Protein AF-A0A924YNH2-F1 (afdb_monomer)

Nearest PDB structures (foldseek):
  4udg-assembly1_A  TM=7.315E-01  e=2.860E-14  uncultured organism
  4udk-assembly1_C  TM=7.220E-01  e=4.409E-14  uncultured organism
  1vkd-assembly1_A  TM=7.012E-01  e=4.655E-14  Thermotoga maritima MSB8
  3p2n-assembly1_B  TM=5.838E-01  e=6.558E-11  Zobellia galactanivorans
  6ms2-assembly1_A-2  TM=6.904E-01  e=8.752E-08  Bacillus licheniformis DSM 13 = ATCC 14580

Foldseek 3Di:
DKDKDFADPPLPVWWKWKWKDFDPPKPFDTADTDTWDWDDDPRMTITDDDGDFQGFIKMKMFIDDPNDTPDIDIDGGDFHDAEEEEEAAQQLAQLEFAWDFAPPPVLLEWEQQLVVLDIDRCTPRGNEPAPRGHHYLRRLLQNLVCVVLNGRYYYYYHYYHLDALVLLAPPHPSLVVLLSVCQSVQDHAEYEYQYAQSCLVVVPALVRNLVSVVRSQVVSCVSSVHQHAYAHELNRDQPVPDDDVPSSVRNVVSLVVNCLDPRYHHAFHLVVQDDQQADDPVGSSGGYPVVSNVSSVRRNVRCCLVVVQDNDDDDDDDDVPPPPFQDFFQWFFDPPPPLFFAPPDQQQNQFWFQWDWDDDPQKTWTWTWGAHPVRATATWTWIDGPVDSNDIDTPHHQDHAAPAPFQANGYWGAWEWDAFPQKIKIKTWHFHPPQDDAQRSRQAIWIWIGNPSRHTDTPDSYHLDFLADDPVQNPGRGWAYWAHWDWDQDPVRFTKIKTKTKRQRADDDPDLLRNRAIFIWMWIDRGSRHTHSIGTQGGADCQQQQANRYWGLWHWDADPQAIKTKTWGHGNVLNETFIFIWDDRHRRHTDGGDRPRGRHGAQPCDDQQNRYWHNWHWDDDPQKIKIKIAGPDNRSGHITMIIGGDPD

Structure (mmCIF, N/CA/C/O backbone):
data_AF-A0A924YNH2-F1
#
_entry.id   AF-A0A924YNH2-F1
#
loop_
_atom_site.group_PDB
_atom_site.id
_atom_site.type_symbol
_atom_site.label_atom_id
_atom_site.label_alt_id
_atom_site.label_comp_id
_atom_site.label_asym_id
_atom_site.label_entity_id
_atom_site.label_seq_id
_atom_site.pdbx_PDB_ins_code
_atom_site.Cartn_x
_atom_site.Cartn_y
_atom_site.Cartn_z
_atom_site.occupancy
_atom_site.B_iso_or_equiv
_atom_site.auth_seq_id
_atom_site.auth_comp_id
_atom_site.auth_asym_id
_atom_site.auth_atom_id
_atom_site.pdbx_PDB_model_num
ATOM 1 N N . VAL A 1 1 ? -13.780 4.132 18.294 1.00 78.94 1 VAL A N 1
ATOM 2 C CA . VAL A 1 1 ? -14.427 5.377 18.762 1.00 78.94 1 VAL A CA 1
ATOM 3 C C . VAL A 1 1 ? -14.391 5.386 20.280 1.00 78.94 1 VAL A C 1
ATOM 5 O O . VAL A 1 1 ? -14.823 4.407 20.878 1.00 78.94 1 VAL A O 1
ATOM 8 N N . ALA A 1 2 ? -13.820 6.421 20.898 1.00 84.00 2 ALA A N 1
ATOM 9 C CA . ALA A 1 2 ? -13.893 6.592 22.350 1.00 84.00 2 ALA A CA 1
ATOM 10 C C . ALA A 1 2 ? -15.293 7.098 22.727 1.00 84.00 2 ALA A C 1
ATOM 12 O O . ALA A 1 2 ? -15.828 7.977 22.054 1.00 84.00 2 ALA A O 1
ATOM 13 N N . VAL A 1 3 ? -15.890 6.532 23.772 1.00 88.12 3 VAL A N 1
ATOM 14 C CA . VAL A 1 3 ? -17.235 6.873 24.247 1.00 88.12 3 VAL A CA 1
ATOM 15 C C . VAL A 1 3 ? -17.150 7.209 25.727 1.00 88.12 3 VAL A C 1
ATOM 17 O O . VAL A 1 3 ? -16.520 6.484 26.491 1.00 88.12 3 VAL A O 1
ATOM 20 N N . ARG A 1 4 ? -17.791 8.303 26.133 1.00 89.94 4 ARG A N 1
ATOM 21 C CA . ARG A 1 4 ? -17.878 8.732 27.528 1.00 89.94 4 ARG A CA 1
ATOM 22 C C . ARG A 1 4 ? -19.285 9.211 27.846 1.00 89.94 4 ARG A C 1
ATOM 24 O O . ARG A 1 4 ? -19.966 9.734 26.965 1.00 89.94 4 ARG A O 1
ATOM 31 N N . GLY A 1 5 ? -19.705 9.065 29.093 1.00 90.50 5 GLY A N 1
ATOM 32 C CA . GLY A 1 5 ? -21.023 9.513 29.528 1.00 90.50 5 GLY A CA 1
ATOM 33 C C . GLY A 1 5 ? -21.215 9.415 31.034 1.00 90.50 5 GLY A C 1
ATOM 34 O O . GLY A 1 5 ? -20.283 9.097 31.771 1.00 90.50 5 GLY A O 1
ATOM 35 N N . ASN A 1 6 ? -22.439 9.696 31.477 1.00 92.81 6 ASN A N 1
ATOM 36 C CA . ASN A 1 6 ? -22.843 9.553 32.873 1.00 92.81 6 ASN A CA 1
ATOM 37 C C . ASN A 1 6 ? -23.616 8.241 33.062 1.00 92.81 6 ASN A C 1
ATOM 39 O O . ASN A 1 6 ? -24.408 7.860 32.198 1.00 92.81 6 ASN A O 1
ATOM 43 N N . LEU A 1 7 ? -23.395 7.573 34.191 1.00 91.06 7 LEU A N 1
ATOM 44 C CA . LEU A 1 7 ? -24.109 6.365 34.593 1.00 91.06 7 LEU A CA 1
ATOM 45 C C . LEU A 1 7 ? -25.315 6.739 35.470 1.00 91.06 7 LEU A C 1
ATOM 47 O O . LEU A 1 7 ? -25.141 7.471 36.447 1.00 91.06 7 LEU A O 1
ATOM 51 N N . PRO A 1 8 ? -26.530 6.259 35.150 1.00 88.88 8 PRO A N 1
ATOM 52 C CA . PRO A 1 8 ? -27.676 6.369 36.050 1.00 88.88 8 PRO A CA 1
ATOM 53 C C . PRO A 1 8 ? -27.453 5.593 37.358 1.00 88.88 8 PRO A C 1
ATOM 55 O O . PRO A 1 8 ? -26.677 4.642 37.409 1.00 88.88 8 PRO A O 1
ATOM 58 N N . THR A 1 9 ? -28.165 5.962 38.420 1.00 84.81 9 THR A N 1
ATOM 59 C CA . THR A 1 9 ? -28.185 5.180 39.666 1.00 84.81 9 THR A CA 1
ATOM 60 C C . THR A 1 9 ? -28.845 3.813 39.446 1.00 84.81 9 THR A C 1
ATOM 62 O O . THR A 1 9 ? -29.759 3.691 38.630 1.00 84.81 9 THR A O 1
ATOM 65 N N . GLY A 1 10 ? -28.410 2.772 40.167 1.00 81.75 10 GLY A N 1
ATOM 66 C CA . GLY A 1 10 ? -28.999 1.431 40.046 1.00 81.75 10 GLY A CA 1
ATOM 67 C C . GLY A 1 10 ? -28.467 0.601 38.870 1.00 81.75 10 GLY A C 1
ATOM 68 O O . GLY A 1 10 ? -29.009 -0.465 38.575 1.00 81.75 10 GLY A O 1
ATOM 69 N N . THR A 1 11 ? -27.421 1.069 38.178 1.00 86.25 11 THR A N 1
ATOM 70 C CA . THR A 1 11 ? -26.777 0.341 37.071 1.00 86.25 11 THR A CA 1
ATOM 71 C C . THR A 1 11 ? -25.493 -0.382 37.486 1.00 86.25 11 THR A C 1
ATOM 73 O O . THR A 1 11 ? -24.717 -0.792 36.627 1.00 86.25 11 THR A O 1
ATOM 76 N N . GLU A 1 12 ? -25.235 -0.555 38.786 1.00 85.88 12 GLU A N 1
ATOM 77 C CA . GLU A 1 12 ? -23.975 -1.111 39.313 1.00 85.88 12 GLU A CA 1
ATOM 78 C C . GLU A 1 12 ? -23.767 -2.577 38.904 1.00 85.88 12 GLU A C 1
ATOM 80 O O . GLU A 1 12 ? -22.639 -3.058 38.841 1.00 85.88 12 GLU A O 1
ATOM 85 N N . ARG A 1 13 ? -24.862 -3.287 38.604 1.00 87.31 13 ARG A N 1
ATOM 86 C CA . ARG A 1 13 ? -24.860 -4.673 38.107 1.00 87.31 13 ARG A CA 1
ATOM 87 C C . ARG A 1 13 ? -25.166 -4.777 36.611 1.00 87.31 13 ARG A C 1
ATOM 89 O O . ARG A 1 13 ? -25.388 -5.882 36.123 1.00 87.31 13 ARG A O 1
ATOM 96 N N . ALA A 1 14 ? -25.239 -3.652 35.899 1.00 90.69 14 ALA A N 1
ATOM 97 C CA . ALA A 1 14 ? -25.651 -3.652 34.506 1.00 90.69 14 ALA A CA 1
ATOM 98 C C . ALA A 1 14 ? -24.541 -4.171 33.584 1.00 90.69 14 ALA A C 1
ATOM 100 O O . ALA A 1 14 ? -23.385 -3.755 33.676 1.00 90.69 14 ALA A O 1
ATOM 101 N N . THR A 1 15 ? -24.912 -5.029 32.639 1.00 93.19 15 THR A N 1
ATOM 102 C CA . THR A 1 15 ? -24.087 -5.339 31.470 1.00 93.19 15 THR A CA 1
ATOM 103 C C . THR A 1 15 ? -24.359 -4.308 30.387 1.00 93.19 15 THR A C 1
ATOM 105 O O . THR A 1 15 ? -25.520 -4.033 30.072 1.00 93.19 15 THR A O 1
ATOM 108 N N . TRP A 1 16 ? -23.302 -3.742 29.814 1.00 94.38 16 TRP A N 1
ATOM 109 C CA . TRP A 1 16 ? -23.407 -2.679 28.821 1.00 94.38 16 TRP A CA 1
ATOM 110 C C . TRP A 1 16 ? -23.170 -3.215 27.421 1.00 94.38 16 TRP A C 1
ATOM 112 O O . TRP A 1 16 ? -22.295 -4.050 27.196 1.00 94.38 16 TRP A O 1
ATOM 122 N N . GLU A 1 17 ? -23.950 -2.714 26.477 1.00 95.62 17 GLU A N 1
ATOM 123 C CA . GLU A 1 17 ? -23.898 -3.087 25.072 1.00 95.62 17 GLU A CA 1
ATOM 124 C C . GLU A 1 17 ? -24.012 -1.832 24.214 1.00 95.62 17 GLU A C 1
ATOM 126 O O . GLU A 1 17 ? -24.622 -0.840 24.620 1.00 95.62 17 GLU A O 1
ATOM 131 N N . TYR A 1 18 ? -23.454 -1.877 23.012 1.00 96.25 18 TYR A N 1
ATOM 132 C CA . TYR A 1 18 ? -23.576 -0.827 22.017 1.00 96.25 18 TYR A CA 1
ATOM 133 C C . TYR A 1 18 ? -23.883 -1.411 20.646 1.00 96.25 18 TYR A C 1
ATOM 135 O O . TYR A 1 18 ? -23.576 -2.564 20.361 1.00 96.25 18 TYR A O 1
ATOM 143 N N . ARG A 1 19 ? -24.453 -0.591 19.774 1.00 93.50 19 ARG A N 1
ATOM 144 C CA . ARG A 1 19 ? -24.517 -0.865 18.340 1.00 93.50 19 ARG A CA 1
ATOM 145 C C . ARG A 1 19 ? -24.440 0.424 17.555 1.00 93.50 19 ARG A C 1
ATOM 147 O O . ARG A 1 19 ? -24.757 1.494 18.080 1.00 93.50 19 ARG A O 1
ATOM 154 N N . VAL A 1 20 ? -24.100 0.315 16.281 1.00 90.25 20 VAL A N 1
ATOM 155 C CA . VAL A 1 20 ? -24.252 1.422 15.341 1.00 90.25 20 VAL A CA 1
ATOM 156 C C . VAL A 1 20 ? -25.339 1.116 14.329 1.00 90.25 20 VAL A C 1
ATOM 158 O O . VAL A 1 20 ? -25.368 0.054 13.716 1.00 90.25 20 VAL A O 1
ATOM 161 N N . VAL A 1 21 ? -26.248 2.063 14.143 1.00 89.56 21 VAL A N 1
ATOM 162 C CA . VAL A 1 21 ? -27.257 2.005 13.089 1.00 89.56 21 VAL A CA 1
ATOM 163 C C . VAL A 1 21 ? -26.771 2.903 11.963 1.00 89.56 21 VAL A C 1
ATOM 165 O O . VAL A 1 21 ? -26.574 4.097 12.177 1.00 89.56 21 VAL A O 1
ATOM 168 N N . SER A 1 22 ? -26.529 2.323 10.788 1.00 84.06 22 SER A N 1
ATOM 169 C CA . SER A 1 22 ? -26.119 3.098 9.616 1.00 84.06 22 SER A CA 1
ATOM 170 C C . SER A 1 22 ? -27.276 3.950 9.105 1.00 84.06 22 SER A C 1
ATOM 172 O O . SER A 1 22 ? -28.422 3.490 9.052 1.00 84.06 22 SER A O 1
ATOM 174 N N . SER A 1 23 ? -26.974 5.186 8.711 1.00 75.44 23 SER A N 1
ATOM 175 C CA . SER A 1 23 ? -27.887 5.967 7.885 1.00 75.44 23 SER A CA 1
ATOM 176 C C . SER A 1 23 ? -28.054 5.274 6.530 1.00 75.44 23 SER A C 1
ATOM 178 O O . SER A 1 23 ? -27.064 4.916 5.890 1.00 75.44 23 SER A O 1
ATOM 180 N N . LYS A 1 24 ? -29.305 5.114 6.071 1.00 60.47 24 LYS A N 1
ATOM 181 C CA . LYS A 1 24 ? -29.664 4.418 4.814 1.00 60.47 24 LYS A CA 1
ATOM 182 C C . LYS A 1 24 ? -28.996 4.998 3.557 1.00 60.47 24 LYS A C 1
ATOM 184 O O . LYS A 1 24 ? -29.069 4.385 2.500 1.00 60.47 24 LYS A O 1
ATOM 189 N N . GLU A 1 25 ? -28.374 6.163 3.674 1.00 62.88 25 GLU A N 1
ATOM 190 C CA . GLU A 1 25 ? -27.846 6.962 2.572 1.00 62.88 25 GLU A CA 1
ATOM 191 C C . GLU A 1 25 ? -26.306 6.979 2.506 1.00 62.88 25 GLU A C 1
ATOM 193 O O . GLU A 1 25 ? -25.731 7.716 1.711 1.00 62.88 25 GLU A O 1
ATOM 198 N N . THR A 1 26 ? -25.602 6.189 3.330 1.00 63.62 26 THR A N 1
ATOM 199 C CA . THR A 1 26 ? -24.124 6.195 3.379 1.00 63.62 26 THR A CA 1
ATOM 200 C C . THR A 1 26 ? -23.510 4.799 3.231 1.00 63.62 26 THR A C 1
ATOM 202 O O . THR A 1 26 ? -24.183 3.789 3.411 1.00 63.62 26 THR A O 1
ATOM 205 N N . THR A 1 27 ? -22.214 4.727 2.907 1.00 61.75 27 THR A N 1
ATOM 206 C CA . THR A 1 27 ? -21.455 3.483 2.651 1.00 61.75 27 THR A CA 1
ATOM 207 C C . THR A 1 27 ? -21.150 2.658 3.911 1.00 61.75 27 THR A C 1
ATOM 209 O O . THR A 1 27 ? -20.584 1.568 3.812 1.00 61.75 27 THR A O 1
ATOM 212 N N . GLY A 1 28 ? -21.513 3.149 5.101 1.00 63.81 28 GLY A N 1
ATOM 213 C CA . GLY A 1 28 ? -21.280 2.468 6.373 1.00 63.81 28 GLY A CA 1
ATOM 214 C C . GLY A 1 28 ? -22.212 1.283 6.624 1.00 63.81 28 GLY A C 1
ATOM 215 O O . GLY A 1 28 ? -23.383 1.297 6.246 1.00 63.81 28 GLY A O 1
ATOM 216 N N . LEU A 1 29 ? -21.712 0.268 7.331 1.00 74.19 29 LEU A N 1
ATOM 217 C CA . LEU A 1 29 ? -22.493 -0.902 7.744 1.00 74.19 29 LEU A CA 1
ATOM 218 C C . LEU A 1 29 ? -22.885 -0.778 9.218 1.00 74.19 29 LEU A C 1
ATOM 220 O O . LEU A 1 29 ? -22.035 -0.530 10.072 1.00 74.19 29 LEU A O 1
ATOM 224 N N . GLY A 1 30 ? -24.178 -0.945 9.509 1.00 79.31 30 GLY A N 1
ATOM 225 C CA . GLY A 1 30 ? -24.651 -1.060 10.887 1.00 79.31 30 GLY A CA 1
ATOM 226 C C . GLY A 1 30 ? -24.144 -2.346 11.544 1.00 79.31 30 GLY A C 1
ATOM 227 O O . GLY A 1 30 ? -23.722 -3.276 10.857 1.00 79.31 30 GLY A O 1
ATOM 228 N N . THR A 1 31 ? -24.197 -2.402 12.869 1.00 83.56 31 THR A N 1
ATOM 229 C CA . THR A 1 31 ? -23.829 -3.586 13.652 1.00 83.56 31 THR A CA 1
ATOM 230 C C . THR A 1 31 ? -25.000 -4.037 14.513 1.00 83.56 31 THR A C 1
ATOM 232 O O . THR A 1 31 ? -25.854 -3.230 14.892 1.00 83.56 31 THR A O 1
ATOM 235 N N . ASP A 1 32 ? -25.003 -5.315 14.877 1.00 89.62 32 ASP A N 1
ATOM 236 C CA . ASP A 1 32 ? -25.829 -5.805 15.976 1.00 89.62 32 ASP A CA 1
ATOM 237 C C . ASP A 1 32 ? -25.301 -5.305 17.332 1.00 89.62 32 ASP A C 1
ATOM 239 O O . ASP A 1 32 ? -24.273 -4.618 17.413 1.00 89.62 32 ASP A O 1
ATOM 243 N N . TRP A 1 33 ? -26.060 -5.582 18.397 1.00 91.88 33 TRP A N 1
ATOM 244 C CA . TRP A 1 33 ? -25.654 -5.261 19.765 1.00 91.88 33 TRP A CA 1
ATOM 245 C C . TRP A 1 33 ? -24.413 -6.066 20.142 1.00 91.88 33 TRP A C 1
ATOM 247 O O . TRP A 1 33 ? -24.455 -7.288 20.181 1.00 91.88 33 TRP A O 1
ATOM 257 N N . ALA A 1 34 ? -23.331 -5.364 20.454 1.00 89.50 34 ALA A N 1
ATOM 258 C CA . ALA A 1 34 ? -22.082 -5.925 20.935 1.00 89.50 34 ALA A CA 1
ATOM 259 C C . ALA A 1 34 ? -21.814 -5.448 22.363 1.00 89.50 34 ALA A C 1
ATOM 261 O O . ALA A 1 34 ? -22.222 -4.352 22.756 1.00 89.50 34 ALA A O 1
ATOM 262 N N . LYS A 1 35 ? -21.086 -6.244 23.145 1.00 92.69 35 LYS A N 1
ATOM 263 C CA . LYS A 1 35 ? -20.690 -5.868 24.505 1.00 92.69 35 LYS A CA 1
ATOM 264 C C . LYS A 1 35 ? -19.868 -4.570 24.503 1.00 92.69 35 LYS A C 1
ATOM 266 O O . LYS A 1 35 ? -18.949 -4.409 23.702 1.00 92.69 35 LYS A O 1
ATOM 271 N N . LEU A 1 36 ? -20.174 -3.662 25.427 1.00 92.25 36 LEU A N 1
ATOM 272 C CA . LEU A 1 36 ? -19.413 -2.445 25.694 1.00 92.25 36 LEU A CA 1
ATOM 273 C C . LEU A 1 36 ? -18.735 -2.562 27.061 1.00 92.25 36 LEU A C 1
ATOM 275 O O . LEU A 1 36 ? -19.380 -2.419 28.096 1.00 92.25 36 LEU A O 1
ATOM 279 N N . ASP A 1 37 ? -17.425 -2.794 27.077 1.00 91.31 37 ASP A N 1
ATOM 280 C CA . ASP A 1 37 ? -16.666 -2.790 28.327 1.00 91.31 37 ASP A CA 1
ATOM 281 C C . ASP A 1 37 ? -16.469 -1.349 28.812 1.00 91.31 37 ASP A C 1
ATOM 283 O O . ASP A 1 37 ? -15.628 -0.604 28.298 1.00 91.31 37 ASP A O 1
ATOM 287 N N . ILE A 1 38 ? -17.275 -0.954 29.797 1.00 91.81 38 ILE A N 1
ATOM 288 C CA . ILE A 1 38 ? -17.173 0.358 30.427 1.00 91.81 38 ILE A CA 1
ATOM 289 C C . ILE A 1 38 ? -16.185 0.329 31.597 1.00 91.81 38 ILE A C 1
ATOM 291 O O . ILE A 1 38 ? -16.128 -0.622 32.377 1.00 91.81 38 ILE A O 1
ATOM 295 N N . ARG A 1 39 ? -15.425 1.410 31.753 1.00 89.62 39 ARG A N 1
ATOM 296 C CA . ARG A 1 39 ? -14.678 1.734 32.969 1.00 89.62 39 ARG A CA 1
ATOM 297 C C . ARG A 1 39 ? -15.443 2.823 33.695 1.00 89.62 39 ARG A C 1
ATOM 299 O O . ARG A 1 39 ? -15.517 3.947 33.204 1.00 89.62 39 ARG A O 1
ATOM 306 N N . ALA A 1 40 ? -16.051 2.461 34.817 1.00 87.69 40 ALA A N 1
ATOM 307 C CA . ALA A 1 40 ? -16.799 3.391 35.645 1.00 87.69 40 ALA A CA 1
ATOM 308 C C . ALA A 1 40 ? -15.872 4.055 36.671 1.00 87.69 40 ALA A C 1
ATOM 310 O O . ALA A 1 40 ? -15.129 3.365 37.370 1.00 87.69 40 ALA A O 1
ATOM 311 N N . THR A 1 41 ? -15.965 5.376 36.779 1.00 84.88 41 THR A N 1
ATOM 312 C CA . THR A 1 41 ? -15.360 6.166 37.855 1.00 84.88 41 THR A CA 1
ATOM 313 C C . THR A 1 41 ? -16.450 7.090 38.381 1.00 84.88 41 THR A C 1
ATOM 315 O O . THR A 1 41 ? -16.934 7.960 37.652 1.00 84.88 41 THR A O 1
ATOM 318 N N . ASP A 1 42 ? -16.874 6.872 39.624 1.00 84.62 42 ASP A N 1
ATOM 319 C CA . ASP A 1 42 ? -18.051 7.515 40.217 1.00 84.62 42 ASP A CA 1
ATOM 320 C C . ASP A 1 42 ? -19.306 7.350 39.330 1.00 84.62 42 ASP A C 1
ATOM 322 O O . ASP A 1 42 ? -19.642 6.245 38.908 1.00 84.62 42 ASP A O 1
ATOM 326 N N . ALA A 1 43 ? -19.997 8.452 39.018 1.00 88.81 43 ALA A N 1
ATOM 327 C CA . ALA A 1 43 ? -21.172 8.487 38.148 1.00 88.81 43 ALA A CA 1
ATOM 328 C C . ALA A 1 43 ? -20.828 8.667 36.655 1.00 88.81 43 ALA A C 1
ATOM 330 O O . ALA A 1 43 ? -21.692 9.057 35.869 1.00 88.81 43 ALA A O 1
ATOM 331 N N . LYS A 1 44 ? -19.575 8.437 36.243 1.00 91.62 44 LYS A N 1
ATOM 332 C CA . LYS A 1 44 ? -19.119 8.568 34.851 1.00 91.62 44 LYS A CA 1
ATOM 333 C C . LYS A 1 44 ? -18.572 7.254 34.328 1.00 91.62 44 LYS A C 1
ATOM 335 O O . LYS A 1 44 ? -18.084 6.424 35.090 1.00 91.62 44 LYS A O 1
ATOM 340 N N . PHE A 1 45 ? -18.610 7.093 33.011 1.00 92.19 45 PHE A N 1
ATOM 341 C CA . PHE A 1 45 ? -17.947 5.984 32.348 1.00 92.19 45 PHE A CA 1
ATOM 342 C C . PHE A 1 45 ? -17.141 6.426 31.136 1.00 92.19 45 PHE A C 1
ATOM 344 O O . PHE A 1 45 ? -17.475 7.402 30.460 1.00 92.19 45 PHE A O 1
ATOM 351 N N . GLU A 1 46 ? -16.122 5.630 30.839 1.00 91.06 46 GLU A N 1
ATOM 352 C CA . GLU A 1 46 ? -15.367 5.663 29.595 1.00 91.06 46 GLU A CA 1
ATOM 353 C C . GLU A 1 46 ? -15.335 4.265 28.977 1.00 91.06 46 GLU A C 1
ATOM 355 O O . GLU A 1 46 ? -15.240 3.258 29.678 1.00 91.06 46 GLU A O 1
ATOM 360 N N . ALA A 1 47 ? -15.419 4.190 27.655 1.00 90.12 47 ALA A N 1
ATOM 361 C CA . ALA A 1 47 ? -15.379 2.945 26.905 1.00 90.12 47 ALA A CA 1
ATOM 362 C C . ALA A 1 47 ? -14.804 3.172 25.504 1.00 90.12 47 ALA A C 1
ATOM 364 O O . ALA A 1 47 ? -14.684 4.299 25.023 1.00 90.12 47 ALA A O 1
ATOM 365 N N . THR A 1 48 ? -14.464 2.085 24.816 1.00 88.19 48 THR A N 1
ATOM 366 C CA . THR A 1 48 ? -14.080 2.128 23.401 1.00 88.19 48 THR A CA 1
ATOM 367 C C . THR A 1 48 ? -14.994 1.220 22.592 1.00 88.19 48 THR A C 1
ATOM 369 O O . THR A 1 48 ? -15.014 0.012 22.798 1.00 88.19 48 THR A O 1
ATOM 372 N N . ALA A 1 49 ? -15.713 1.809 21.639 1.00 85.50 49 ALA A N 1
ATOM 373 C CA . ALA A 1 49 ? -16.551 1.109 20.672 1.00 85.50 49 ALA A CA 1
ATOM 374 C C . ALA A 1 49 ? -15.776 0.870 19.364 1.00 85.50 49 ALA A C 1
ATOM 376 O O . ALA A 1 49 ? -15.142 1.790 18.827 1.00 85.50 49 ALA A O 1
ATOM 377 N N . ARG A 1 50 ? -15.832 -0.351 18.822 1.00 84.81 50 ARG A N 1
ATOM 378 C CA . ARG A 1 50 ? -15.339 -0.666 17.474 1.00 84.81 50 ARG A CA 1
ATOM 379 C C . ARG A 1 50 ? -16.469 -0.408 16.486 1.00 84.81 50 ARG A C 1
ATOM 381 O O . ARG A 1 50 ? -17.513 -1.036 16.553 1.00 84.81 50 ARG A O 1
ATOM 388 N N . VAL A 1 51 ? -16.257 0.544 15.587 1.00 81.88 51 VAL A N 1
ATOM 389 C CA . VAL A 1 51 ? -17.268 0.986 14.624 1.00 81.88 51 VAL A CA 1
ATOM 390 C C . VAL A 1 51 ? -16.656 0.902 13.227 1.00 81.88 51 VAL A C 1
ATOM 392 O O . VAL A 1 51 ? -15.522 1.367 13.066 1.00 81.88 51 VAL A O 1
ATOM 395 N N . PRO A 1 52 ? -17.348 0.316 12.233 1.00 77.31 52 PRO A N 1
ATOM 396 C CA . PRO A 1 52 ? -16.875 0.307 10.854 1.00 77.31 52 PRO A CA 1
ATOM 397 C C . PRO A 1 52 ? -16.675 1.729 10.320 1.00 77.31 52 PRO A C 1
ATOM 399 O O . PRO A 1 52 ? -17.498 2.615 10.554 1.00 77.31 52 PRO A O 1
ATOM 402 N N . ALA A 1 53 ? -15.604 1.957 9.564 1.00 80.94 53 ALA A N 1
ATOM 403 C CA . ALA A 1 53 ? -15.462 3.201 8.814 1.00 80.94 53 ALA A CA 1
ATOM 404 C C . ALA A 1 53 ? -16.463 3.249 7.644 1.00 80.94 53 ALA A C 1
ATOM 406 O O . ALA A 1 53 ? -16.887 2.200 7.158 1.00 80.94 53 ALA A O 1
ATOM 407 N N . GLY A 1 54 ? -16.840 4.450 7.194 1.00 74.12 54 GLY A N 1
ATOM 408 C CA . GLY A 1 54 ? -17.608 4.636 5.950 1.00 74.12 54 GLY A CA 1
ATOM 409 C C . GLY A 1 54 ? -18.920 5.403 6.068 1.00 74.12 54 GLY A C 1
ATOM 410 O O . GLY A 1 54 ? -19.343 6.024 5.101 1.00 74.12 54 GLY A O 1
ATOM 411 N N . GLY A 1 55 ? -19.566 5.420 7.231 1.00 73.38 55 GLY A N 1
ATOM 412 C CA . GLY A 1 55 ? -20.920 5.968 7.350 1.00 73.38 55 GLY A CA 1
ATOM 413 C C . GLY A 1 55 ? -21.082 7.119 8.325 1.00 73.38 55 GLY A C 1
ATOM 414 O O . GLY A 1 55 ? -20.249 7.341 9.209 1.00 73.38 55 GLY A O 1
ATOM 415 N N . TRP A 1 56 ? -22.229 7.784 8.180 1.00 88.06 56 TRP A N 1
ATOM 416 C CA . TRP A 1 56 ? -22.904 8.417 9.304 1.00 88.06 56 TRP A CA 1
ATOM 417 C C . TRP A 1 56 ? -23.687 7.348 10.056 1.00 88.06 56 TRP A C 1
ATOM 419 O O . TRP A 1 56 ? -24.469 6.604 9.459 1.00 88.06 56 TRP A O 1
ATOM 429 N N . TYR A 1 57 ? -23.498 7.289 11.366 1.00 89.50 57 TYR A N 1
ATOM 430 C CA . TYR A 1 57 ? -24.193 6.345 12.223 1.00 89.50 57 TYR A CA 1
ATOM 431 C C . TYR A 1 57 ? -24.931 7.044 13.353 1.00 89.50 57 TYR A C 1
ATOM 433 O O . TYR A 1 57 ? -24.558 8.126 13.806 1.00 89.50 57 TYR A O 1
ATOM 441 N N . ARG A 1 58 ? -25.922 6.337 13.881 1.00 92.88 58 ARG A N 1
ATOM 442 C CA . ARG A 1 58 ? -26.416 6.520 15.238 1.00 92.88 58 ARG A CA 1
ATOM 443 C C . ARG A 1 58 ? -25.760 5.486 16.142 1.00 92.88 58 ARG A C 1
ATOM 445 O O . ARG A 1 58 ? -25.964 4.289 15.943 1.00 92.88 58 ARG A O 1
ATOM 452 N N . LEU A 1 59 ? -24.992 5.934 17.130 1.00 93.44 59 LEU A N 1
ATOM 453 C CA . LEU A 1 59 ? -24.456 5.071 18.179 1.00 93.44 59 LEU A CA 1
ATOM 454 C C . LEU A 1 59 ? -25.496 4.932 19.283 1.00 93.44 59 LEU A C 1
ATOM 456 O O . LEU A 1 59 ? -25.874 5.916 19.915 1.00 93.44 59 LEU A O 1
ATOM 460 N N . GLU A 1 60 ? -25.938 3.708 19.529 1.00 96.19 60 GLU A N 1
ATOM 461 C CA . GLU A 1 60 ? -26.836 3.378 20.629 1.00 96.19 60 GLU A CA 1
ATOM 462 C C . GLU A 1 60 ? -26.067 2.583 21.681 1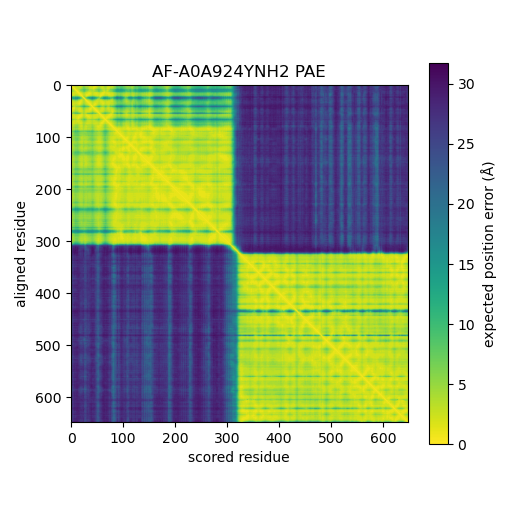.00 96.19 60 GLU A C 1
ATOM 464 O O . GLU A 1 60 ? -25.311 1.679 21.339 1.00 96.19 60 GLU A O 1
ATOM 469 N N . ILE A 1 61 ? -26.278 2.904 22.955 1.00 95.62 61 ILE A N 1
ATOM 470 C CA . ILE A 1 61 ? -25.730 2.189 24.110 1.00 95.62 61 ILE A CA 1
ATOM 471 C C . ILE A 1 61 ? -26.891 1.821 25.027 1.00 95.62 61 ILE A C 1
ATOM 473 O O . ILE A 1 61 ? -27.800 2.629 25.228 1.00 95.62 61 ILE A O 1
ATOM 477 N N . ARG A 1 62 ? -26.870 0.621 25.604 1.00 95.31 62 ARG A N 1
ATOM 478 C CA . ARG A 1 62 ? -27.843 0.191 26.612 1.00 95.31 62 ARG A CA 1
ATOM 479 C C . ARG A 1 62 ? -27.169 -0.549 27.762 1.00 95.31 62 ARG A C 1
ATOM 481 O O . ARG A 1 62 ? -26.169 -1.226 27.553 1.00 95.31 62 ARG A O 1
ATOM 488 N N . GLY A 1 63 ? -27.739 -0.418 28.955 1.00 94.88 63 GLY A N 1
ATOM 489 C CA . GLY A 1 63 ? -27.399 -1.210 30.136 1.00 94.88 63 GLY A CA 1
ATOM 490 C C . GLY A 1 63 ? -28.538 -2.174 30.459 1.00 94.88 63 GLY A C 1
ATOM 491 O O . GLY A 1 63 ? -29.704 -1.772 30.404 1.00 94.88 63 GLY A O 1
ATOM 492 N N . ARG A 1 64 ? -28.222 -3.432 30.781 1.00 93.62 64 ARG A N 1
ATOM 493 C CA . ARG A 1 64 ? -29.199 -4.485 31.111 1.00 93.62 64 ARG A CA 1
ATOM 494 C C . ARG A 1 64 ? -28.907 -5.131 32.465 1.00 93.62 64 ARG A C 1
ATOM 496 O O . ARG A 1 64 ? -27.747 -5.372 32.779 1.00 93.62 64 ARG A O 1
ATOM 503 N N . VAL A 1 65 ? -29.946 -5.449 33.235 1.00 92.31 65 VAL A N 1
ATOM 504 C CA . VAL A 1 65 ? -29.880 -6.268 34.461 1.00 92.31 65 VAL A CA 1
ATOM 505 C C . VAL A 1 65 ? -30.946 -7.354 34.341 1.00 92.31 65 VAL A C 1
ATOM 507 O O . VAL A 1 65 ? -32.108 -7.020 34.162 1.00 92.31 65 VAL A O 1
ATOM 510 N N . ASN A 1 66 ? -30.571 -8.637 34.427 1.00 87.00 66 ASN A N 1
ATOM 511 C CA . AS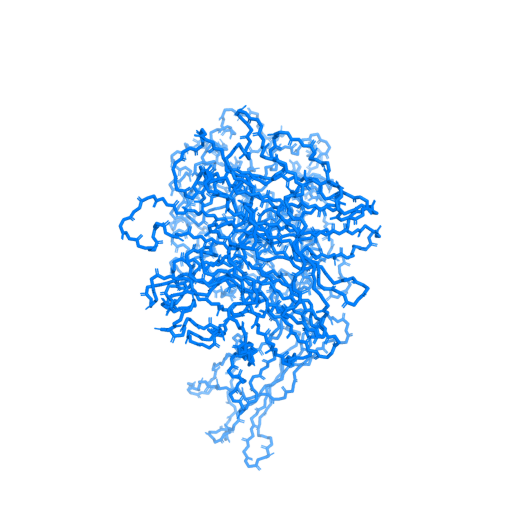N A 1 66 ? -31.493 -9.776 34.248 1.00 87.00 66 ASN A CA 1
ATOM 512 C C . ASN A 1 66 ? -32.371 -9.660 32.983 1.00 87.00 66 ASN A C 1
ATOM 514 O O . ASN A 1 66 ? -33.573 -9.882 33.041 1.00 87.00 66 ASN A O 1
ATOM 518 N N . ASP A 1 67 ? -31.771 -9.260 31.859 1.00 84.12 67 ASP A N 1
ATOM 519 C CA . ASP A 1 67 ? -32.440 -8.991 30.576 1.00 84.12 67 ASP A CA 1
ATOM 520 C C . ASP A 1 67 ? -33.379 -7.775 30.492 1.00 84.12 67 ASP A C 1
ATOM 522 O O . ASP A 1 67 ? -33.771 -7.382 29.385 1.00 84.12 67 ASP A O 1
ATOM 526 N N . ASP A 1 68 ? -33.633 -7.084 31.597 1.00 89.25 68 ASP A N 1
ATOM 527 C CA . ASP A 1 68 ? -34.355 -5.817 31.585 1.00 89.25 68 ASP A CA 1
ATOM 528 C C . ASP A 1 68 ? -33.415 -4.658 31.247 1.00 89.25 68 ASP A C 1
ATOM 530 O O . ASP A 1 68 ? -32.319 -4.525 31.796 1.00 89.25 68 ASP A O 1
ATOM 534 N N . MET A 1 69 ? -33.838 -3.792 30.324 1.00 92.56 69 MET A N 1
ATOM 535 C CA . MET A 1 69 ? -33.084 -2.588 29.975 1.00 92.56 69 MET A CA 1
ATOM 536 C C . MET A 1 69 ? -33.241 -1.542 31.084 1.00 92.56 69 MET A C 1
ATOM 538 O O . MET A 1 69 ? -34.318 -0.978 31.259 1.00 92.56 69 MET A O 1
ATOM 542 N N . VAL A 1 70 ? -32.149 -1.249 31.789 1.00 93.50 70 VAL A N 1
ATOM 543 C CA . VAL A 1 70 ? -32.115 -0.299 32.915 1.00 93.50 70 VAL A CA 1
ATOM 544 C C . VAL A 1 70 ? -31.558 1.073 32.531 1.00 93.50 70 VAL A C 1
ATOM 546 O O . VAL A 1 70 ? -31.759 2.047 33.248 1.00 93.50 70 VAL A O 1
ATOM 549 N N . ALA A 1 71 ? -30.866 1.174 31.392 1.00 93.75 71 ALA A N 1
ATOM 550 C CA . ALA A 1 71 ? -30.318 2.430 30.888 1.00 93.75 71 ALA A CA 1
ATOM 551 C C . ALA A 1 71 ? -30.207 2.421 29.360 1.00 93.75 71 ALA A C 1
ATOM 553 O O . ALA A 1 71 ? -30.001 1.370 28.749 1.00 93.75 71 ALA A O 1
ATOM 554 N N . ARG A 1 72 ? -30.288 3.605 28.743 1.00 94.12 72 ARG A N 1
ATOM 555 C CA . ARG A 1 72 ? -30.056 3.810 27.308 1.00 94.12 72 ARG A CA 1
ATOM 556 C C . ARG A 1 72 ? -29.415 5.174 27.058 1.00 94.12 72 ARG A C 1
ATOM 558 O O . ARG A 1 72 ? -29.831 6.164 27.649 1.00 94.12 72 ARG A O 1
ATOM 565 N N . GLY A 1 73 ? -28.451 5.222 26.147 1.00 93.75 73 GLY A N 1
ATOM 566 C CA . GLY A 1 73 ? -27.840 6.443 25.626 1.00 93.75 73 GLY A CA 1
ATOM 567 C C . GLY A 1 73 ? -27.753 6.393 24.104 1.00 93.75 73 GLY A C 1
ATOM 568 O O . GLY A 1 73 ? -27.642 5.315 23.520 1.00 93.75 73 GLY A O 1
ATOM 569 N N . VAL A 1 74 ? -27.836 7.552 23.454 1.00 94.19 74 VAL A N 1
ATOM 570 C CA . VAL A 1 74 ? -27.757 7.669 21.994 1.00 94.19 74 VAL A CA 1
ATOM 571 C C . VAL A 1 74 ? -26.918 8.888 21.626 1.00 94.19 74 VAL A C 1
ATOM 573 O O . VAL A 1 74 ? -27.084 9.946 22.229 1.00 94.19 74 VAL A O 1
ATOM 576 N N . VAL A 1 75 ? -26.045 8.738 20.629 1.00 91.94 75 VAL A N 1
ATOM 577 C CA . VAL A 1 75 ? -25.330 9.843 19.977 1.00 91.94 75 VAL A CA 1
ATOM 578 C C . VAL A 1 75 ? -25.543 9.736 18.469 1.00 91.94 75 VAL A C 1
ATOM 580 O O . VAL A 1 75 ? -25.279 8.691 17.872 1.00 91.94 75 VAL A O 1
ATOM 583 N N . GLU A 1 76 ? -26.035 10.812 17.859 1.00 91.12 76 GLU A N 1
ATOM 584 C CA . GLU A 1 76 ? -26.308 10.909 16.424 1.00 91.12 76 GLU A CA 1
ATOM 585 C C . GLU A 1 76 ? -26.161 12.368 15.957 1.00 91.12 76 GLU A C 1
ATOM 587 O O . GLU A 1 76 ? -26.647 13.261 16.655 1.00 91.12 76 GLU A O 1
ATOM 592 N N . PRO A 1 77 ? -25.545 12.624 14.789 1.00 89.25 77 PRO A N 1
ATOM 593 C CA . PRO A 1 77 ? -24.785 11.675 13.972 1.00 89.25 77 PRO A CA 1
ATOM 594 C C . PRO A 1 77 ? -23.372 11.425 14.534 1.00 89.25 77 PRO A C 1
ATOM 596 O O . PRO A 1 77 ? -22.782 12.288 15.181 1.00 89.25 77 PRO A O 1
ATOM 599 N N . ILE A 1 78 ? -22.798 10.252 14.251 1.00 89.00 78 ILE A N 1
ATOM 600 C CA . ILE A 1 78 ? -21.362 9.972 14.411 1.00 89.00 78 ILE A CA 1
ATOM 601 C C . ILE A 1 78 ? -20.749 9.576 13.065 1.00 89.00 78 ILE A C 1
ATOM 603 O O . ILE A 1 78 ? -21.345 8.808 12.313 1.00 89.00 78 ILE A O 1
ATOM 607 N N . GLY A 1 79 ? -19.558 10.085 12.756 1.00 88.88 79 GLY A N 1
ATOM 608 C CA . GLY A 1 79 ? -18.809 9.741 11.544 1.00 88.88 79 GLY A CA 1
ATOM 609 C C . GLY A 1 79 ? -17.539 8.976 11.890 1.00 88.88 79 GLY A C 1
ATOM 610 O O . GLY A 1 79 ? -16.865 9.307 12.864 1.00 88.88 79 GLY A O 1
ATOM 611 N N . VAL A 1 80 ? -17.204 7.952 11.102 1.00 87.75 80 VAL A N 1
ATOM 612 C CA . VAL A 1 80 ? -15.938 7.213 11.244 1.00 87.75 80 VAL A CA 1
ATOM 613 C C . VAL A 1 80 ? -15.213 7.192 9.906 1.00 87.75 80 VAL A C 1
ATOM 615 O O . VAL A 1 80 ? -15.633 6.498 8.979 1.00 87.75 80 VAL A O 1
ATOM 618 N N . GLY A 1 81 ? -14.121 7.946 9.823 1.00 89.44 81 GLY A N 1
ATOM 619 C CA . GLY A 1 81 ? -13.315 8.090 8.616 1.00 89.44 81 GLY A CA 1
ATOM 620 C C . GLY A 1 81 ? -11.991 8.800 8.893 1.00 89.44 81 GLY A C 1
ATOM 621 O O . GLY A 1 81 ? -11.398 8.603 9.955 1.00 89.44 81 GLY A O 1
ATOM 622 N N . GLU A 1 82 ? -11.528 9.604 7.942 1.00 92.12 82 GLU A N 1
ATOM 623 C CA . GLU A 1 82 ? -10.223 10.266 8.006 1.00 92.12 82 GLU A CA 1
ATOM 624 C C . GLU A 1 82 ? -10.327 11.641 8.672 1.00 92.12 82 GLU A C 1
ATOM 626 O O . GLU A 1 82 ? -11.237 12.411 8.380 1.00 92.12 82 GLU A O 1
ATOM 631 N N . VAL A 1 83 ? -9.378 11.971 9.550 1.00 96.00 83 VAL A N 1
ATOM 632 C CA . VAL A 1 83 ? -9.325 13.263 10.257 1.00 96.00 83 VAL A CA 1
ATOM 633 C C . VAL A 1 83 ? -7.958 13.900 10.050 1.00 96.00 83 VAL A C 1
ATOM 635 O O . VAL A 1 83 ? -6.943 13.225 10.205 1.00 96.00 83 VAL A O 1
ATOM 638 N N . PHE A 1 84 ? -7.909 15.193 9.749 1.00 98.06 84 PHE A N 1
ATOM 639 C CA . PHE A 1 84 ? -6.679 15.944 9.498 1.00 98.06 84 PHE A CA 1
ATOM 640 C C . PHE A 1 84 ? -6.619 17.210 10.350 1.00 98.06 84 PHE A C 1
ATOM 642 O O . PHE A 1 84 ? -7.627 17.884 10.560 1.00 98.06 84 PHE A O 1
ATOM 649 N N . VAL A 1 85 ? -5.415 17.565 10.794 1.00 98.56 85 VAL A N 1
ATOM 650 C CA . VAL A 1 85 ? -5.143 18.882 11.384 1.00 98.56 85 VAL A CA 1
ATOM 651 C C . VAL A 1 85 ? -4.553 19.772 10.299 1.00 98.56 85 VAL A C 1
ATOM 653 O O . VAL A 1 85 ? -3.572 19.399 9.662 1.00 98.56 85 VAL A O 1
ATOM 656 N N . VAL A 1 86 ? -5.132 20.948 10.094 1.00 98.44 86 VAL A N 1
ATOM 657 C CA . VAL A 1 86 ? -4.619 21.969 9.175 1.00 98.44 86 VAL A CA 1
ATOM 658 C C . VAL A 1 86 ? -3.920 23.049 9.993 1.00 98.44 86 VAL A C 1
ATOM 660 O O . VAL A 1 86 ? -4.512 23.610 10.915 1.00 98.44 86 VAL A O 1
ATOM 663 N N . ALA A 1 87 ? -2.672 23.353 9.648 1.00 98.06 87 ALA A N 1
ATOM 664 C CA . ALA A 1 87 ? -1.876 24.392 10.291 1.00 98.06 87 ALA A CA 1
ATOM 665 C C . ALA A 1 87 ? -1.054 25.180 9.257 1.00 98.06 87 ALA A C 1
ATOM 667 O O . ALA A 1 87 ? -0.820 24.719 8.138 1.00 98.06 87 ALA A O 1
ATOM 668 N N . GLY A 1 88 ? -0.620 26.381 9.636 1.00 96.44 88 GLY A N 1
ATOM 669 C CA . GLY A 1 88 ? 0.086 27.309 8.753 1.00 96.44 88 GLY A CA 1
ATOM 670 C C . GLY A 1 88 ? -0.612 28.664 8.672 1.00 96.44 88 GLY A C 1
ATOM 671 O O . GLY A 1 88 ? -1.151 29.148 9.667 1.00 96.44 88 GLY A O 1
ATOM 672 N N . GLN A 1 89 ? -0.620 29.278 7.494 1.00 95.19 89 GLN A N 1
ATOM 673 C CA . GLN A 1 89 ? -0.998 30.683 7.330 1.00 95.19 89 GLN A CA 1
ATOM 674 C C . GLN A 1 89 ? -1.898 30.924 6.118 1.00 95.19 89 GLN A C 1
ATOM 676 O O . GLN A 1 89 ? -1.923 30.110 5.199 1.00 95.19 89 GLN A O 1
ATOM 681 N N . SER A 1 90 ? -2.596 32.063 6.137 1.00 92.31 90 SER A N 1
ATOM 682 C CA . SER A 1 90 ? -3.423 32.708 5.094 1.00 92.31 90 SER A CA 1
ATOM 683 C C . SER A 1 90 ? -4.032 31.795 4.025 1.00 92.31 90 SER A C 1
ATOM 685 O O . SER A 1 90 ? -5.225 31.533 4.087 1.00 92.31 90 SER A O 1
ATOM 687 N N . TYR A 1 91 ? -3.265 31.242 3.079 1.00 92.44 91 TYR A N 1
ATOM 688 C CA . TYR A 1 91 ? -3.776 30.249 2.114 1.00 92.44 91 TYR A CA 1
ATOM 689 C C . TYR A 1 91 ? -4.465 29.039 2.763 1.00 92.44 91 TYR A C 1
ATOM 691 O O . TYR A 1 91 ? -5.349 28.431 2.161 1.00 92.44 91 TYR A O 1
ATOM 699 N N . ALA A 1 92 ? -4.066 28.713 3.991 1.00 95.75 92 ALA A N 1
ATOM 700 C CA . ALA A 1 92 ? -4.648 27.675 4.823 1.00 95.75 92 ALA A CA 1
ATOM 701 C C . ALA A 1 92 ? -5.928 28.110 5.557 1.00 95.75 92 ALA A C 1
ATOM 703 O O . ALA A 1 92 ? -6.652 27.257 6.059 1.00 95.75 92 ALA A O 1
ATOM 704 N N . THR A 1 93 ? -6.202 29.409 5.665 1.00 95.38 93 THR A N 1
ATOM 705 C CA . THR A 1 93 ? -7.383 29.968 6.339 1.00 95.38 93 THR A CA 1
ATOM 706 C C . THR A 1 93 ? -8.389 30.504 5.312 1.00 95.38 93 THR A C 1
ATOM 708 O O . THR A 1 93 ? -8.280 30.224 4.114 1.00 95.38 93 THR A O 1
ATOM 711 N N . ASN A 1 94 ? -9.376 31.278 5.755 1.00 96.81 94 ASN A N 1
ATOM 712 C CA . ASN A 1 94 ? -10.408 31.859 4.901 1.00 96.81 94 ASN A CA 1
ATOM 713 C C . ASN A 1 94 ? -9.919 33.142 4.199 1.00 96.81 94 ASN A C 1
ATOM 715 O O . ASN A 1 94 ? -10.622 34.148 4.168 1.00 96.81 94 ASN A O 1
ATOM 719 N N . CYS A 1 95 ? -8.695 33.167 3.667 1.00 94.94 95 CYS A N 1
ATOM 720 C CA . CYS A 1 95 ? -8.163 34.348 2.971 1.00 94.94 95 CYS A CA 1
ATOM 721 C C . CYS A 1 95 ? -8.314 34.280 1.445 1.00 94.94 95 CYS A C 1
ATOM 723 O O . CYS A 1 95 ? -7.998 35.256 0.767 1.00 94.94 95 CYS A O 1
ATOM 725 N N . ASN A 1 96 ? -8.794 33.164 0.888 1.00 96.00 96 ASN A N 1
ATOM 726 C CA . ASN A 1 96 ? -8.930 32.992 -0.560 1.00 96.00 96 ASN A CA 1
ATOM 727 C C . ASN A 1 96 ? -10.230 33.610 -1.097 1.00 96.00 96 ASN A C 1
ATOM 729 O O . ASN A 1 96 ? -11.130 33.963 -0.330 1.00 96.00 96 ASN A O 1
ATOM 733 N N . ASP A 1 97 ? -10.321 33.778 -2.415 1.00 94.00 97 ASP A N 1
ATOM 734 C CA . ASP A 1 97 ? -11.352 34.608 -3.041 1.00 94.00 97 ASP A CA 1
ATOM 735 C C . ASP A 1 97 ? -12.774 34.029 -2.933 1.00 94.00 97 ASP A C 1
ATOM 737 O O . ASP A 1 97 ? -13.684 34.728 -2.474 1.00 94.00 97 ASP A O 1
ATOM 741 N N . GLU A 1 98 ? -12.973 32.775 -3.352 1.00 95.94 98 GLU A N 1
ATOM 742 C CA . GLU A 1 98 ? -14.286 32.145 -3.554 1.00 95.94 98 GLU A CA 1
ATOM 743 C C . GLU A 1 98 ? -14.651 31.230 -2.377 1.00 95.94 98 GLU A C 1
ATOM 745 O O . GLU A 1 98 ? -13.905 30.312 -2.046 1.00 95.94 98 GLU A O 1
ATOM 750 N N . ARG A 1 99 ? -15.813 31.450 -1.751 1.00 97.81 99 ARG A N 1
ATOM 751 C CA . ARG A 1 99 ? -16.343 30.530 -0.733 1.00 97.81 99 ARG A CA 1
ATOM 752 C C . ARG A 1 99 ? -16.918 29.287 -1.403 1.00 97.81 99 ARG A C 1
ATOM 754 O O . ARG A 1 99 ? -17.792 29.413 -2.261 1.00 97.81 99 ARG A O 1
ATOM 761 N N . PHE A 1 100 ? -16.492 28.110 -0.959 1.00 97.94 100 PHE A N 1
ATOM 762 C CA . PHE A 1 100 ? -17.051 26.839 -1.407 1.00 97.94 100 PHE A CA 1
ATOM 763 C C . PHE A 1 100 ? -17.960 26.198 -0.366 1.00 97.94 100 PHE A C 1
ATOM 765 O O . PHE A 1 100 ? -17.725 26.284 0.837 1.00 97.94 100 PHE A O 1
ATOM 772 N N . ASN A 1 101 ? -18.977 25.500 -0.863 1.00 98.00 101 ASN A N 1
ATOM 773 C CA . ASN A 1 101 ? -19.758 24.560 -0.075 1.00 98.00 101 ASN A CA 1
ATOM 774 C C . ASN A 1 101 ? -19.310 23.137 -0.411 1.00 98.00 101 ASN A C 1
ATOM 776 O O . ASN A 1 101 ? -18.921 22.865 -1.547 1.00 98.00 101 ASN A O 1
ATOM 780 N N . VAL A 1 102 ? -19.410 22.248 0.571 1.00 97.50 102 VAL A N 1
ATOM 781 C CA . VAL A 1 102 ? -19.252 20.802 0.396 1.00 97.50 102 VAL A CA 1
ATOM 782 C C . VAL A 1 102 ? -20.279 20.312 -0.621 1.00 97.50 102 VAL A C 1
ATOM 784 O O . VAL A 1 102 ? -21.472 20.600 -0.494 1.00 97.50 102 VAL A O 1
ATOM 787 N N . ALA A 1 103 ? -19.813 19.589 -1.638 1.00 94.31 103 ALA A N 1
ATOM 788 C CA . ALA A 1 103 ? -20.655 19.077 -2.712 1.00 94.31 103 ALA A CA 1
ATOM 789 C C . ALA A 1 103 ? -21.417 17.807 -2.312 1.00 94.31 103 ALA A C 1
ATOM 791 O O . ALA A 1 103 ? -22.478 17.533 -2.875 1.00 94.31 103 ALA A O 1
ATOM 792 N N . ASP A 1 104 ? -20.896 17.024 -1.361 1.00 90.62 104 ASP A N 1
ATOM 793 C CA . ASP A 1 104 ? -21.588 15.840 -0.851 1.00 90.62 104 ASP A CA 1
ATOM 794 C C . ASP A 1 104 ? -22.941 16.208 -0.208 1.00 90.62 104 ASP A C 1
ATOM 796 O O . ASP A 1 104 ? -22.964 16.872 0.833 1.00 90.62 104 ASP A O 1
ATOM 800 N N . PRO A 1 105 ? -24.079 15.731 -0.750 1.00 86.88 105 PRO A N 1
ATOM 801 C CA . PRO A 1 105 ? -25.403 16.093 -0.242 1.00 86.88 105 PRO A CA 1
ATOM 802 C C . PRO A 1 105 ? -25.678 15.537 1.162 1.00 86.88 105 PRO A C 1
ATOM 804 O O . PRO A 1 105 ? -26.579 16.016 1.847 1.00 86.88 105 PRO A O 1
ATOM 807 N N . HIS A 1 106 ? -24.891 14.553 1.608 1.00 86.62 106 HIS A N 1
ATOM 808 C CA . HIS A 1 106 ? -24.977 13.971 2.947 1.00 86.62 106 HIS A CA 1
ATOM 809 C C . HIS A 1 106 ? -24.039 14.657 3.955 1.00 86.62 106 HIS A C 1
ATOM 811 O O . HIS A 1 106 ? -23.941 14.211 5.100 1.00 86.62 106 HIS A O 1
ATOM 817 N N . GLY A 1 107 ? -23.333 15.722 3.554 1.00 91.38 107 GLY A N 1
ATOM 818 C CA . GLY A 1 107 ? -22.505 16.540 4.439 1.00 91.38 107 GLY A CA 1
ATOM 819 C C . GLY A 1 107 ? -21.337 15.794 5.088 1.00 91.38 107 GLY A C 1
ATOM 820 O O . GLY A 1 107 ? -20.954 16.147 6.198 1.00 91.38 107 GLY A O 1
ATOM 821 N N . ARG A 1 108 ? -20.779 14.757 4.442 1.00 91.62 108 ARG A N 1
ATOM 822 C CA . ARG A 1 108 ? -19.719 13.883 5.001 1.00 91.62 108 ARG A CA 1
ATOM 823 C C . ARG A 1 108 ? -18.330 14.511 5.080 1.00 91.62 108 ARG A C 1
ATOM 825 O O . ARG A 1 108 ? -17.411 13.869 5.587 1.00 91.62 108 ARG A O 1
ATOM 832 N N . VAL A 1 109 ? -18.173 15.743 4.613 1.00 96.88 109 VAL A N 1
ATOM 833 C CA . VAL A 1 109 ? -16.965 16.547 4.808 1.00 96.88 109 VAL A CA 1
ATOM 834 C C . VAL A 1 109 ? -17.254 17.572 5.901 1.00 96.88 109 VAL A C 1
ATOM 836 O O . VAL A 1 109 ? -18.125 18.429 5.743 1.00 96.88 109 VAL A O 1
ATOM 839 N N . VAL A 1 110 ? -16.547 17.474 7.026 1.00 97.31 110 VAL A N 1
ATOM 840 C CA . VAL A 1 110 ? -16.825 18.245 8.243 1.00 97.31 110 VAL A CA 1
ATOM 841 C C . VAL A 1 110 ? -15.597 18.980 8.769 1.00 97.31 110 VAL A C 1
ATOM 843 O O . VAL A 1 110 ? -14.463 18.532 8.620 1.00 97.31 110 VAL A O 1
ATOM 846 N N . ALA A 1 111 ? -15.834 20.119 9.407 1.00 97.94 111 ALA A N 1
ATOM 847 C CA . ALA A 1 111 ? -14.830 20.931 10.067 1.00 97.94 111 ALA A CA 1
ATOM 848 C C . ALA A 1 111 ? -15.101 20.986 11.575 1.00 97.94 111 ALA A C 1
ATOM 850 O O . ALA A 1 111 ? -16.245 21.135 12.014 1.00 97.94 111 ALA A O 1
ATOM 851 N N . PHE A 1 112 ? -14.040 20.855 12.365 1.00 97.56 112 PHE A N 1
ATOM 852 C CA . PHE A 1 112 ? -14.075 20.956 13.815 1.00 97.56 112 PHE A CA 1
ATOM 853 C C . PHE A 1 112 ? -13.863 22.405 14.247 1.00 97.56 112 PHE A C 1
ATOM 855 O O . PHE A 1 112 ? -12.813 22.996 13.988 1.00 97.56 112 PHE A O 1
ATOM 862 N N . ASP A 1 113 ? -14.853 22.962 14.936 1.00 95.75 113 ASP A N 1
ATOM 863 C CA . ASP A 1 113 ? -14.771 24.256 15.600 1.00 95.75 113 ASP A CA 1
ATOM 864 C C . ASP A 1 113 ? -14.201 24.052 17.007 1.00 95.75 113 ASP A C 1
ATOM 866 O O . ASP A 1 113 ? -14.904 23.629 17.930 1.00 95.75 113 ASP A O 1
ATOM 870 N N . LEU A 1 114 ? -12.910 24.356 17.162 1.00 93.19 114 LEU A N 1
ATOM 871 C CA . LEU A 1 114 ? -12.188 24.194 18.425 1.00 93.19 114 LEU A CA 1
ATOM 872 C C . LEU A 1 114 ? -12.763 25.065 19.553 1.00 93.19 114 LEU A C 1
ATOM 874 O O . LEU A 1 114 ? -12.669 24.687 20.718 1.00 93.19 114 LEU A O 1
ATOM 878 N N . ALA A 1 115 ? -13.343 26.226 19.231 1.00 90.75 115 ALA A N 1
ATOM 879 C CA . ALA A 1 115 ? -13.899 27.135 20.230 1.00 90.75 115 ALA A CA 1
ATOM 880 C C . 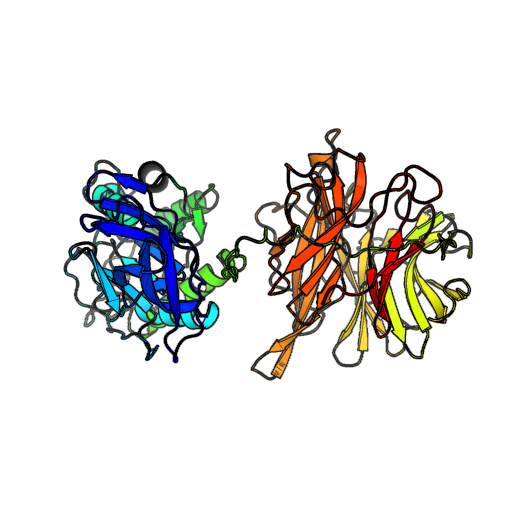ALA A 1 115 ? -15.252 26.640 20.756 1.00 90.75 115 ALA A C 1
ATOM 882 O O . ALA A 1 115 ? -15.560 26.826 21.933 1.00 90.75 115 ALA A O 1
ATOM 883 N N . LYS A 1 116 ? -16.049 26.007 19.889 1.00 92.81 116 LYS A N 1
ATOM 884 C CA . LYS A 1 116 ? -17.356 25.438 20.248 1.00 92.81 116 LYS A CA 1
ATOM 885 C C . LYS A 1 116 ? -17.303 23.968 20.669 1.00 92.81 116 LYS A C 1
ATOM 887 O O . LYS A 1 116 ? -18.319 23.459 21.128 1.00 92.81 116 LYS A O 1
ATOM 892 N N . ASP A 1 117 ? -16.160 23.303 20.497 1.00 89.56 117 ASP A N 1
ATOM 893 C CA . ASP A 1 117 ? -15.989 21.856 20.701 1.00 89.56 117 ASP A CA 1
ATOM 894 C C . ASP A 1 117 ? -17.028 21.043 19.901 1.00 89.56 117 ASP A C 1
ATOM 896 O O . ASP A 1 117 ? -17.703 20.153 20.416 1.00 89.56 117 ASP A O 1
ATOM 900 N N . SER A 1 118 ? -17.217 21.403 18.625 1.00 92.75 118 SER A N 1
ATOM 901 C CA . SER A 1 118 ? -18.291 20.850 17.787 1.00 92.75 118 SER A CA 1
ATOM 902 C C . SER A 1 118 ? -17.875 20.659 16.331 1.00 92.75 118 SER A C 1
ATOM 904 O O . SER A 1 118 ? -16.985 21.345 15.834 1.00 92.75 118 SER A O 1
ATOM 906 N N . TRP A 1 119 ? -18.542 19.734 15.641 1.00 94.50 119 TRP A N 1
ATOM 907 C CA . TRP A 1 119 ? -18.363 19.489 14.210 1.00 94.50 119 TRP A CA 1
ATOM 908 C C . TRP A 1 119 ? -19.509 20.107 13.410 1.00 94.50 119 TRP A C 1
ATOM 910 O O . TRP A 1 119 ? -20.669 20.007 13.808 1.00 94.50 119 TRP A O 1
ATOM 920 N N . ALA A 1 120 ? -19.190 20.692 12.260 1.00 95.31 120 ALA A N 1
ATOM 921 C CA . ALA A 1 120 ? -20.162 21.184 11.287 1.00 95.31 120 ALA A CA 1
ATOM 922 C C . ALA A 1 120 ? -19.736 20.787 9.870 1.00 95.31 120 ALA A C 1
ATOM 924 O O . ALA A 1 120 ? -18.571 20.469 9.647 1.00 95.31 120 ALA A O 1
ATOM 925 N N . VAL A 1 121 ? -20.658 20.812 8.902 1.00 96.81 121 VAL A N 1
ATOM 926 C CA . VAL A 1 121 ? -20.302 20.640 7.482 1.00 96.81 121 VAL A CA 1
ATOM 927 C C . VAL A 1 121 ? -19.248 21.683 7.113 1.00 96.81 121 VAL A C 1
ATOM 929 O O . VAL A 1 121 ? -19.396 22.854 7.461 1.00 96.81 121 VAL A O 1
ATOM 932 N N . ALA A 1 122 ? -18.188 21.256 6.429 1.00 97.56 122 ALA A N 1
ATOM 933 C CA . ALA A 1 122 ? -17.018 22.073 6.115 1.00 97.56 122 ALA A CA 1
ATOM 934 C C . ALA A 1 122 ? -17.280 23.087 4.989 1.00 97.56 122 ALA A C 1
ATOM 936 O O . ALA A 1 122 ? -16.473 23.204 4.074 1.00 97.56 122 ALA A O 1
ATOM 937 N N . ASN A 1 123 ? -18.400 23.806 5.022 1.00 98.12 123 ASN A N 1
ATOM 938 C CA . ASN A 1 123 ? -18.642 24.938 4.131 1.00 98.12 123 ASN A CA 1
ATOM 939 C C . ASN A 1 123 ? -17.769 26.124 4.544 1.00 98.12 123 ASN A C 1
ATOM 941 O O . ASN A 1 123 ? -17.491 26.316 5.728 1.00 98.12 123 ASN A O 1
ATOM 945 N N . ASP A 1 124 ? -17.381 26.949 3.578 1.00 98.00 124 ASP A N 1
ATOM 946 C CA . ASP A 1 124 ? -16.691 28.196 3.869 1.00 98.00 124 ASP A CA 1
ATOM 947 C C . ASP A 1 124 ? -17.656 29.270 4.418 1.00 98.00 124 ASP A C 1
ATOM 949 O O . ASP A 1 124 ? -18.787 29.410 3.935 1.00 98.00 124 ASP A O 1
ATOM 953 N N . PRO A 1 125 ? -17.206 30.106 5.369 1.00 97.56 125 PRO A N 1
ATOM 954 C CA . PRO A 1 125 ? -15.870 30.101 5.966 1.00 97.56 125 PRO A CA 1
ATOM 955 C C . PRO A 1 125 ? -15.673 28.939 6.952 1.00 97.56 125 PRO A C 1
ATOM 957 O O . PRO A 1 125 ? -16.549 28.629 7.758 1.00 97.56 125 PRO A O 1
ATOM 960 N N . GLN A 1 126 ? -14.484 28.337 6.923 1.00 96.75 126 GLN A N 1
ATOM 961 C CA . GLN A 1 126 ? -14.067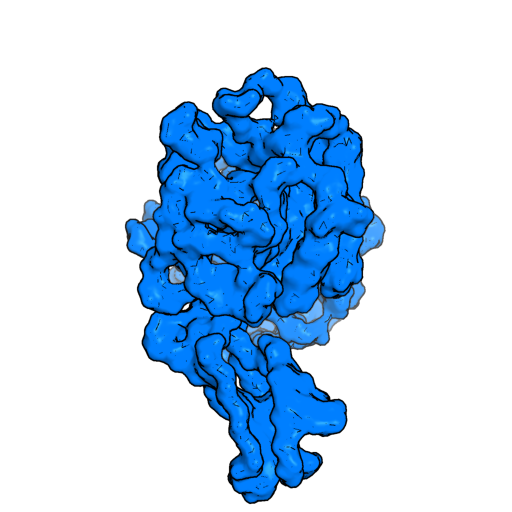 27.343 7.909 1.00 96.75 126 GLN A CA 1
ATOM 962 C C . GLN A 1 126 ? -13.975 27.977 9.306 1.00 96.75 126 GLN A C 1
ATOM 964 O O . GLN A 1 126 ? -13.686 29.173 9.409 1.00 96.75 126 GLN A O 1
ATOM 969 N N . PRO A 1 127 ? -14.126 27.203 10.396 1.00 95.94 127 PRO A N 1
ATOM 970 C CA . PRO A 1 127 ? -14.012 27.699 11.769 1.00 95.94 127 PRO A CA 1
ATOM 971 C C . PRO A 1 127 ? -12.547 27.954 12.185 1.00 95.94 127 PRO A C 1
ATOM 973 O O . PRO A 1 127 ? -12.060 27.422 13.181 1.00 95.94 127 PRO A O 1
ATOM 976 N N . ALA A 1 128 ? -11.825 28.757 11.402 1.00 93.69 128 ALA A N 1
ATOM 977 C CA . ALA A 1 128 ? -10.458 29.166 11.679 1.00 93.69 128 ALA A CA 1
ATOM 978 C C . ALA A 1 128 ? -10.411 30.243 12.789 1.00 93.69 128 ALA A C 1
ATOM 980 O O . ALA A 1 128 ? -11.319 31.072 12.901 1.00 93.69 128 ALA A O 1
ATOM 981 N N . PRO A 1 129 ? -9.356 30.269 13.622 1.00 91.56 129 PRO A N 1
ATOM 982 C CA . PRO A 1 129 ? -9.309 31.090 14.836 1.00 91.56 129 PRO A CA 1
ATOM 983 C C . PRO A 1 129 ? -8.988 32.578 14.615 1.00 91.56 129 PRO A C 1
ATOM 985 O O . PRO A 1 129 ? -8.941 33.334 15.585 1.00 91.56 129 PRO A O 1
ATOM 988 N N . ASP A 1 130 ? -8.714 33.008 13.384 1.00 92.69 130 ASP A N 1
ATOM 989 C CA . ASP A 1 130 ? -8.237 34.360 13.064 1.00 92.69 130 ASP A CA 1
ATOM 990 C C . ASP A 1 130 ? -9.337 35.332 12.610 1.00 92.69 130 ASP A C 1
ATOM 992 O O . ASP A 1 130 ? -9.053 36.494 12.326 1.00 92.69 130 ASP A O 1
ATOM 996 N N . GLY A 1 131 ? -10.593 34.874 12.564 1.00 91.06 131 GLY A N 1
ATOM 997 C CA . GLY A 1 131 ? -11.741 35.690 12.163 1.00 91.06 131 GLY A CA 1
ATOM 998 C C . GLY A 1 131 ? -11.799 36.004 10.666 1.00 91.06 131 GLY A C 1
ATOM 999 O O . GLY A 1 131 ? -12.624 36.820 10.256 1.00 91.06 131 GLY A O 1
ATOM 1000 N N . SER A 1 132 ? -10.948 35.375 9.850 1.00 94.50 132 SER A N 1
ATOM 1001 C CA . SER A 1 132 ? -11.028 35.474 8.393 1.00 94.50 132 SER A CA 1
ATOM 1002 C C . SER A 1 132 ? -12.350 34.899 7.871 1.00 94.50 132 SER A C 1
ATOM 1004 O O . SER A 1 132 ? -12.889 33.931 8.413 1.00 94.50 132 SER A O 1
ATOM 1006 N N . ASP A 1 133 ? -12.876 35.491 6.796 1.00 95.62 133 ASP A N 1
ATOM 1007 C CA . ASP A 1 133 ? -14.241 35.237 6.328 1.00 95.62 133 ASP A CA 1
ATOM 1008 C C . ASP A 1 133 ? -14.348 34.873 4.838 1.00 95.62 133 ASP A C 1
ATOM 1010 O O . ASP A 1 133 ? -15.446 34.750 4.314 1.00 95.62 133 ASP A O 1
ATOM 1014 N N . GLY A 1 134 ? -13.251 34.752 4.106 1.00 95.75 134 GLY A N 1
ATOM 1015 C CA . GLY A 1 134 ? -13.243 34.378 2.693 1.00 95.75 134 GLY A CA 1
ATOM 1016 C C . GLY A 1 134 ? -13.406 32.881 2.445 1.00 95.75 134 GLY A C 1
ATOM 1017 O O . GLY A 1 134 ? -14.062 32.165 3.199 1.00 95.75 134 GLY A O 1
ATOM 1018 N N . GLY A 1 135 ? -12.841 32.432 1.331 1.00 96.62 135 GLY A N 1
ATOM 1019 C CA . GLY A 1 135 ? -12.819 31.037 0.919 1.00 96.62 135 GLY A CA 1
ATOM 1020 C C . GLY A 1 135 ? -11.590 30.276 1.397 1.00 96.62 135 GLY A C 1
ATOM 1021 O O . GLY A 1 135 ? -10.554 30.862 1.733 1.00 96.62 135 GLY A O 1
ATOM 1022 N N . SER A 1 136 ? -11.678 28.953 1.348 1.00 97.81 136 SER A N 1
ATOM 1023 C CA . SER A 1 136 ? -10.574 28.041 1.629 1.00 97.81 136 SER A CA 1
ATOM 1024 C C . SER A 1 136 ? -10.434 26.976 0.536 1.00 97.81 136 SER A C 1
ATOM 1026 O O . SER A 1 136 ? -11.189 26.941 -0.437 1.00 97.81 136 SER A O 1
ATOM 1028 N N . ILE A 1 137 ? -9.419 26.122 0.655 1.00 97.88 137 ILE A N 1
ATOM 1029 C CA . ILE A 1 137 ? -9.225 24.979 -0.253 1.00 97.88 137 ILE A CA 1
ATOM 1030 C C . ILE A 1 137 ? -9.849 23.687 0.294 1.00 97.88 137 ILE A C 1
ATOM 1032 O O . ILE A 1 137 ? -9.898 22.677 -0.404 1.00 97.88 137 ILE A O 1
ATOM 1036 N N . TRP A 1 138 ? -10.302 23.698 1.548 1.00 98.00 138 TRP A N 1
ATOM 1037 C CA . TRP A 1 138 ? -10.644 22.493 2.301 1.00 98.00 138 TRP A CA 1
ATOM 1038 C C . TRP A 1 138 ? -11.967 21.832 1.886 1.00 98.00 138 TRP A C 1
ATOM 1040 O O . TRP A 1 138 ? -11.965 20.603 1.818 1.00 98.00 138 TRP A O 1
ATOM 1050 N N . PRO A 1 139 ? -13.048 22.563 1.531 1.00 98.19 139 PRO A N 1
ATOM 1051 C CA . PRO A 1 139 ? -14.259 21.936 1.000 1.00 98.19 139 PRO A CA 1
ATOM 1052 C C . PRO A 1 139 ? -14.001 21.099 -0.272 1.00 98.19 139 PRO A C 1
ATOM 1054 O O . PRO A 1 139 ? -14.202 19.884 -0.217 1.00 98.19 139 PRO A O 1
ATOM 1057 N N . PRO A 1 140 ? -13.464 21.657 -1.385 1.00 97.12 140 PRO A N 1
ATOM 1058 C CA . PRO A 1 140 ? -13.232 20.867 -2.599 1.00 97.12 140 PRO A CA 1
ATOM 1059 C C . PRO A 1 140 ? -12.170 19.773 -2.412 1.00 97.12 140 PRO A C 1
ATOM 1061 O O . PRO A 1 140 ? -12.232 18.725 -3.055 1.00 97.12 140 PRO A O 1
ATOM 1064 N N . PHE A 1 141 ? -11.203 19.977 -1.514 1.00 98.00 141 PHE A N 1
ATOM 1065 C CA . PHE A 1 141 ? -10.227 18.948 -1.161 1.00 98.00 141 PHE A CA 1
ATOM 1066 C C . PHE A 1 141 ? -10.867 17.780 -0.404 1.00 98.00 141 PHE A C 1
ATOM 1068 O O . PHE A 1 141 ? -10.610 16.619 -0.721 1.00 98.00 141 PHE A O 1
ATOM 1075 N N . GLY A 1 142 ? -11.722 18.075 0.574 1.00 97.31 142 GLY A N 1
ATOM 1076 C CA . GLY A 1 142 ? -12.474 17.073 1.314 1.00 97.31 142 GLY A CA 1
ATOM 1077 C C . GLY A 1 142 ? -13.410 16.270 0.421 1.00 97.31 142 GLY A C 1
ATOM 1078 O O . GLY A 1 142 ? -13.449 15.050 0.550 1.00 97.31 142 GLY A O 1
ATOM 1079 N N . ASP A 1 143 ? -14.082 16.916 -0.536 1.00 96.69 143 ASP A N 1
ATOM 1080 C CA . ASP A 1 143 ? -14.915 16.227 -1.531 1.00 96.69 143 ASP A CA 1
ATOM 1081 C C . ASP A 1 143 ? -14.088 15.260 -2.397 1.00 96.69 143 ASP A C 1
ATOM 1083 O O . ASP A 1 143 ? -14.510 14.128 -2.653 1.00 96.69 143 ASP A O 1
ATOM 1087 N N . ALA A 1 144 ? -12.880 15.662 -2.808 1.00 93.88 144 ALA A N 1
ATOM 1088 C CA . ALA A 1 144 ? -11.975 14.793 -3.557 1.00 93.88 144 ALA A CA 1
ATOM 1089 C C . ALA A 1 144 ? -11.534 13.567 -2.733 1.00 93.88 144 ALA A C 1
ATOM 1091 O O . ALA A 1 144 ? -11.559 12.442 -3.237 1.00 93.88 144 ALA A O 1
ATOM 1092 N N . LEU A 1 145 ? -11.192 13.757 -1.453 1.00 93.12 145 LEU A N 1
ATOM 1093 C CA . LEU A 1 145 ? -10.834 12.659 -0.545 1.00 93.12 145 LEU A CA 1
ATOM 1094 C C . LEU A 1 145 ? -12.017 11.737 -0.253 1.00 93.12 145 LEU A C 1
ATOM 1096 O O . LEU A 1 145 ? -11.852 10.520 -0.259 1.00 93.12 145 LEU A O 1
ATOM 1100 N N . LEU A 1 146 ? -13.206 12.295 -0.030 1.00 90.12 146 LEU A N 1
ATOM 1101 C CA . LEU A 1 146 ? -14.429 11.530 0.194 1.00 90.12 146 LEU A CA 1
ATOM 1102 C C . LEU A 1 146 ? -14.730 10.632 -1.010 1.00 90.12 146 LEU A C 1
ATOM 1104 O O . LEU A 1 146 ? -15.064 9.460 -0.837 1.00 90.12 146 LEU A O 1
ATOM 1108 N N . LYS A 1 147 ? -14.566 11.157 -2.230 1.00 85.62 147 LYS A N 1
ATOM 1109 C CA . LYS A 1 147 ? -14.744 10.387 -3.466 1.00 85.62 147 LYS A CA 1
ATOM 1110 C C . LYS A 1 147 ? -13.757 9.223 -3.575 1.00 85.62 147 LYS A C 1
ATOM 1112 O O . LYS A 1 147 ? -14.145 8.159 -4.050 1.00 85.62 147 LYS A O 1
ATOM 1117 N N . GLU A 1 148 ? -12.516 9.403 -3.139 1.00 84.44 148 GLU A N 1
ATOM 1118 C CA . GLU A 1 148 ? -11.488 8.358 -3.190 1.00 84.44 148 GLU A CA 1
ATOM 1119 C C . GLU A 1 148 ? -11.657 7.316 -2.078 1.00 84.44 148 GLU A C 1
ATOM 1121 O O . GLU A 1 148 ? -11.686 6.119 -2.345 1.00 84.44 148 GLU A O 1
ATOM 1126 N N . PHE A 1 149 ? -11.768 7.761 -0.827 1.00 80.62 149 PHE A N 1
ATOM 1127 C CA . PHE A 1 149 ? -11.725 6.876 0.335 1.00 80.62 149 PHE A CA 1
ATOM 1128 C C . PHE A 1 149 ? -13.092 6.336 0.745 1.00 80.62 149 PHE A C 1
ATOM 1130 O O . PHE A 1 149 ? -13.149 5.357 1.484 1.00 80.62 149 PHE A O 1
ATOM 1137 N N . GLN A 1 150 ? -14.187 6.939 0.270 1.00 83.25 150 GLN A N 1
ATOM 1138 C CA . GLN A 1 150 ? -15.562 6.519 0.568 1.00 83.25 150 GLN A CA 1
ATOM 1139 C C . GLN A 1 150 ? -15.873 6.465 2.079 1.00 83.25 150 GLN A C 1
ATOM 1141 O O . GLN A 1 150 ? -16.695 5.662 2.529 1.00 83.25 150 GLN A O 1
ATOM 1146 N N . VAL A 1 151 ? -15.234 7.345 2.862 1.00 88.62 151 VAL A N 1
ATOM 1147 C CA . VAL A 1 151 ? -15.444 7.539 4.307 1.00 88.62 151 VAL A CA 1
ATOM 1148 C C . VAL A 1 151 ? -15.602 9.031 4.641 1.00 88.62 151 VAL A C 1
ATOM 1150 O O . VAL A 1 151 ? -15.071 9.855 3.897 1.00 88.62 151 VAL A O 1
ATOM 1153 N N . PRO A 1 152 ? -16.284 9.406 5.746 1.00 92.94 152 PRO A N 1
ATOM 1154 C CA . PRO A 1 152 ? -16.336 10.794 6.210 1.00 92.94 152 PRO A CA 1
ATOM 1155 C C . PRO A 1 152 ? -14.945 11.418 6.376 1.00 92.94 152 PRO A C 1
ATOM 1157 O O . PRO A 1 152 ? -14.015 10.746 6.826 1.00 92.94 152 PRO A O 1
ATOM 1160 N N . ILE A 1 153 ? -14.817 12.701 6.041 1.00 96.12 153 ILE A N 1
ATOM 1161 C CA . ILE A 1 153 ? -13.556 13.451 6.085 1.00 96.12 153 ILE A CA 1
ATOM 1162 C C . ILE A 1 153 ? -13.698 14.611 7.069 1.00 96.12 153 ILE A C 1
ATOM 1164 O O . ILE A 1 153 ? -14.596 15.436 6.928 1.00 96.12 153 ILE A O 1
ATOM 1168 N N . GLY A 1 154 ? -12.813 14.681 8.060 1.00 97.00 154 GLY A N 1
ATOM 1169 C CA . GLY A 1 154 ? -12.790 15.721 9.083 1.00 97.00 154 GLY A CA 1
ATOM 1170 C C . GLY A 1 154 ? -11.549 16.608 9.003 1.00 97.00 154 GLY A C 1
ATOM 1171 O O . GLY A 1 154 ? -10.432 16.102 8.899 1.00 97.00 154 GLY A O 1
ATOM 1172 N N . PHE A 1 155 ? -11.722 17.921 9.139 1.00 98.25 155 PHE A N 1
ATOM 1173 C CA . PHE A 1 155 ? -10.629 18.891 9.251 1.00 98.25 155 PHE A CA 1
ATOM 1174 C C . PHE A 1 155 ? -10.709 19.672 10.561 1.00 98.25 155 PHE A C 1
ATOM 1176 O O . PHE A 1 155 ? -11.771 20.158 10.930 1.00 98.25 155 PHE A O 1
ATOM 1183 N N . ALA A 1 156 ? -9.582 19.872 11.236 1.00 97.94 156 ALA A N 1
ATOM 1184 C CA . ALA A 1 156 ? -9.454 20.858 12.305 1.00 97.94 156 ALA A CA 1
ATOM 1185 C C . ALA A 1 156 ? -8.472 21.941 11.870 1.00 97.94 156 ALA A C 1
ATOM 1187 O O . ALA A 1 156 ? -7.260 21.710 11.840 1.00 97.94 156 ALA A O 1
ATOM 1188 N N . ASN A 1 157 ? -8.998 23.107 11.501 1.00 97.62 157 ASN A N 1
ATOM 1189 C CA . ASN A 1 157 ? -8.189 24.205 10.997 1.00 97.62 157 ASN A CA 1
ATOM 1190 C C . ASN A 1 157 ? -7.759 25.142 12.125 1.00 97.62 157 ASN A C 1
ATOM 1192 O O . ASN A 1 157 ? -8.567 25.881 12.679 1.00 97.62 157 ASN A O 1
ATOM 1196 N N . VAL A 1 158 ? -6.469 25.104 12.452 1.00 97.31 158 VAL A N 1
ATOM 1197 C CA . VAL A 1 158 ? -5.851 25.976 13.457 1.00 97.31 158 VAL A CA 1
ATOM 1198 C C . VAL A 1 158 ? -4.953 27.047 12.836 1.00 97.31 158 VAL A C 1
ATOM 1200 O O . VAL A 1 158 ? -4.276 27.760 13.575 1.00 97.31 158 VAL A O 1
ATOM 1203 N N . ALA A 1 159 ? -4.921 27.158 11.504 1.00 97.44 159 ALA A N 1
ATOM 1204 C CA . ALA A 1 159 ? -4.102 28.131 10.793 1.00 97.44 159 ALA A CA 1
ATOM 1205 C C . ALA A 1 159 ? -4.486 29.580 11.129 1.00 97.44 159 ALA A C 1
ATOM 1207 O O . ALA A 1 159 ? -5.632 29.876 11.466 1.00 97.44 159 ALA A O 1
ATOM 1208 N N . VAL A 1 160 ? -3.514 30.488 11.025 1.00 97.44 160 VAL A N 1
ATOM 1209 C CA . VAL A 1 160 ? -3.701 31.918 11.316 1.00 97.44 160 VAL A CA 1
ATOM 1210 C C . VAL A 1 160 ? -2.982 32.753 10.262 1.00 97.44 160 VAL A C 1
ATOM 1212 O O . VAL A 1 160 ? -1.781 32.581 10.031 1.00 97.44 160 VAL A O 1
ATOM 1215 N N . GLY A 1 161 ? -3.711 33.676 9.635 1.00 94.56 161 GLY A N 1
ATOM 1216 C CA . GLY A 1 161 ? -3.185 34.631 8.661 1.00 94.56 161 GLY A CA 1
ATOM 1217 C C . GLY A 1 161 ? -2.005 35.461 9.179 1.00 94.56 161 GLY A C 1
ATOM 1218 O O . GLY A 1 161 ? -1.979 35.876 10.337 1.00 94.56 161 GLY A O 1
ATOM 1219 N N . GLY A 1 162 ? -1.019 35.709 8.312 1.00 92.69 162 GLY A N 1
ATOM 1220 C CA . GLY A 1 162 ? 0.134 36.569 8.617 1.00 92.69 162 GLY A CA 1
ATOM 1221 C C . GLY A 1 162 ? 1.095 36.035 9.688 1.00 92.69 162 GLY A C 1
ATOM 1222 O O . GLY A 1 162 ? 1.775 36.823 10.345 1.00 92.69 162 GLY A O 1
ATOM 1223 N N . THR A 1 163 ? 1.144 34.719 9.905 1.00 96.06 163 THR A N 1
ATOM 1224 C CA . THR A 1 163 ? 1.999 34.110 10.933 1.00 96.06 163 THR A CA 1
ATOM 1225 C C . THR A 1 163 ? 3.202 33.409 10.323 1.00 96.06 163 THR A C 1
ATOM 1227 O O . THR A 1 163 ? 3.079 32.714 9.322 1.00 96.06 163 THR A O 1
ATOM 1230 N N . SER A 1 164 ? 4.373 33.586 10.933 1.00 97.06 164 SER A N 1
ATOM 1231 C CA . SER A 1 164 ? 5.624 32.881 10.621 1.00 97.06 164 SER A CA 1
ATOM 1232 C C . SER A 1 164 ? 5.829 31.684 11.553 1.00 97.06 164 SER A C 1
ATOM 1234 O O . SER A 1 164 ? 5.192 31.601 12.607 1.00 97.06 164 SER A O 1
ATOM 1236 N N . SER A 1 165 ? 6.768 30.792 11.224 1.00 97.69 165 SER A N 1
ATOM 1237 C CA . SER A 1 165 ? 7.128 29.635 12.059 1.00 97.69 165 SER A CA 1
ATOM 1238 C C . SER A 1 165 ? 7.460 30.000 13.515 1.00 97.69 165 SER A C 1
ATOM 1240 O O . SER A 1 165 ? 7.156 29.224 14.416 1.00 97.69 165 SER A O 1
ATOM 1242 N N . MET A 1 166 ? 7.983 31.203 13.779 1.00 97.31 166 MET A N 1
ATOM 1243 C CA . MET A 1 166 ? 8.285 31.678 15.137 1.00 97.31 166 MET A CA 1
ATOM 1244 C C . MET A 1 166 ? 7.058 31.703 16.060 1.00 97.31 166 MET A C 1
ATOM 1246 O O . MET A 1 166 ? 7.162 31.378 17.237 1.00 97.31 166 MET A O 1
ATOM 1250 N N . GLN A 1 167 ? 5.877 32.058 15.546 1.00 98.00 167 GLN A N 1
ATOM 1251 C CA . GLN A 1 167 ? 4.656 32.143 16.364 1.00 98.00 167 GLN A CA 1
ATOM 1252 C C . GLN A 1 167 ? 4.088 30.762 16.731 1.00 98.00 167 GLN A C 1
ATOM 1254 O O . GLN A 1 167 ? 3.271 30.653 17.648 1.00 98.00 167 GLN A O 1
ATOM 1259 N N . TRP A 1 168 ? 4.532 29.718 16.029 1.00 98.12 168 TRP A N 1
ATOM 1260 C CA . TRP A 1 168 ? 4.135 28.326 16.234 1.00 98.12 168 TRP A CA 1
ATOM 1261 C C . TRP A 1 168 ? 5.032 27.568 17.212 1.00 98.12 168 TRP A C 1
ATOM 1263 O O . TRP A 1 168 ? 4.676 26.452 17.600 1.00 98.12 168 TRP A O 1
ATOM 1273 N N . MET A 1 169 ? 6.168 28.155 17.605 1.00 98.44 169 MET A N 1
ATOM 1274 C CA . MET A 1 169 ? 7.102 27.589 18.580 1.00 98.44 169 MET A CA 1
ATOM 1275 C C . MET A 1 169 ? 6.419 27.289 19.920 1.00 98.44 169 MET A C 1
ATOM 1277 O O . MET A 1 169 ? 5.427 27.944 20.229 1.00 98.44 169 MET A O 1
ATOM 1281 N N . PRO A 1 170 ? 6.916 26.340 20.737 1.00 97.75 170 PRO A N 1
ATOM 1282 C CA . PRO A 1 170 ? 6.298 25.979 22.019 1.00 97.75 170 PRO A CA 1
ATOM 1283 C C . PRO A 1 170 ? 6.015 27.157 22.963 1.00 97.75 170 PRO A C 1
ATOM 1285 O O . PRO A 1 170 ? 5.003 27.160 23.661 1.00 97.75 170 PRO A O 1
ATOM 1288 N N . GLU A 1 171 ? 6.887 28.163 22.959 1.00 94.69 171 GLU A N 1
ATOM 1289 C CA . GLU A 1 171 ? 6.761 29.435 23.679 1.00 94.69 171 GLU A CA 1
ATOM 1290 C C . GLU A 1 171 ? 5.880 30.479 22.965 1.00 94.69 171 GLU A C 1
ATOM 1292 O O . GLU A 1 171 ? 5.517 31.503 23.544 1.00 94.69 171 GLU A O 1
ATOM 1297 N N . GLY A 1 172 ? 5.547 30.230 21.702 1.00 94.44 172 GLY A N 1
ATOM 1298 C CA . GLY A 1 172 ? 4.710 31.059 20.850 1.00 94.44 172 GLY A CA 1
ATOM 1299 C C . GLY A 1 172 ? 3.216 30.903 21.132 1.00 94.44 172 GLY A C 1
ATOM 1300 O O . GLY A 1 172 ? 2.737 29.938 21.727 1.00 94.44 172 GLY A O 1
ATOM 1301 N N . THR A 1 173 ? 2.436 31.877 20.666 1.00 92.50 173 THR A N 1
ATOM 1302 C CA . THR A 1 173 ? 1.003 31.982 20.979 1.00 92.50 173 THR A CA 1
ATOM 1303 C C . THR A 1 173 ? 0.126 30.957 20.256 1.00 92.50 173 THR A C 1
ATOM 1305 O O . THR A 1 173 ? -1.012 30.732 20.673 1.00 92.50 173 THR A O 1
ATOM 1308 N N . LEU A 1 174 ? 0.618 30.322 19.187 1.00 97.12 174 LEU A N 1
ATOM 1309 C CA . LEU A 1 174 ? -0.171 29.398 18.361 1.00 97.12 174 LEU A CA 1
ATOM 1310 C C . LEU A 1 174 ? 0.022 27.931 18.752 1.00 97.12 174 LEU A C 1
ATOM 1312 O O . LEU A 1 174 ? -0.878 27.114 18.544 1.00 97.12 174 LEU A O 1
ATOM 1316 N N . HIS A 1 175 ? 1.148 27.589 19.379 1.00 98.06 175 HIS A N 1
ATOM 1317 C CA . HIS A 1 175 ? 1.444 26.215 19.779 1.00 98.06 175 HIS A CA 1
ATOM 1318 C C . HIS A 1 175 ? 0.422 25.607 20.746 1.00 98.06 175 HIS A C 1
ATOM 1320 O O . HIS A 1 175 ? 0.006 24.467 20.517 1.00 98.06 175 HIS A O 1
ATOM 1326 N N . PRO A 1 176 ? -0.065 26.331 21.778 1.00 96.56 176 PRO A N 1
ATOM 1327 C CA . PRO A 1 176 ? -1.084 25.787 22.669 1.00 96.56 176 PRO A CA 1
ATOM 1328 C C . PRO A 1 176 ? -2.350 25.356 21.923 1.00 96.56 176 PRO A C 1
ATOM 1330 O O . PRO A 1 176 ? -2.938 24.332 22.264 1.00 96.56 176 PRO A O 1
ATOM 1333 N N . ARG A 1 177 ? -2.738 26.085 20.867 1.00 94.06 177 ARG A N 1
ATOM 1334 C CA . ARG A 1 177 ? -3.917 25.764 20.048 1.00 94.06 177 ARG A CA 1
ATOM 1335 C C . ARG A 1 177 ? -3.698 24.530 19.188 1.00 94.06 177 ARG A C 1
ATOM 1337 O O . ARG A 1 177 ? -4.576 23.675 19.138 1.00 94.06 177 ARG A O 1
ATOM 1344 N N . LEU A 1 178 ? -2.525 24.412 18.562 1.00 97.81 178 LEU A N 1
ATOM 1345 C CA . LEU A 1 178 ? -2.135 23.206 17.830 1.00 97.81 178 LEU A CA 1
ATOM 1346 C C . LEU A 1 178 ? -2.226 21.977 18.744 1.00 97.81 178 LEU A C 1
ATOM 1348 O O . LEU A 1 178 ? -2.896 20.996 18.417 1.00 97.81 178 LEU A O 1
ATOM 1352 N N . VAL A 1 179 ? -1.617 22.063 19.929 1.00 98.00 179 VAL A N 1
ATOM 1353 C CA . VAL A 1 179 ? -1.645 20.988 20.925 1.00 98.00 179 VAL A CA 1
ATOM 1354 C C . VAL A 1 179 ? -3.077 20.673 21.359 1.00 98.00 179 VAL A C 1
ATOM 1356 O O . VAL A 1 179 ? -3.456 19.501 21.379 1.00 98.00 179 VAL A O 1
ATOM 1359 N N . GLN A 1 180 ? -3.877 21.693 21.674 1.00 96.12 180 GLN A N 1
ATOM 1360 C CA . GLN A 1 180 ? -5.267 21.526 22.097 1.00 96.12 180 GLN A CA 1
ATOM 1361 C C . GLN A 1 180 ? -6.106 20.830 21.023 1.00 96.12 180 GLN A C 1
ATOM 1363 O O . GLN A 1 180 ? -6.806 19.878 21.351 1.00 96.12 180 GLN A O 1
ATOM 1368 N N . ALA A 1 181 ? -5.991 21.237 19.756 1.00 96.00 181 ALA A N 1
ATOM 1369 C CA . ALA A 1 181 ? -6.722 20.609 18.661 1.00 96.00 181 ALA A CA 1
ATOM 1370 C C . ALA A 1 181 ? -6.410 19.113 18.561 1.00 96.00 181 ALA A C 1
ATOM 1372 O O . ALA A 1 181 ? -7.327 18.298 18.593 1.00 96.00 181 ALA A O 1
ATOM 1373 N N . GLY A 1 182 ? -5.131 18.724 18.536 1.00 95.50 182 GLY A N 1
ATOM 1374 C CA . GLY A 1 182 ? -4.795 17.300 18.477 1.00 95.50 182 GLY A CA 1
ATOM 1375 C C . GLY A 1 182 ? -5.244 16.511 19.715 1.00 95.50 182 GLY A C 1
ATOM 1376 O O . GLY A 1 182 ? -5.690 15.376 19.575 1.00 95.50 182 GLY A O 1
ATOM 1377 N N . LYS A 1 183 ? -5.241 17.116 20.914 1.00 94.00 183 LYS A N 1
ATOM 1378 C CA . LYS A 1 183 ? -5.806 16.485 22.123 1.00 94.00 183 LYS A CA 1
ATOM 1379 C C . LYS A 1 183 ? -7.321 16.291 22.032 1.00 94.00 183 LYS A C 1
ATOM 1381 O O . LYS A 1 183 ? -7.803 15.229 22.415 1.00 94.00 183 LYS A O 1
ATOM 1386 N N . SER A 1 184 ? -8.058 17.282 21.528 1.00 91.50 184 SER A N 1
ATOM 1387 C CA . SER A 1 184 ? -9.516 17.196 21.355 1.00 91.50 184 SER A CA 1
ATOM 1388 C C . SER A 1 184 ? -9.916 16.138 20.326 1.00 91.50 184 SER A C 1
ATOM 1390 O O . SER A 1 184 ? -10.893 15.423 20.528 1.00 91.50 184 SER A O 1
ATOM 1392 N N . LEU A 1 185 ? -9.147 16.005 19.242 1.00 91.19 185 LEU A N 1
ATOM 1393 C CA . LEU A 1 185 ? -9.414 15.028 18.181 1.00 91.19 185 LEU A CA 1
ATOM 1394 C C . LEU A 1 185 ? -8.998 13.600 18.564 1.00 91.19 185 LEU A C 1
ATOM 1396 O O . LEU A 1 185 ? -9.559 12.630 18.054 1.00 91.19 185 LEU A O 1
ATOM 1400 N N . GLY A 1 186 ? -7.990 13.452 19.428 1.00 88.31 186 GLY A N 1
ATOM 1401 C CA . GLY A 1 186 ? -7.336 12.172 19.670 1.00 88.31 186 GLY A CA 1
ATOM 1402 C C . GLY A 1 186 ? -6.458 11.772 18.481 1.00 88.31 186 GLY A C 1
ATOM 1403 O O . GLY A 1 186 ? -5.549 12.503 18.096 1.00 88.31 186 GLY A O 1
ATOM 1404 N N . ARG A 1 187 ? -6.696 10.593 17.890 1.00 87.81 187 ARG A N 1
ATOM 1405 C CA . ARG A 1 187 ? -5.909 10.126 16.736 1.00 87.81 187 ARG A CA 1
ATOM 1406 C C . ARG A 1 187 ? -6.396 10.775 15.442 1.00 87.81 187 ARG A C 1
ATOM 1408 O O . ARG A 1 187 ? -7.581 10.713 15.133 1.00 87.81 187 ARG A O 1
ATOM 1415 N N . PHE A 1 188 ? -5.462 11.286 14.646 1.00 94.81 188 PHE A N 1
ATOM 1416 C CA . PHE A 1 188 ? -5.719 11.841 13.316 1.00 94.81 188 PHE A CA 1
ATOM 1417 C C . PHE A 1 188 ? -4.630 11.412 12.323 1.00 94.81 188 PHE A C 1
ATOM 1419 O O . PHE A 1 188 ? -3.573 10.905 12.710 1.00 94.81 188 PHE A O 1
ATOM 1426 N N . ARG A 1 189 ? -4.918 11.569 11.030 1.00 93.31 189 ARG A N 1
ATOM 1427 C CA . ARG A 1 189 ? -4.148 11.013 9.918 1.00 93.31 189 ARG A CA 1
ATOM 1428 C C . ARG A 1 189 ? -2.825 11.728 9.691 1.00 93.31 189 ARG A C 1
ATOM 1430 O O . ARG A 1 189 ? -1.797 11.073 9.550 1.00 93.31 189 ARG A O 1
ATOM 1437 N N . ALA A 1 190 ? -2.862 13.054 9.617 1.00 97.25 190 ALA A N 1
ATOM 1438 C CA . ALA A 1 190 ? -1.697 13.881 9.333 1.00 97.25 190 ALA A CA 1
ATOM 1439 C C . ALA A 1 190 ? -1.920 15.338 9.751 1.00 97.25 190 ALA A C 1
ATOM 1441 O O . ALA A 1 190 ? -3.062 15.778 9.921 1.00 97.25 190 ALA A O 1
ATOM 1442 N N . VAL A 1 191 ? -0.815 16.081 9.851 1.00 98.69 191 VAL A N 1
ATOM 1443 C CA . VAL A 1 191 ? -0.824 17.549 9.857 1.00 98.69 191 VAL A CA 1
ATOM 1444 C C . VAL A 1 191 ? -0.558 18.046 8.436 1.00 98.69 191 VAL A C 1
ATOM 1446 O O . VAL A 1 191 ? 0.441 17.666 7.822 1.00 98.69 191 VAL A O 1
AT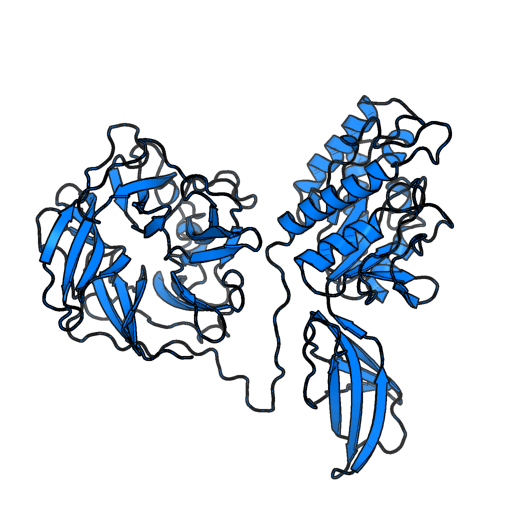OM 1449 N N . LEU A 1 192 ? -1.444 18.893 7.917 1.00 98.56 192 LEU A N 1
ATOM 1450 C CA . LEU A 1 192 ? -1.306 19.572 6.630 1.00 98.56 192 LEU A CA 1
ATOM 1451 C C . LEU A 1 192 ? -0.744 20.971 6.895 1.00 98.56 192 LEU A C 1
ATOM 1453 O O . LEU A 1 192 ? -1.447 21.835 7.419 1.00 98.56 192 LEU A O 1
ATOM 1457 N N . TRP A 1 193 ? 0.540 21.163 6.593 1.00 98.38 193 TRP A N 1
ATOM 1458 C CA . TRP A 1 193 ? 1.293 22.379 6.898 1.00 98.38 193 TRP A CA 1
ATOM 1459 C C . TRP A 1 193 ? 1.411 23.265 5.654 1.00 98.38 193 TRP A C 1
ATOM 1461 O O . TRP A 1 193 ? 2.263 23.044 4.789 1.00 98.38 193 TRP A O 1
ATOM 1471 N N . GLN A 1 194 ? 0.541 24.269 5.560 1.00 97.69 194 GLN A N 1
ATOM 1472 C CA . GLN A 1 194 ? 0.481 25.230 4.454 1.00 97.69 194 GLN A CA 1
ATOM 1473 C C . GLN A 1 194 ? 1.079 26.570 4.917 1.00 97.69 194 GLN A C 1
ATOM 1475 O O . GLN A 1 194 ? 0.375 27.475 5.363 1.00 97.69 194 GLN A O 1
ATOM 1480 N N . GLN A 1 195 ? 2.408 26.670 4.853 1.00 96.69 195 GLN A N 1
ATOM 1481 C CA . GLN A 1 195 ? 3.201 27.740 5.468 1.00 96.69 195 GLN A CA 1
ATOM 1482 C C . GLN A 1 195 ? 4.396 28.123 4.587 1.00 96.69 195 GLN A C 1
ATOM 1484 O O . GLN A 1 195 ? 4.922 27.287 3.858 1.00 96.69 195 GLN A O 1
ATOM 1489 N N . GLY A 1 196 ? 4.883 29.359 4.715 1.00 95.19 196 GLY A N 1
ATOM 1490 C CA . GLY A 1 196 ? 6.199 29.743 4.193 1.00 95.19 196 GLY A CA 1
ATOM 1491 C C . GLY A 1 196 ? 6.324 31.222 3.853 1.00 95.19 196 GLY A C 1
ATOM 1492 O O . GLY A 1 196 ? 7.350 31.831 4.124 1.00 95.19 196 GLY A O 1
ATOM 1493 N N . GLU A 1 197 ? 5.266 31.826 3.326 1.00 94.88 197 GLU A N 1
ATOM 1494 C CA . GLU A 1 197 ? 5.251 33.231 2.906 1.00 94.88 197 GLU A CA 1
ATOM 1495 C C . GLU A 1 197 ? 5.644 34.216 4.022 1.00 94.88 197 GLU A C 1
ATOM 1497 O O . GLU A 1 197 ? 6.543 35.038 3.853 1.00 94.88 197 GLU A O 1
ATOM 1502 N N . SER A 1 198 ? 5.021 34.128 5.199 1.00 95.62 198 SER A N 1
ATOM 1503 C CA . SER A 1 198 ? 5.351 35.043 6.297 1.00 95.62 198 SER A CA 1
ATOM 1504 C C . SER A 1 198 ? 6.779 34.845 6.813 1.00 95.62 198 SER A C 1
ATOM 1506 O O . SER A 1 198 ? 7.376 35.792 7.315 1.00 95.62 198 SER A O 1
ATOM 1508 N N . ASP A 1 199 ? 7.358 33.651 6.651 1.00 98.00 199 ASP A N 1
ATOM 1509 C CA . ASP A 1 199 ? 8.772 33.392 6.941 1.00 98.00 199 ASP A CA 1
ATOM 1510 C C . ASP A 1 199 ? 9.701 34.049 5.901 1.00 98.00 199 ASP A C 1
ATOM 1512 O O . ASP A 1 199 ? 10.773 34.544 6.258 1.00 98.00 199 ASP A O 1
ATOM 1516 N N . VAL A 1 200 ? 9.272 34.148 4.634 1.00 97.62 200 VAL A N 1
ATOM 1517 C CA . VAL A 1 200 ? 9.966 34.941 3.602 1.00 97.62 200 VAL A CA 1
ATOM 1518 C C . VAL A 1 200 ? 9.960 36.426 3.972 1.00 97.62 200 VAL A C 1
ATOM 1520 O O . VAL A 1 200 ? 11.016 37.065 3.953 1.00 97.62 200 VAL A O 1
ATOM 1523 N N . ILE A 1 201 ? 8.798 36.968 4.357 1.00 95.94 201 ILE A N 1
ATOM 1524 C CA . ILE A 1 201 ? 8.640 38.376 4.769 1.00 95.94 201 ILE A CA 1
ATOM 1525 C C . ILE A 1 201 ? 9.468 38.674 6.026 1.00 95.94 201 ILE A C 1
ATOM 1527 O O . ILE A 1 201 ? 10.162 39.691 6.082 1.00 95.94 201 ILE A O 1
ATOM 1531 N N . ALA A 1 202 ? 9.451 37.767 7.007 1.00 96.19 202 ALA A N 1
ATOM 1532 C CA . ALA A 1 202 ? 10.223 37.876 8.244 1.00 96.19 202 ALA A CA 1
ATOM 1533 C C . ALA A 1 202 ? 11.739 37.706 8.041 1.00 96.19 202 ALA A C 1
ATOM 1535 O O . ALA A 1 202 ? 12.507 37.907 8.981 1.00 96.19 202 ALA A O 1
ATOM 1536 N N . LYS A 1 203 ? 12.183 37.356 6.824 1.00 97.12 203 LYS A N 1
ATOM 1537 C CA . LYS A 1 203 ? 13.581 37.045 6.494 1.00 97.12 203 LYS A CA 1
ATOM 1538 C C . LYS A 1 203 ? 14.153 35.923 7.368 1.00 97.12 203 LYS A C 1
ATOM 1540 O O . LYS A 1 203 ? 15.345 35.931 7.677 1.00 97.12 203 LYS A O 1
ATOM 1545 N N . THR A 1 204 ? 13.323 34.948 7.738 1.00 98.00 204 THR A N 1
ATOM 1546 C CA . THR A 1 204 ? 13.750 33.764 8.490 1.00 98.00 204 THR A CA 1
ATOM 1547 C C . THR A 1 204 ? 14.859 33.044 7.715 1.00 98.00 204 THR A C 1
ATOM 1549 O O . THR A 1 204 ? 14.768 32.868 6.494 1.00 98.00 204 THR A O 1
ATOM 1552 N N . THR A 1 205 ? 15.934 32.651 8.403 1.00 98.38 205 THR A N 1
ATOM 1553 C CA . THR A 1 205 ? 17.007 31.861 7.780 1.00 98.38 205 THR A CA 1
ATOM 1554 C C . THR A 1 205 ? 16.548 30.423 7.546 1.00 98.38 205 THR A C 1
ATOM 1556 O O . THR A 1 205 ? 15.626 29.948 8.214 1.00 98.38 205 THR A O 1
ATOM 1559 N N . ALA A 1 206 ? 17.185 29.706 6.616 1.00 97.94 206 ALA A N 1
ATOM 1560 C CA . ALA A 1 206 ? 16.832 28.310 6.358 1.00 97.94 206 ALA A CA 1
ATOM 1561 C C . ALA A 1 206 ? 17.022 27.451 7.618 1.00 97.94 206 ALA A C 1
ATOM 1563 O O . ALA A 1 206 ? 16.140 26.680 7.986 1.00 97.94 206 ALA A O 1
ATOM 1564 N N . GLU A 1 207 ? 18.128 27.654 8.332 1.00 97.94 207 GLU A N 1
ATOM 1565 C CA . GLU A 1 207 ? 18.473 26.935 9.559 1.00 97.94 207 GLU A CA 1
ATOM 1566 C C . GLU A 1 207 ? 17.435 27.179 10.655 1.00 97.94 207 GLU A C 1
ATOM 1568 O O . GLU A 1 207 ? 16.990 26.234 11.305 1.00 97.94 207 GLU A O 1
ATOM 1573 N N . THR A 1 208 ? 17.007 28.436 10.820 1.00 98.56 208 THR A N 1
ATOM 1574 C CA . THR A 1 208 ? 15.976 28.806 11.797 1.00 98.56 208 THR A CA 1
ATOM 1575 C C . THR A 1 208 ? 14.636 28.182 11.427 1.00 98.56 208 THR A C 1
ATOM 1577 O O . THR A 1 208 ? 13.978 27.608 12.286 1.00 98.56 208 THR A O 1
ATOM 1580 N N . TYR A 1 209 ? 14.239 28.218 10.151 1.00 98.69 209 TYR A N 1
ATOM 1581 C CA . TYR A 1 209 ? 12.984 27.604 9.714 1.00 98.69 209 TYR A CA 1
ATOM 1582 C C . TYR A 1 209 ? 12.977 26.086 9.960 1.00 98.69 209 TYR A C 1
ATOM 1584 O O . TYR A 1 209 ? 12.021 25.559 10.531 1.00 98.69 209 TYR A O 1
ATOM 1592 N N . VAL A 1 210 ? 14.063 25.387 9.599 1.00 98.62 210 VAL A N 1
ATOM 1593 C CA . VAL A 1 210 ? 14.226 23.947 9.870 1.00 98.62 210 VAL A CA 1
ATOM 1594 C C . VAL A 1 210 ? 14.148 23.668 11.373 1.00 98.62 210 VAL A C 1
ATOM 1596 O O . VAL A 1 210 ? 13.408 22.779 11.796 1.00 98.62 210 VAL A O 1
ATOM 1599 N N . ALA A 1 211 ? 14.887 24.424 12.189 1.00 98.44 211 ALA A N 1
ATOM 1600 C CA . ALA A 1 211 ? 14.897 24.255 13.640 1.00 98.44 211 ALA A CA 1
ATOM 1601 C C . ALA A 1 211 ? 13.508 24.484 14.253 1.00 98.44 211 ALA A C 1
ATOM 1603 O O . ALA A 1 211 ? 13.066 23.685 15.085 1.00 98.44 211 ALA A O 1
ATOM 1604 N N . ASN A 1 212 ? 12.801 25.518 13.795 1.00 98.62 212 ASN A N 1
ATOM 1605 C CA . ASN A 1 212 ? 11.465 25.841 14.266 1.00 98.62 212 ASN A CA 1
ATOM 1606 C C . ASN A 1 212 ? 10.496 24.699 13.963 1.00 98.62 212 ASN A C 1
ATOM 1608 O O . ASN A 1 212 ? 9.932 24.114 14.883 1.00 98.62 212 ASN A O 1
ATOM 1612 N N . VAL A 1 213 ? 10.343 24.310 12.693 1.00 98.62 213 VAL A N 1
ATOM 1613 C CA . VAL A 1 213 ? 9.361 23.284 12.293 1.00 98.62 213 VAL A CA 1
ATOM 1614 C C . VAL A 1 213 ? 9.629 21.938 12.979 1.00 98.62 213 VAL A C 1
ATOM 1616 O O . VAL A 1 213 ? 8.682 21.272 13.404 1.00 98.62 213 VAL A O 1
ATOM 1619 N N . LYS A 1 214 ? 10.901 21.562 13.179 1.00 98.44 214 LYS A N 1
ATOM 1620 C CA . LYS A 1 214 ? 11.265 20.383 13.986 1.00 98.44 214 LYS A CA 1
ATOM 1621 C C . LYS A 1 214 ? 10.782 20.500 15.428 1.00 98.44 214 LYS A C 1
ATOM 1623 O O . LYS A 1 214 ? 10.070 19.617 15.899 1.00 98.44 214 LYS A O 1
ATOM 1628 N N . THR A 1 215 ? 11.119 21.600 16.096 1.00 98.56 215 THR A N 1
ATOM 1629 C CA . THR A 1 215 ? 10.767 21.838 17.505 1.00 98.56 215 THR A CA 1
ATOM 1630 C C . THR A 1 215 ? 9.252 21.846 17.704 1.00 98.56 215 THR A C 1
ATOM 1632 O O . THR A 1 215 ? 8.734 21.241 18.644 1.00 98.56 215 THR A O 1
ATOM 1635 N N . ILE A 1 216 ? 8.523 22.479 16.783 1.00 98.69 216 ILE A N 1
ATOM 1636 C CA . ILE A 1 216 ? 7.060 22.531 16.792 1.00 98.69 216 ILE A CA 1
ATOM 1637 C C . ILE A 1 216 ? 6.488 21.114 16.691 1.00 98.69 216 ILE A C 1
ATOM 1639 O O . ILE A 1 216 ? 5.667 20.733 17.526 1.00 98.69 216 ILE A O 1
ATOM 1643 N N . ARG A 1 217 ? 6.933 20.318 15.707 1.00 98.44 217 ARG A N 1
ATOM 1644 C CA . ARG A 1 217 ? 6.465 18.935 15.530 1.00 98.44 217 ARG A CA 1
ATOM 1645 C C . ARG A 1 217 ? 6.771 18.080 16.755 1.00 98.44 217 ARG A C 1
ATOM 1647 O O . ARG A 1 217 ? 5.877 17.394 17.238 1.00 98.44 217 ARG A O 1
ATOM 1654 N N . GLU A 1 218 ? 8.011 18.100 17.237 1.00 97.44 218 GLU A N 1
ATOM 1655 C CA . GLU A 1 218 ? 8.463 17.279 18.367 1.00 97.44 218 GLU A CA 1
ATOM 1656 C C . GLU A 1 218 ? 7.674 17.601 19.644 1.00 97.44 218 GLU A C 1
ATOM 1658 O O . GLU A 1 218 ? 7.173 16.695 20.313 1.00 97.44 218 GLU A O 1
ATOM 1663 N N . SER A 1 219 ? 7.490 18.890 19.946 1.00 98.44 219 SER A N 1
ATOM 1664 C CA . SER A 1 219 ? 6.698 19.336 21.096 1.00 98.44 219 SER A CA 1
ATOM 1665 C C . SER A 1 219 ? 5.224 18.942 20.967 1.00 98.44 219 SER A C 1
ATOM 1667 O O . SER A 1 219 ? 4.645 18.399 21.911 1.00 98.44 219 SER A O 1
ATOM 1669 N N . ALA A 1 220 ? 4.623 19.146 19.790 1.00 98.31 220 ALA A N 1
ATOM 1670 C CA . ALA A 1 220 ? 3.225 18.801 19.559 1.00 98.31 220 ALA A CA 1
ATOM 1671 C C . ALA A 1 220 ? 2.988 17.285 19.649 1.00 98.31 220 ALA A C 1
ATOM 1673 O O . ALA A 1 220 ? 2.097 16.843 20.371 1.00 98.31 220 ALA A O 1
ATOM 1674 N N . ALA A 1 221 ? 3.833 16.484 18.997 1.00 95.75 221 ALA A N 1
ATOM 1675 C CA . ALA A 1 221 ? 3.740 15.029 19.014 1.00 95.75 221 ALA A CA 1
ATOM 1676 C C . ALA A 1 221 ? 3.922 14.448 20.425 1.00 95.75 221 ALA A C 1
ATOM 1678 O O . ALA A 1 221 ? 3.155 13.578 20.841 1.00 95.75 221 ALA A O 1
ATOM 1679 N N . LYS A 1 222 ? 4.862 14.996 21.207 1.00 94.81 222 LYS A N 1
ATOM 1680 C CA . LYS A 1 222 ? 5.019 14.655 22.628 1.00 94.81 222 LYS A CA 1
ATOM 1681 C C . LYS A 1 222 ? 3.761 14.982 23.432 1.00 94.81 222 LYS A C 1
ATOM 1683 O O . LYS A 1 222 ? 3.365 14.202 24.291 1.00 94.81 222 LYS A O 1
ATOM 1688 N N . ALA A 1 223 ? 3.133 16.128 23.175 1.00 96.56 223 ALA A N 1
ATOM 1689 C CA . ALA A 1 223 ? 1.923 16.531 23.883 1.00 96.56 223 ALA A CA 1
ATOM 1690 C C . ALA A 1 223 ? 0.681 15.709 23.492 1.00 96.56 223 ALA A C 1
ATOM 1692 O O . ALA A 1 223 ? -0.254 15.625 24.291 1.00 96.56 223 ALA A O 1
ATOM 1693 N N . TRP A 1 224 ? 0.661 15.134 22.287 1.00 96.06 224 TRP A N 1
ATOM 1694 C CA . TRP A 1 224 ? -0.406 14.256 21.796 1.00 96.06 224 TRP A CA 1
ATOM 1695 C C . TRP A 1 224 ? -0.211 12.781 22.143 1.00 96.06 224 TRP A C 1
ATOM 1697 O O . TRP A 1 224 ? -1.166 12.020 22.023 1.00 96.06 224 TRP A O 1
ATOM 1707 N N . ASP A 1 225 ? 0.992 12.383 22.561 1.00 92.12 225 ASP A N 1
ATOM 1708 C CA . ASP A 1 225 ? 1.366 10.983 22.809 1.00 92.12 225 ASP A CA 1
ATOM 1709 C C . ASP A 1 225 ? 1.244 10.084 21.557 1.00 92.12 225 ASP A C 1
ATOM 1711 O O . ASP A 1 225 ? 0.973 8.886 21.625 1.00 92.12 225 ASP A O 1
ATOM 1715 N N . PHE A 1 226 ? 1.430 10.669 20.366 1.00 90.81 226 PHE A N 1
ATOM 1716 C CA . PHE A 1 226 ? 1.642 9.944 19.111 1.00 90.81 226 PHE A CA 1
ATOM 1717 C C . PHE A 1 226 ? 2.256 10.853 18.037 1.00 90.81 226 PHE A C 1
ATOM 1719 O O . PHE A 1 226 ? 2.171 12.079 18.103 1.00 90.81 226 PHE A O 1
ATOM 1726 N N . GLU A 1 227 ? 2.848 10.242 17.009 1.00 92.25 227 GLU A N 1
ATOM 1727 C CA . GLU A 1 227 ? 3.589 10.951 15.963 1.00 92.25 227 GLU A CA 1
ATOM 1728 C C . GLU A 1 227 ? 2.911 10.864 14.582 1.00 92.25 227 GLU A C 1
ATOM 1730 O O . GLU A 1 227 ? 3.246 9.980 13.787 1.00 92.25 227 GLU A O 1
ATOM 1735 N N . PRO A 1 228 ? 1.973 11.767 14.242 1.00 93.75 228 PRO A N 1
ATOM 1736 C CA . PRO A 1 228 ? 1.442 11.842 12.885 1.00 93.75 228 PRO A CA 1
ATOM 1737 C C . PRO A 1 228 ? 2.506 12.378 11.907 1.00 93.75 228 PRO A C 1
ATOM 1739 O O . PRO A 1 228 ? 3.371 13.176 12.297 1.00 93.75 228 PRO A O 1
ATOM 1742 N N . PRO A 1 229 ? 2.457 11.985 10.622 1.00 95.50 229 PRO A N 1
ATOM 1743 C CA . PRO A 1 229 ? 3.263 12.619 9.587 1.00 95.50 229 PRO A CA 1
ATOM 1744 C C . PRO A 1 229 ? 2.822 14.073 9.356 1.00 95.50 229 PRO A C 1
ATOM 1746 O O . PRO A 1 229 ? 1.635 14.401 9.430 1.00 95.50 229 PRO A O 1
ATOM 1749 N N . TRP A 1 230 ? 3.790 14.939 9.059 1.00 98.31 230 TRP A N 1
ATOM 1750 C CA . TRP A 1 230 ? 3.577 16.340 8.687 1.00 98.31 230 TRP A CA 1
ATOM 1751 C C . TRP A 1 230 ? 3.859 16.521 7.199 1.00 98.31 230 TRP A C 1
ATOM 1753 O O . TRP A 1 230 ? 4.984 16.289 6.754 1.00 98.31 230 TRP A O 1
ATOM 1763 N N . LEU A 1 231 ? 2.850 16.930 6.432 1.00 98.19 231 LEU A N 1
ATOM 1764 C CA . LEU A 1 231 ? 2.987 17.210 5.006 1.00 98.19 231 LEU A CA 1
ATOM 1765 C C . LEU A 1 231 ? 3.244 18.700 4.812 1.00 98.19 231 LEU A C 1
ATOM 1767 O O . LEU A 1 231 ? 2.391 19.519 5.150 1.00 98.19 231 LEU A O 1
ATOM 1771 N N . LEU A 1 232 ? 4.413 19.040 4.275 1.00 98.44 232 LEU A N 1
ATOM 1772 C CA . LEU A 1 232 ? 4.883 20.420 4.163 1.00 98.44 232 LEU A CA 1
ATOM 1773 C C . LEU A 1 232 ? 4.677 20.947 2.740 1.00 98.44 232 LEU A C 1
ATOM 1775 O O . LEU A 1 232 ? 5.382 20.526 1.822 1.00 98.44 232 LEU A O 1
ATOM 1779 N N . ALA A 1 233 ? 3.721 21.853 2.540 1.00 98.00 233 ALA A N 1
ATOM 1780 C CA . ALA A 1 233 ? 3.540 22.505 1.246 1.00 98.00 233 ALA A CA 1
ATOM 1781 C C . ALA A 1 233 ? 4.617 23.566 1.005 1.00 98.00 233 ALA A C 1
ATOM 1783 O O . ALA A 1 233 ? 4.992 24.301 1.920 1.00 98.00 233 ALA A O 1
ATOM 1784 N N . LYS A 1 234 ? 5.048 23.718 -0.251 1.00 97.25 234 LYS A N 1
ATOM 1785 C CA . LYS A 1 234 ? 5.770 24.925 -0.667 1.00 97.25 234 LYS A CA 1
ATOM 1786 C C . LYS A 1 234 ? 4.730 26.005 -0.959 1.00 97.25 234 LYS A C 1
ATOM 1788 O O . LYS A 1 234 ? 4.051 25.982 -1.988 1.00 97.25 234 LYS A O 1
ATOM 1793 N N . SER A 1 235 ? 4.546 26.877 0.027 1.00 95.19 235 SER A N 1
ATOM 1794 C CA . SER A 1 235 ? 3.588 27.986 0.024 1.00 95.19 235 SER A CA 1
ATOM 1795 C C . SER A 1 235 ? 4.317 29.279 0.388 1.00 95.19 235 SER A C 1
ATOM 1797 O O . SER A 1 235 ? 4.049 29.893 1.425 1.00 95.19 235 SER A O 1
ATOM 1799 N N . THR A 1 236 ? 5.294 29.640 -0.439 1.00 95.19 236 THR A N 1
ATOM 1800 C CA . THR A 1 236 ? 6.217 30.760 -0.230 1.00 95.19 236 THR A CA 1
ATOM 1801 C C . THR A 1 236 ? 5.946 31.952 -1.137 1.00 95.19 236 THR A C 1
ATOM 1803 O O . THR A 1 236 ? 6.646 32.942 -1.007 1.00 95.19 236 THR A O 1
ATOM 1806 N N . LEU A 1 237 ? 4.962 31.899 -2.036 1.00 89.81 237 LEU A N 1
ATOM 1807 C CA . LEU A 1 237 ? 4.695 32.965 -3.004 1.00 89.81 237 LEU A CA 1
ATOM 1808 C C . LEU A 1 237 ? 3.487 33.844 -2.615 1.00 89.81 237 LEU A C 1
ATOM 1810 O O . LEU A 1 237 ? 2.379 33.336 -2.428 1.00 89.81 237 LEU A O 1
ATOM 1814 N N . HIS A 1 238 ? 3.666 35.173 -2.612 1.00 86.00 238 HIS A N 1
ATOM 1815 C CA . HIS A 1 238 ? 2.565 36.152 -2.562 1.00 86.00 238 HIS A CA 1
ATOM 1816 C C . HIS A 1 238 ? 2.802 37.312 -3.546 1.00 86.00 238 HIS A C 1
ATOM 1818 O O . HIS A 1 238 ? 3.296 38.382 -3.172 1.00 86.00 238 HIS A O 1
ATOM 1824 N N . PRO A 1 239 ? 2.396 37.147 -4.818 1.00 82.12 239 PRO A N 1
ATOM 1825 C CA . PRO A 1 239 ? 2.889 37.958 -5.935 1.00 82.12 239 PRO A CA 1
ATOM 1826 C C . PRO A 1 239 ? 2.451 39.430 -5.892 1.00 82.12 239 PRO A C 1
ATOM 1828 O O . PRO A 1 239 ? 3.028 40.270 -6.575 1.00 82.12 239 PRO A O 1
ATOM 1831 N N . THR A 1 240 ? 1.430 39.764 -5.102 1.00 82.94 240 THR A N 1
ATOM 1832 C CA . THR A 1 240 ? 0.942 41.142 -4.938 1.00 82.94 240 THR A CA 1
ATOM 1833 C C . THR A 1 240 ? 1.451 41.840 -3.669 1.00 82.94 240 THR A C 1
ATOM 1835 O O . THR A 1 240 ? 1.059 42.980 -3.426 1.00 82.94 240 THR A O 1
ATOM 1838 N N . VAL A 1 241 ? 2.207 41.154 -2.804 1.00 84.94 241 VAL A N 1
ATOM 1839 C CA . VAL A 1 241 ? 2.703 41.704 -1.523 1.00 84.94 241 VAL A CA 1
ATOM 1840 C C . VAL A 1 241 ? 4.211 41.901 -1.576 1.00 84.94 241 VAL A C 1
ATOM 1842 O O . VAL A 1 241 ? 4.703 42.933 -1.124 1.00 84.94 241 VAL A O 1
ATOM 1845 N N . TYR A 1 242 ? 4.947 40.968 -2.178 1.00 88.75 242 TYR A N 1
ATOM 1846 C CA . TYR A 1 242 ? 6.377 41.119 -2.425 1.00 88.75 242 TYR A CA 1
ATOM 1847 C C . TYR A 1 242 ? 6.812 40.386 -3.696 1.00 88.75 242 TYR A C 1
ATOM 1849 O O . TYR A 1 242 ? 6.077 39.588 -4.270 1.00 88.75 242 TYR A O 1
ATOM 1857 N N . ASN A 1 243 ? 8.048 40.659 -4.105 1.00 92.44 243 ASN A N 1
ATOM 1858 C CA . ASN A 1 243 ? 8.786 39.885 -5.094 1.00 92.44 243 ASN A CA 1
ATOM 1859 C C . ASN A 1 243 ? 10.170 39.593 -4.497 1.00 92.44 243 ASN A C 1
ATOM 1861 O O . ASN A 1 243 ? 10.998 40.502 -4.406 1.00 92.44 243 ASN A O 1
ATOM 1865 N N . ASN A 1 244 ? 10.384 38.373 -3.996 1.00 94.62 244 ASN A N 1
ATOM 1866 C CA . ASN A 1 244 ? 11.611 38.000 -3.289 1.00 94.62 244 ASN A CA 1
ATOM 1867 C C . ASN A 1 244 ? 12.013 36.546 -3.600 1.00 94.62 244 ASN A C 1
ATOM 1869 O O . ASN A 1 244 ? 11.988 35.699 -2.701 1.00 94.62 244 ASN A O 1
ATOM 1873 N N . PRO A 1 245 ? 12.448 36.253 -4.842 1.00 94.38 245 PRO A N 1
ATOM 1874 C CA . PRO A 1 245 ? 12.780 34.892 -5.261 1.00 94.38 245 PRO A CA 1
ATOM 1875 C C . PRO A 1 245 ? 13.899 34.257 -4.427 1.00 94.38 245 PRO A C 1
ATOM 1877 O O . PRO A 1 245 ? 13.933 33.043 -4.244 1.00 94.38 245 PRO A O 1
ATOM 1880 N N . GLU A 1 246 ? 14.816 35.070 -3.890 1.00 95.62 246 GLU A N 1
ATOM 1881 C CA . GLU A 1 246 ? 15.883 34.592 -3.008 1.00 95.62 246 GLU A CA 1
ATOM 1882 C C . GLU A 1 246 ? 15.324 34.112 -1.661 1.00 95.62 246 GLU A C 1
ATOM 1884 O O . GLU A 1 246 ? 15.655 33.022 -1.194 1.00 95.62 246 GLU A O 1
ATOM 1889 N N . GLY A 1 247 ? 14.445 34.902 -1.037 1.00 96.56 247 GLY A N 1
ATOM 1890 C CA . GLY A 1 247 ? 13.777 34.515 0.203 1.00 96.56 247 GLY A CA 1
ATOM 1891 C C . GLY A 1 247 ? 12.841 33.321 0.021 1.00 96.56 247 GLY A C 1
ATOM 1892 O O . GLY A 1 247 ? 12.859 32.408 0.845 1.00 96.56 247 GLY A O 1
ATOM 1893 N N . GLU A 1 248 ? 12.093 33.289 -1.081 1.00 97.38 248 GLU A N 1
ATOM 1894 C CA . GLU A 1 248 ? 11.278 32.143 -1.502 1.00 97.38 248 GLU A CA 1
ATOM 1895 C C . GLU A 1 248 ? 12.149 30.887 -1.631 1.00 97.38 248 GLU A C 1
ATOM 1897 O O . GLU A 1 248 ? 11.897 29.879 -0.970 1.00 97.38 248 GLU A O 1
ATOM 1902 N N . GLY A 1 249 ? 13.240 30.963 -2.401 1.00 95.94 249 GLY A N 1
ATOM 1903 C CA . GLY A 1 249 ? 14.198 29.872 -2.579 1.00 95.94 249 GLY A CA 1
ATOM 1904 C C . GLY A 1 249 ? 14.798 29.375 -1.262 1.00 95.94 249 GLY A C 1
ATOM 1905 O O . GLY A 1 249 ? 14.924 28.167 -1.064 1.00 95.94 249 GLY A O 1
ATOM 1906 N N . ARG A 1 250 ? 15.093 30.285 -0.326 1.00 98.25 250 ARG A N 1
ATOM 1907 C CA . ARG A 1 250 ? 15.616 29.954 1.008 1.00 98.25 250 ARG A CA 1
ATOM 1908 C C . ARG A 1 250 ? 14.647 29.089 1.813 1.00 98.25 250 ARG A C 1
ATOM 1910 O O . ARG A 1 250 ? 15.049 28.051 2.334 1.00 98.25 250 ARG A O 1
ATOM 1917 N N . ILE A 1 251 ? 13.378 29.491 1.907 1.00 98.38 251 ILE A N 1
ATOM 1918 C CA . ILE A 1 251 ? 12.366 28.733 2.663 1.00 98.38 251 ILE A CA 1
ATOM 1919 C C . ILE A 1 251 ? 11.997 27.435 1.936 1.00 98.38 251 ILE A C 1
ATOM 1921 O O . ILE A 1 251 ? 11.841 26.395 2.573 1.00 98.38 251 ILE A O 1
ATOM 1925 N N . ARG A 1 252 ? 11.944 27.447 0.600 1.00 98.25 252 ARG A N 1
ATOM 1926 C CA . ARG A 1 252 ? 11.734 26.234 -0.208 1.00 98.25 252 ARG A CA 1
ATOM 1927 C C . ARG A 1 252 ? 12.841 25.202 0.019 1.00 98.25 252 ARG A C 1
ATOM 1929 O O . ARG A 1 252 ? 12.527 24.037 0.238 1.00 98.25 252 ARG A O 1
ATOM 1936 N N . GLY A 1 253 ? 14.104 25.632 0.042 1.00 93.94 253 GLY A N 1
ATOM 1937 C CA . GLY A 1 253 ? 15.243 24.770 0.366 1.00 93.94 253 GLY A CA 1
ATOM 1938 C C . GLY A 1 253 ? 15.182 24.221 1.795 1.00 93.94 253 GLY A C 1
ATOM 1939 O O . GLY A 1 253 ? 15.451 23.045 2.014 1.00 93.94 253 GLY A O 1
ATOM 1940 N N . ALA A 1 254 ? 14.739 25.028 2.763 1.00 98.19 254 ALA A N 1
ATOM 1941 C CA . ALA A 1 254 ? 14.515 24.569 4.135 1.00 98.19 254 ALA A CA 1
ATOM 1942 C C . ALA A 1 254 ? 13.432 23.474 4.221 1.00 98.19 254 ALA A C 1
ATOM 1944 O O . ALA A 1 254 ? 13.600 22.490 4.942 1.00 98.19 254 ALA A O 1
ATOM 1945 N N . ILE A 1 255 ? 12.344 23.606 3.452 1.00 97.75 255 ILE A N 1
ATOM 1946 C CA . ILE A 1 255 ? 11.321 22.558 3.316 1.00 97.75 255 ILE A CA 1
ATOM 1947 C C . ILE A 1 255 ? 11.932 21.294 2.693 1.00 97.75 255 ILE A C 1
ATOM 1949 O O . ILE A 1 255 ? 11.699 20.201 3.205 1.00 97.75 255 ILE A O 1
ATOM 1953 N N . ASP A 1 256 ? 12.755 21.431 1.649 1.00 94.44 256 ASP A N 1
ATOM 1954 C CA . ASP A 1 256 ? 13.441 20.299 1.010 1.00 94.44 256 ASP A CA 1
ATOM 1955 C C . ASP A 1 256 ? 14.395 19.560 1.970 1.00 94.44 256 ASP A C 1
ATOM 1957 O O . ASP A 1 256 ? 14.540 18.342 1.870 1.00 94.44 256 ASP A O 1
ATOM 1961 N N . GLU A 1 257 ? 15.011 20.246 2.937 1.00 93.38 257 GLU A N 1
ATOM 1962 C CA . GLU A 1 257 ? 15.779 19.590 4.004 1.00 93.38 257 GLU A CA 1
ATOM 1963 C C . GLU A 1 257 ? 14.882 18.888 5.031 1.00 93.38 257 GLU A C 1
ATOM 1965 O O . GLU A 1 257 ? 15.171 17.759 5.432 1.00 93.38 257 GLU A O 1
ATOM 1970 N N . LEU A 1 258 ? 13.768 19.509 5.432 1.00 95.88 258 LEU A N 1
ATOM 1971 C CA . LEU A 1 258 ? 12.829 18.922 6.393 1.00 95.88 258 LEU A CA 1
ATOM 1972 C C . LEU A 1 258 ? 12.217 17.616 5.882 1.00 95.88 258 LEU A C 1
ATOM 1974 O O . LEU A 1 258 ? 12.140 16.653 6.640 1.00 95.88 258 LEU A O 1
ATOM 1978 N N . VAL A 1 259 ? 11.818 17.542 4.608 1.00 91.81 259 VAL A N 1
ATOM 1979 C CA . VAL A 1 259 ? 11.167 16.340 4.043 1.00 91.81 259 VAL A CA 1
ATOM 1980 C C . VAL A 1 259 ? 12.089 15.118 3.966 1.00 91.81 259 VAL A C 1
ATOM 1982 O O . VAL A 1 259 ? 11.601 14.002 3.809 1.00 91.81 259 VAL A O 1
ATOM 1985 N N . LYS A 1 260 ? 13.410 15.300 4.108 1.00 84.94 260 LYS A N 1
ATOM 1986 C CA . LYS A 1 260 ? 14.384 14.198 4.216 1.00 84.94 260 LYS A CA 1
ATOM 1987 C C . LYS A 1 260 ? 14.406 13.574 5.614 1.00 84.94 260 LYS A C 1
ATOM 1989 O O . LYS A 1 260 ? 15.003 12.514 5.799 1.00 84.94 260 LYS A O 1
ATOM 1994 N N . LEU A 1 261 ? 13.804 14.230 6.607 1.00 84.88 261 LEU A N 1
ATOM 1995 C CA . LEU A 1 261 ? 13.814 13.793 7.998 1.00 84.88 261 LEU A CA 1
ATOM 1996 C C . LEU A 1 261 ? 12.596 12.905 8.322 1.00 84.88 261 LEU A C 1
ATOM 1998 O O . LEU A 1 261 ? 11.511 13.093 7.761 1.00 84.88 261 LEU A O 1
ATOM 2002 N N . PRO A 1 262 ? 12.730 11.951 9.266 1.00 83.38 262 PRO A N 1
ATOM 2003 C CA . PRO A 1 262 ? 11.610 11.136 9.723 1.00 83.38 262 PRO A CA 1
ATOM 2004 C C . PRO A 1 262 ? 10.432 11.984 10.213 1.00 83.38 262 PRO A C 1
ATOM 2006 O O . PRO A 1 262 ? 10.609 13.013 10.860 1.00 83.38 262 PRO A O 1
ATOM 2009 N N . GLY A 1 263 ? 9.215 11.527 9.919 1.00 85.50 263 GLY A N 1
ATOM 2010 C CA . GLY A 1 263 ? 7.990 12.202 10.349 1.00 85.50 263 GLY A CA 1
ATOM 2011 C C . GLY A 1 263 ? 7.547 13.386 9.485 1.00 85.50 263 GLY A C 1
ATOM 2012 O O . GLY A 1 263 ? 6.426 13.861 9.669 1.00 85.50 263 GLY A O 1
ATOM 2013 N N . PHE A 1 264 ? 8.360 13.813 8.517 1.00 96.06 264 PHE A N 1
ATOM 2014 C CA . PHE A 1 264 ? 7.993 14.812 7.514 1.00 96.06 264 PHE A CA 1
ATOM 2015 C C . PHE A 1 264 ? 7.768 14.166 6.145 1.00 96.06 264 PHE A C 1
ATOM 2017 O O . PHE A 1 264 ? 8.338 13.120 5.825 1.00 96.06 264 PHE A O 1
ATOM 2024 N N . ARG A 1 265 ? 6.889 14.773 5.349 1.00 93.88 265 ARG A N 1
ATOM 2025 C CA . ARG A 1 265 ? 6.540 14.367 3.985 1.00 93.88 265 ARG A CA 1
ATOM 2026 C C . ARG A 1 265 ? 6.379 15.597 3.103 1.00 93.88 265 ARG A C 1
ATOM 2028 O O . ARG A 1 265 ? 6.030 16.676 3.582 1.00 93.88 265 ARG A O 1
ATOM 2035 N N . ALA A 1 266 ? 6.619 15.424 1.808 1.00 92.88 266 ALA A N 1
ATOM 2036 C CA . ALA A 1 266 ? 6.423 16.492 0.841 1.00 92.88 266 ALA A CA 1
ATOM 2037 C C . ALA A 1 266 ? 4.926 16.770 0.647 1.00 92.88 266 ALA A C 1
ATOM 2039 O O . ALA A 1 266 ? 4.173 15.893 0.225 1.00 92.88 266 ALA A O 1
ATOM 2040 N N . GLY A 1 267 ? 4.512 18.000 0.950 1.00 95.38 267 GLY A N 1
ATOM 2041 C CA . GLY A 1 267 ? 3.235 18.569 0.532 1.00 95.38 267 GLY A CA 1
ATOM 2042 C C . GLY A 1 267 ? 3.289 19.079 -0.915 1.00 95.38 267 GLY A C 1
ATOM 2043 O O . GLY A 1 267 ? 4.308 18.931 -1.598 1.00 95.38 267 GLY A O 1
ATOM 2044 N N . PRO A 1 268 ? 2.199 19.678 -1.416 1.00 95.75 268 PRO A N 1
ATOM 2045 C CA . PRO A 1 268 ? 2.167 20.222 -2.768 1.00 95.75 268 PRO A CA 1
ATOM 2046 C C . PRO A 1 268 ? 3.046 21.468 -2.915 1.00 95.75 268 PRO A C 1
ATOM 2048 O O . PRO A 1 268 ? 3.205 22.260 -1.985 1.00 95.75 268 PRO A O 1
ATOM 2051 N N . ASP A 1 269 ? 3.573 21.678 -4.122 1.00 96.62 269 ASP A N 1
ATOM 2052 C CA . ASP A 1 269 ? 4.254 22.921 -4.484 1.00 96.62 269 ASP A CA 1
ATOM 2053 C C . ASP A 1 269 ? 3.258 23.944 -5.030 1.00 96.62 269 ASP A C 1
ATOM 2055 O O . ASP A 1 269 ? 3.099 24.121 -6.240 1.00 96.62 269 ASP A O 1
ATOM 2059 N N . THR A 1 270 ? 2.543 24.596 -4.121 1.00 94.94 270 THR A N 1
ATOM 2060 C CA . THR A 1 270 ? 1.480 25.527 -4.498 1.00 94.94 270 THR A CA 1
ATOM 2061 C C . THR A 1 270 ? 1.997 26.817 -5.131 1.00 94.94 270 THR A C 1
ATOM 2063 O O . THR A 1 270 ? 1.224 27.502 -5.792 1.00 94.94 270 THR A O 1
ATOM 2066 N N . ASP A 1 271 ? 3.287 27.140 -5.008 1.00 93.81 271 ASP A N 1
ATOM 2067 C CA . ASP A 1 271 ? 3.889 28.320 -5.647 1.00 93.81 271 ASP A CA 1
ATOM 2068 C C . ASP A 1 271 ? 3.835 28.237 -7.182 1.00 93.81 271 ASP A C 1
ATOM 2070 O O . ASP A 1 271 ? 3.798 29.263 -7.857 1.00 93.81 271 ASP A O 1
ATOM 2074 N N . THR A 1 272 ? 3.737 27.024 -7.739 1.00 93.25 272 THR A N 1
ATOM 2075 C CA . THR A 1 272 ? 3.560 26.791 -9.186 1.00 93.25 272 THR A CA 1
ATOM 2076 C C . THR A 1 272 ? 2.239 27.342 -9.733 1.00 93.25 272 THR A C 1
ATOM 2078 O O . THR A 1 272 ? 2.125 27.628 -10.928 1.00 93.25 272 THR A O 1
ATOM 2081 N N . LEU A 1 273 ? 1.243 27.547 -8.867 1.00 91.00 273 LEU A N 1
ATOM 2082 C CA . LEU A 1 273 ? -0.024 28.168 -9.225 1.00 91.00 273 LEU A CA 1
ATOM 2083 C C . LEU A 1 273 ? 0.190 29.674 -9.410 1.00 91.00 273 LEU A C 1
ATOM 2085 O O . LEU A 1 273 ? 0.206 30.441 -8.450 1.00 91.00 273 LEU A O 1
ATOM 2089 N N . THR A 1 274 ? 0.354 30.102 -10.658 1.00 88.38 274 THR A N 1
ATOM 2090 C CA . THR A 1 274 ? 0.572 31.504 -11.058 1.00 88.38 274 THR A CA 1
ATOM 2091 C C . THR A 1 274 ? -0.544 31.990 -11.992 1.00 88.38 274 THR A C 1
ATOM 2093 O O . THR A 1 274 ? -1.464 31.232 -12.313 1.00 88.38 274 THR A O 1
ATOM 2096 N N . GLY A 1 275 ? -0.506 33.259 -12.413 1.00 89.62 275 GLY A N 1
ATOM 2097 C CA . GLY A 1 275 ? -1.477 33.818 -13.362 1.00 89.62 275 GLY A CA 1
ATOM 2098 C C . GLY A 1 275 ? -2.909 33.787 -12.825 1.00 89.62 275 GLY A C 1
ATOM 2099 O O . GLY A 1 275 ? -3.151 34.229 -11.707 1.00 89.62 275 GLY A O 1
ATOM 2100 N N . GLU A 1 276 ? -3.841 33.213 -13.595 1.00 91.50 276 GLU A N 1
ATOM 2101 C CA . GLU A 1 276 ? -5.273 33.115 -13.248 1.00 91.50 276 GLU A CA 1
ATOM 2102 C C . GLU A 1 276 ? -5.559 32.399 -11.919 1.00 91.50 276 GLU A C 1
ATOM 2104 O O . GLU A 1 276 ? -6.659 32.505 -11.387 1.00 91.50 276 GLU A O 1
ATOM 2109 N N . ASN A 1 277 ? -4.586 31.661 -11.377 1.00 92.81 277 ASN A N 1
ATOM 2110 C CA . ASN A 1 277 ? -4.708 30.972 -10.095 1.00 92.81 277 ASN A CA 1
ATOM 2111 C C . ASN A 1 277 ? -4.553 31.906 -8.889 1.00 92.81 277 ASN A C 1
ATOM 2113 O O . ASN A 1 277 ? -4.832 31.504 -7.760 1.00 92.81 277 ASN A O 1
ATOM 2117 N N . ARG A 1 278 ? -4.069 33.130 -9.101 1.00 92.56 278 ARG A N 1
ATOM 2118 C CA . ARG A 1 278 ? -3.839 34.120 -8.051 1.00 92.56 278 ARG A CA 1
ATOM 2119 C C . ARG A 1 278 ? -4.829 35.261 -8.207 1.00 92.56 278 ARG A C 1
ATOM 2121 O O . ARG A 1 278 ? -5.075 35.728 -9.317 1.00 92.56 278 ARG A O 1
ATOM 2128 N N . GLY A 1 279 ? -5.384 35.693 -7.087 1.00 87.00 279 GLY A N 1
ATOM 2129 C CA . GLY A 1 279 ? -6.234 36.864 -7.019 1.00 87.00 279 GLY A CA 1
ATOM 2130 C C . GLY A 1 279 ? -5.450 38.133 -7.366 1.00 87.00 279 GLY A C 1
ATOM 2131 O O . GLY A 1 279 ? -4.283 38.288 -6.998 1.00 87.00 279 GLY A O 1
ATOM 2132 N N . ASP A 1 280 ? -6.089 39.054 -8.084 1.00 83.62 280 ASP A N 1
ATOM 2133 C CA . ASP A 1 280 ? -5.506 40.344 -8.454 1.00 83.62 280 ASP A CA 1
ATOM 2134 C C . ASP A 1 280 ? -5.625 41.391 -7.325 1.00 83.62 280 ASP A C 1
ATOM 2136 O O . ASP A 1 280 ? -6.149 41.126 -6.242 1.00 83.62 280 ASP A O 1
ATOM 2140 N N . ALA A 1 281 ? -5.173 42.624 -7.576 1.00 80.75 281 ALA A N 1
ATOM 2141 C CA . ALA A 1 281 ? -5.222 43.712 -6.594 1.00 80.75 281 ALA A CA 1
ATOM 2142 C C . ALA A 1 281 ? -6.643 44.116 -6.140 1.00 80.75 281 ALA A C 1
ATOM 2144 O O . ALA A 1 281 ? -6.759 44.800 -5.117 1.00 80.75 281 ALA A O 1
ATOM 2145 N N . LYS A 1 282 ? -7.687 43.722 -6.888 1.00 80.50 282 LYS A N 1
ATOM 2146 C CA . LYS A 1 282 ? -9.111 43.976 -6.609 1.00 80.50 282 LYS A CA 1
ATOM 2147 C C . LYS A 1 282 ? -9.788 42.810 -5.875 1.00 80.50 282 LYS A C 1
ATOM 2149 O O . LYS A 1 282 ? -10.948 42.936 -5.494 1.00 80.50 282 LYS A O 1
ATOM 2154 N N . SER A 1 283 ? -9.075 41.704 -5.681 1.00 86.00 283 SER A N 1
ATOM 2155 C CA . SER A 1 283 ? -9.513 40.509 -4.956 1.00 86.00 283 SER A CA 1
ATOM 2156 C C . SER A 1 283 ? -8.931 40.458 -3.531 1.00 86.00 283 SER A C 1
ATOM 2158 O O . SER A 1 283 ? -8.332 41.431 -3.060 1.00 86.00 283 SER A O 1
ATOM 2160 N N . ARG A 1 284 ? -9.039 39.309 -2.846 1.00 85.12 284 ARG A N 1
ATOM 2161 C CA . ARG A 1 284 ? -8.348 39.067 -1.568 1.00 85.12 284 ARG A CA 1
ATOM 2162 C C . ARG A 1 284 ? -6.849 38.808 -1.740 1.00 85.12 284 ARG A C 1
ATOM 2164 O O . ARG A 1 284 ? -6.151 38.666 -0.740 1.00 85.12 284 ARG A O 1
ATOM 2171 N N . ARG A 1 285 ? -6.340 38.794 -2.981 1.00 86.94 285 ARG A N 1
ATOM 2172 C CA . ARG A 1 285 ? -4.916 38.692 -3.357 1.00 86.94 285 ARG A CA 1
ATOM 2173 C C . ARG A 1 285 ? -4.237 37.349 -3.046 1.00 86.94 285 ARG A C 1
ATOM 2175 O O . ARG A 1 285 ? -3.019 37.242 -3.158 1.00 86.94 285 ARG A O 1
ATOM 2182 N N . HIS A 1 286 ? -5.028 36.336 -2.691 1.00 92.44 286 HIS A N 1
ATOM 2183 C CA . HIS A 1 286 ? -4.582 34.970 -2.398 1.00 92.44 286 HIS A CA 1
ATOM 2184 C C . HIS A 1 286 ? -4.860 34.047 -3.598 1.00 92.44 286 HIS A C 1
ATOM 2186 O O . HIS A 1 286 ? -4.570 34.426 -4.732 1.00 92.44 286 HIS A O 1
ATOM 2192 N N . PHE A 1 287 ? -5.368 32.823 -3.401 1.00 95.50 287 PHE A N 1
ATOM 2193 C CA . PHE A 1 287 ? -5.839 32.015 -4.524 1.00 95.50 287 PHE A CA 1
ATOM 2194 C C . PHE A 1 287 ? -7.154 32.578 -5.062 1.00 95.50 287 PHE A C 1
ATOM 2196 O O . PHE A 1 287 ? -8.072 32.870 -4.290 1.00 95.50 287 PHE A O 1
ATOM 2203 N N . SER A 1 288 ? -7.251 32.650 -6.389 1.00 95.00 288 SER A N 1
ATOM 2204 C CA . SER A 1 288 ? -8.539 32.798 -7.064 1.00 95.00 288 SER A CA 1
ATOM 2205 C C . SER A 1 288 ? -9.370 31.526 -6.886 1.00 95.00 288 SER A C 1
ATOM 2207 O O . SER A 1 288 ? -8.834 30.472 -6.538 1.00 95.00 288 SER A O 1
ATOM 2209 N N . GLY A 1 289 ? -10.657 31.562 -7.230 1.00 94.06 289 GLY A N 1
ATOM 2210 C CA . GLY A 1 289 ? -11.494 30.357 -7.214 1.00 94.06 289 GLY A CA 1
ATOM 2211 C C . GLY A 1 289 ? -10.940 29.194 -8.056 1.00 94.06 289 GLY A C 1
ATOM 2212 O O . GLY A 1 289 ? -11.050 28.027 -7.678 1.00 94.06 289 GLY A O 1
ATOM 2213 N N . ILE A 1 290 ? -10.290 29.488 -9.191 1.00 92.75 290 ILE A N 1
ATOM 2214 C CA . ILE A 1 290 ? -9.595 28.477 -10.013 1.00 92.75 290 ILE A CA 1
ATOM 2215 C C . ILE A 1 290 ? -8.363 27.941 -9.272 1.00 92.75 290 ILE A C 1
ATOM 2217 O O . ILE A 1 290 ? -8.161 26.727 -9.208 1.00 92.75 290 ILE A O 1
ATOM 2221 N N . GLY A 1 291 ? -7.570 28.835 -8.676 1.00 95.38 291 GLY A N 1
ATOM 2222 C CA . GLY A 1 291 ? -6.394 28.465 -7.893 1.00 95.38 291 GLY A CA 1
ATOM 2223 C C . GLY A 1 291 ? -6.733 27.612 -6.676 1.00 95.38 291 GLY A C 1
ATOM 2224 O O . GLY A 1 291 ? -6.024 26.650 -6.406 1.00 95.38 291 GLY A O 1
ATOM 2225 N N . GLN A 1 292 ? -7.843 27.896 -5.989 1.00 97.06 292 GLN A N 1
ATOM 2226 C CA . GLN A 1 292 ? -8.309 27.120 -4.839 1.00 97.06 292 GLN A CA 1
ATOM 2227 C C . GLN A 1 292 ? -8.631 25.673 -5.224 1.00 97.06 292 GLN A C 1
ATOM 2229 O O . GLN A 1 292 ? -8.169 24.748 -4.559 1.00 97.06 292 GLN A O 1
ATOM 2234 N N . ARG A 1 293 ? -9.374 25.465 -6.323 1.00 95.62 293 ARG A N 1
ATOM 2235 C CA . ARG A 1 293 ? -9.698 24.122 -6.837 1.00 95.62 293 ARG A CA 1
ATOM 2236 C C . ARG A 1 293 ? -8.440 23.351 -7.242 1.00 95.62 293 ARG A C 1
ATOM 2238 O O . ARG A 1 293 ? -8.269 22.211 -6.827 1.00 95.62 293 ARG A O 1
ATOM 2245 N N . ARG A 1 294 ? -7.514 23.988 -7.965 1.00 94.88 294 ARG A N 1
ATOM 2246 C CA . ARG A 1 294 ? -6.240 23.354 -8.350 1.00 94.88 294 ARG A CA 1
ATOM 2247 C C . ARG A 1 294 ? -5.346 23.066 -7.140 1.00 94.88 294 ARG A C 1
ATOM 2249 O O . ARG A 1 294 ? -4.751 21.999 -7.068 1.00 94.88 294 ARG A O 1
ATOM 2256 N N . ALA A 1 295 ? -5.282 23.957 -6.151 1.00 95.31 295 ALA A N 1
ATOM 2257 C CA . ALA A 1 295 ? -4.549 23.707 -4.909 1.00 95.31 295 ALA A CA 1
ATOM 2258 C C . ALA A 1 295 ? -5.142 22.521 -4.130 1.00 95.31 295 ALA A C 1
ATOM 2260 O O . ALA A 1 295 ? -4.390 21.681 -3.631 1.00 95.31 295 ALA A O 1
ATOM 2261 N N . ALA A 1 296 ? -6.473 22.414 -4.072 1.00 97.00 296 ALA A N 1
ATOM 2262 C CA . ALA A 1 296 ? -7.168 21.265 -3.500 1.00 97.00 296 ALA A CA 1
ATOM 2263 C C . ALA A 1 296 ? -6.828 19.957 -4.239 1.00 97.00 296 ALA A C 1
ATOM 2265 O O . ALA A 1 296 ? -6.512 18.957 -3.598 1.00 97.00 296 ALA A O 1
ATOM 2266 N N . GLU A 1 297 ? -6.807 19.968 -5.575 1.00 89.56 297 GLU A N 1
ATOM 2267 C CA . GLU A 1 297 ? -6.378 18.825 -6.396 1.00 89.56 297 GLU A CA 1
ATOM 2268 C C . GLU A 1 297 ? -4.913 18.442 -6.145 1.00 89.56 297 GLU A C 1
ATOM 2270 O O . GLU A 1 297 ? -4.587 17.258 -6.057 1.00 89.56 297 GLU A O 1
ATOM 2275 N N . MET A 1 298 ? -4.020 19.423 -5.980 1.00 96.19 298 MET A N 1
ATOM 2276 C CA . MET A 1 298 ? -2.612 19.172 -5.664 1.00 96.19 298 MET A CA 1
ATOM 2277 C C . MET A 1 298 ? -2.449 18.525 -4.285 1.00 96.19 298 MET A C 1
ATOM 2279 O O . MET A 1 298 ? -1.698 17.559 -4.144 1.00 96.19 298 MET A O 1
ATOM 2283 N N . TRP A 1 299 ? -3.171 19.014 -3.274 1.00 97.12 299 TRP A N 1
ATOM 2284 C CA . TRP A 1 299 ? -3.216 18.383 -1.954 1.00 97.12 299 TRP A CA 1
ATOM 2285 C C . TRP A 1 299 ? -3.794 16.966 -2.019 1.00 97.12 299 TRP A C 1
ATOM 2287 O O . TRP A 1 299 ? -3.239 16.054 -1.402 1.00 97.12 299 TRP A O 1
ATOM 2297 N N . PHE A 1 300 ? -4.859 16.755 -2.798 1.00 94.44 300 PHE A N 1
ATOM 2298 C CA . PHE A 1 300 ? -5.454 15.437 -3.028 1.00 94.44 300 PHE A CA 1
ATOM 2299 C C . PHE A 1 300 ? -4.458 14.472 -3.668 1.00 94.44 300 PHE A C 1
ATOM 2301 O O . PHE A 1 300 ? -4.266 13.370 -3.160 1.00 94.44 300 PHE A O 1
ATOM 2308 N N . ALA A 1 301 ? -3.768 14.891 -4.730 1.00 82.62 301 ALA A N 1
ATOM 2309 C CA . ALA A 1 301 ? -2.770 14.072 -5.409 1.00 82.62 301 ALA A CA 1
ATOM 2310 C C . ALA A 1 301 ? -1.625 13.667 -4.469 1.00 82.62 301 ALA A C 1
ATOM 2312 O O . ALA A 1 301 ? -1.171 12.521 -4.502 1.00 82.62 301 ALA A O 1
ATOM 2313 N N . VAL A 1 302 ? -1.186 14.583 -3.599 1.00 88.44 302 VAL A N 1
ATOM 2314 C CA . VAL A 1 302 ? -0.191 14.280 -2.567 1.00 88.44 302 VAL A CA 1
ATOM 2315 C C . VAL A 1 302 ? -0.742 13.274 -1.563 1.00 88.44 302 VAL A C 1
ATOM 2317 O O . VAL A 1 302 ? -0.121 12.234 -1.380 1.00 88.44 302 VAL A O 1
ATOM 2320 N N . LEU A 1 303 ? -1.900 13.515 -0.939 1.00 88.56 303 LEU A N 1
ATOM 2321 C CA . LEU A 1 303 ? -2.444 12.572 0.046 1.00 88.56 303 LEU A CA 1
ATOM 2322 C C . LEU A 1 303 ? -2.721 11.197 -0.556 1.00 88.56 303 LEU A C 1
ATOM 2324 O O . LEU A 1 303 ? -2.408 10.192 0.074 1.00 88.56 303 LEU A O 1
ATOM 2328 N N . LYS A 1 304 ? -3.264 11.141 -1.773 1.00 80.81 304 LYS A N 1
ATOM 2329 C CA . LYS A 1 304 ? -3.506 9.884 -2.481 1.00 80.81 304 LYS A CA 1
ATOM 2330 C C . LYS A 1 304 ? -2.208 9.111 -2.694 1.00 80.81 304 LYS A C 1
ATOM 2332 O O . LYS A 1 304 ? -2.203 7.904 -2.504 1.00 80.81 304 LYS A O 1
ATOM 2337 N N . ARG A 1 305 ? -1.109 9.793 -3.031 1.00 76.81 305 ARG A N 1
ATOM 2338 C CA . ARG A 1 305 ? 0.219 9.176 -3.155 1.00 76.81 305 ARG A CA 1
ATOM 2339 C C . ARG A 1 305 ? 0.784 8.730 -1.804 1.00 76.81 305 ARG A C 1
ATOM 2341 O O . ARG A 1 305 ? 1.283 7.620 -1.699 1.00 76.81 305 ARG A O 1
ATOM 2348 N N . GLU A 1 306 ? 0.721 9.581 -0.781 1.00 73.00 306 GLU A N 1
ATOM 2349 C CA . GLU A 1 306 ? 1.338 9.317 0.529 1.00 73.00 306 GLU A CA 1
ATOM 2350 C C . GLU A 1 306 ? 0.565 8.283 1.363 1.00 73.00 306 GLU A C 1
ATOM 2352 O O . GLU A 1 306 ? 1.141 7.602 2.209 1.00 73.00 306 GLU A O 1
ATOM 2357 N N . PHE A 1 307 ? -0.751 8.184 1.168 1.00 66.50 307 PHE A N 1
ATOM 2358 C CA . PHE A 1 307 ? -1.658 7.401 2.014 1.00 66.50 307 PHE A CA 1
ATOM 2359 C C . PHE A 1 307 ? -2.476 6.360 1.263 1.00 66.50 307 PHE A C 1
ATOM 2361 O O . PHE A 1 307 ? -3.404 5.775 1.819 1.00 66.50 307 PHE A O 1
ATOM 2368 N N . ALA A 1 308 ? -2.039 6.066 0.051 1.00 53.34 308 ALA A N 1
ATOM 2369 C CA . ALA A 1 308 ? -2.450 4.955 -0.783 1.00 53.34 308 ALA A CA 1
ATOM 2370 C C . ALA A 1 308 ? -2.416 3.571 -0.082 1.00 53.34 308 ALA A C 1
ATOM 2372 O O . ALA A 1 308 ? -3.026 2.627 -0.575 1.00 53.34 308 ALA A O 1
ATOM 2373 N N . ASP A 1 309 ? -1.745 3.479 1.074 1.00 39.16 309 ASP A N 1
ATOM 2374 C CA . ASP A 1 309 ? -1.576 2.281 1.906 1.00 39.16 309 ASP A CA 1
ATOM 2375 C C . ASP A 1 309 ? -2.559 2.187 3.104 1.00 39.16 309 ASP A C 1
ATOM 2377 O O . ASP A 1 309 ? -2.350 1.371 4.005 1.00 39.16 309 ASP A O 1
ATOM 2381 N N . ALA A 1 310 ? -3.598 3.036 3.210 1.00 37.69 310 ALA A N 1
ATOM 2382 C CA . ALA A 1 310 ? -4.425 3.078 4.428 1.00 37.69 310 ALA A CA 1
ATOM 2383 C C . ALA A 1 310 ? -5.932 3.317 4.278 1.00 37.69 310 ALA A C 1
ATOM 2385 O O . ALA A 1 310 ? -6.536 3.992 5.114 1.00 37.69 310 ALA A O 1
ATOM 2386 N N . THR A 1 311 ? -6.570 2.704 3.291 1.00 33.59 311 THR A N 1
ATOM 2387 C CA . THR A 1 311 ? -8.033 2.601 3.293 1.00 33.59 311 THR A CA 1
ATOM 2388 C C . THR A 1 311 ? -8.495 1.710 4.473 1.00 33.59 311 THR A C 1
ATOM 2390 O O . THR A 1 311 ? -7.889 0.666 4.737 1.00 33.59 311 THR A O 1
ATOM 2393 N N . PRO A 1 312 ? -9.512 2.111 5.258 1.00 32.88 312 PRO A N 1
ATOM 2394 C CA . PRO A 1 312 ? -9.821 1.481 6.541 1.00 32.88 312 PRO A CA 1
ATOM 2395 C C . PRO A 1 312 ? -10.426 0.070 6.459 1.00 32.88 312 PRO A C 1
ATOM 2397 O O . PRO A 1 312 ? -11.340 -0.229 5.693 1.00 32.88 312 PRO A O 1
ATOM 2400 N N . ARG A 1 313 ? -9.929 -0.775 7.371 1.00 33.12 313 ARG A N 1
ATOM 2401 C CA . ARG A 1 313 ? -10.354 -2.150 7.669 1.00 33.12 313 ARG A CA 1
ATOM 2402 C C . ARG A 1 313 ? -11.854 -2.229 8.002 1.00 33.12 313 ARG A C 1
ATOM 2404 O O . ARG A 1 313 ? -12.303 -1.616 8.973 1.00 33.12 313 ARG A O 1
ATOM 2411 N N . LYS A 1 314 ? -12.604 -3.077 7.288 1.00 26.69 314 LYS A N 1
ATOM 2412 C CA . LYS A 1 314 ? -13.873 -3.646 7.778 1.00 26.69 314 LYS A CA 1
ATOM 2413 C C . LYS A 1 314 ? -13.574 -4.495 9.021 1.00 26.69 314 LYS A C 1
ATOM 2415 O O . LYS A 1 314 ? -12.993 -5.564 8.895 1.00 26.69 314 LYS A O 1
ATOM 2420 N N . ASN A 1 315 ? -13.972 -4.035 10.206 1.00 30.72 315 ASN A N 1
ATOM 2421 C CA . ASN A 1 315 ? -14.044 -4.876 11.402 1.00 30.72 315 ASN A CA 1
ATOM 2422 C C . ASN A 1 315 ? -15.518 -5.164 11.695 1.00 30.72 315 ASN A C 1
ATOM 2424 O O . ASN A 1 315 ? -16.225 -4.309 12.227 1.00 30.72 315 ASN A O 1
ATOM 2428 N N . LEU A 1 316 ? -15.954 -6.371 11.339 1.00 30.16 316 LEU A N 1
ATOM 2429 C CA . LEU A 1 316 ? -17.038 -7.061 12.033 1.00 30.16 316 LEU A CA 1
ATOM 2430 C C . LEU A 1 316 ? -16.550 -7.328 13.468 1.00 30.16 316 LEU A C 1
ATOM 2432 O O . LEU A 1 316 ? -15.380 -7.660 13.669 1.00 30.16 316 LEU A O 1
ATOM 2436 N N . ALA A 1 317 ? -17.397 -7.058 14.459 1.00 29.97 317 ALA A N 1
ATOM 2437 C CA . ALA A 1 317 ? -17.068 -7.250 15.863 1.00 29.97 317 ALA A CA 1
ATOM 2438 C C . ALA A 1 317 ? -17.129 -8.736 16.244 1.00 29.97 317 ALA A C 1
ATOM 2440 O O . ALA A 1 317 ? -17.960 -9.476 15.730 1.00 29.97 317 ALA A O 1
ATOM 2441 N N . ASP A 1 318 ? -16.240 -9.102 17.167 1.00 29.77 318 ASP A N 1
ATOM 2442 C CA . ASP A 1 318 ? -16.251 -10.317 17.982 1.00 29.77 318 ASP A CA 1
ATOM 2443 C C . ASP A 1 318 ? -17.621 -10.426 18.686 1.00 29.77 318 ASP A C 1
ATOM 2445 O O . ASP A 1 318 ? -17.922 -9.660 19.609 1.00 29.77 318 ASP A O 1
ATOM 2449 N N . ASP A 1 319 ? -18.442 -11.381 18.247 1.00 30.69 319 ASP A N 1
ATOM 2450 C CA . ASP A 1 319 ? -19.231 -12.193 19.170 1.00 30.69 319 ASP A CA 1
ATOM 2451 C C . ASP A 1 319 ? -18.261 -12.856 20.159 1.00 30.69 319 ASP A C 1
ATOM 2453 O O . ASP A 1 319 ? -17.068 -12.994 19.895 1.00 30.69 319 ASP A O 1
ATOM 2457 N N . SER A 1 320 ? -18.739 -13.331 21.304 1.00 29.88 320 SER A N 1
ATOM 2458 C CA . SER A 1 320 ? -17.943 -14.192 22.189 1.00 29.88 320 SER A CA 1
ATOM 2459 C C . SER A 1 320 ? -17.679 -15.591 21.601 1.00 29.88 320 SER A C 1
ATOM 2461 O O . SER A 1 320 ? -17.635 -16.579 22.331 1.00 29.88 320 SER A O 1
ATOM 2463 N N . GLU A 1 321 ? -17.468 -15.684 20.297 1.00 31.45 321 GLU A N 1
ATOM 2464 C CA . GLU A 1 321 ? -16.628 -16.686 19.673 1.00 31.45 321 GLU A CA 1
ATOM 2465 C C . GLU A 1 321 ? -15.336 -15.963 19.339 1.00 31.45 321 GLU A C 1
ATOM 2467 O O . GLU A 1 321 ? -15.368 -15.042 18.533 1.00 31.45 321 GLU A O 1
ATOM 2472 N N . LYS A 1 322 ? -14.209 -16.353 19.956 1.00 31.38 322 LYS A N 1
ATOM 2473 C CA . LYS A 1 322 ? -12.876 -15.928 19.501 1.00 31.38 322 LYS A CA 1
ATOM 2474 C C . LYS A 1 322 ? -12.918 -15.865 17.977 1.00 31.38 322 LYS A C 1
ATOM 2476 O O . LYS A 1 322 ? -13.092 -16.935 17.386 1.00 31.38 322 LYS A O 1
ATOM 2481 N N . SER A 1 323 ? -12.801 -14.671 17.378 1.00 38.38 323 SER A N 1
ATOM 2482 C CA . SER A 1 323 ? -12.672 -14.539 15.925 1.00 38.38 323 SER A CA 1
ATOM 2483 C C . SER A 1 323 ? -11.767 -15.673 15.463 1.00 38.38 323 SER A C 1
ATOM 2485 O O . SER A 1 323 ? -10.665 -15.799 16.020 1.00 38.38 323 SER A O 1
ATOM 2487 N N . PRO A 1 324 ? -12.261 -16.583 14.602 1.00 52.97 324 PRO A N 1
ATOM 2488 C CA . PRO A 1 324 ? -11.589 -17.848 14.391 1.00 52.97 324 PRO A CA 1
ATOM 2489 C C . PRO A 1 324 ? -10.139 -17.548 14.011 1.00 52.97 324 PRO A C 1
ATOM 2491 O O . PRO A 1 324 ? -9.910 -16.627 13.216 1.00 52.97 324 PRO A O 1
ATOM 2494 N N . PRO A 1 325 ? -9.167 -18.258 14.616 1.00 70.06 325 PRO A N 1
ATOM 2495 C CA . PRO A 1 325 ? -7.753 -18.009 14.368 1.00 70.06 325 PRO A CA 1
ATOM 2496 C C . PRO A 1 325 ? -7.518 -17.979 12.865 1.00 70.06 325 PRO A C 1
ATOM 2498 O O . PRO A 1 325 ? -8.199 -18.702 12.127 1.00 70.06 325 PRO A O 1
ATOM 2501 N N . PHE A 1 326 ? -6.594 -17.133 12.403 1.00 88.19 326 PHE A N 1
ATOM 2502 C CA . PHE A 1 326 ? -6.354 -16.989 10.972 1.00 88.19 326 PHE A CA 1
ATOM 2503 C C . PHE A 1 326 ? -6.176 -18.371 10.334 1.00 88.19 326 PHE A C 1
ATOM 2505 O O . PHE A 1 326 ? -5.303 -19.148 10.717 1.00 88.19 326 PHE A O 1
ATOM 2512 N N . ARG A 1 327 ? -7.057 -18.702 9.387 1.00 91.62 327 ARG A N 1
ATOM 2513 C CA . ARG A 1 327 ? -7.100 -20.034 8.787 1.00 91.62 327 ARG A CA 1
ATOM 2514 C C . ARG A 1 327 ? -6.230 -20.058 7.546 1.00 91.62 327 ARG A C 1
ATOM 2516 O O . ARG A 1 327 ? -6.575 -19.430 6.545 1.00 91.62 327 ARG A O 1
ATOM 2523 N N . VAL A 1 328 ? -5.153 -20.828 7.590 1.00 96.06 328 VAL A N 1
ATOM 2524 C CA . VAL A 1 328 ? -4.428 -21.270 6.391 1.00 96.06 328 VAL A CA 1
ATOM 2525 C C . VAL A 1 328 ? -5.183 -22.404 5.705 1.00 96.06 328 VAL A C 1
ATOM 2527 O O . VAL A 1 328 ? -6.001 -23.088 6.331 1.00 96.06 328 VAL A O 1
ATOM 2530 N N . HIS A 1 329 ? -4.923 -22.614 4.418 1.00 97.12 329 HIS A N 1
ATOM 2531 C CA . HIS A 1 329 ? -5.445 -23.787 3.731 1.00 97.12 329 HIS A CA 1
ATOM 2532 C C . HIS A 1 329 ? -4.761 -25.052 4.267 1.00 97.12 329 HIS A C 1
ATOM 2534 O O . HIS A 1 329 ? -3.565 -25.066 4.564 1.00 97.12 329 HIS A O 1
ATOM 2540 N N . ALA A 1 330 ? -5.525 -26.137 4.389 1.00 96.06 330 ALA A N 1
ATOM 2541 C CA . ALA A 1 330 ? -5.007 -27.433 4.817 1.00 96.06 330 ALA A CA 1
ATOM 2542 C C . ALA A 1 330 ? -4.320 -28.145 3.640 1.00 96.06 330 ALA A C 1
ATOM 2544 O O . ALA A 1 330 ? -4.851 -29.106 3.085 1.00 96.06 330 ALA A O 1
ATOM 2545 N N . TRP A 1 331 ? -3.154 -27.638 3.234 1.00 97.88 331 TRP A N 1
ATOM 2546 C CA . TRP A 1 331 ? -2.400 -28.149 2.091 1.00 97.88 331 TRP A CA 1
ATOM 2547 C C . TRP A 1 331 ? -1.947 -29.599 2.295 1.00 97.88 331 TRP A C 1
ATOM 2549 O O . TRP A 1 331 ? -1.135 -29.915 3.167 1.00 97.88 331 TRP A O 1
ATOM 2559 N N . GLN A 1 332 ? -2.430 -30.478 1.426 1.00 97.69 332 GLN A N 1
ATOM 2560 C CA . GLN A 1 332 ? -2.057 -31.883 1.355 1.00 97.69 332 GLN A CA 1
ATOM 2561 C C . GLN A 1 332 ? -1.023 -32.067 0.250 1.00 97.69 332 GLN A C 1
ATOM 2563 O O . GLN A 1 332 ? -1.323 -31.918 -0.934 1.00 97.69 332 GLN A O 1
ATOM 2568 N N . ARG A 1 333 ? 0.215 -32.370 0.642 1.00 97.81 333 ARG A N 1
ATOM 2569 C CA . ARG A 1 333 ? 1.308 -32.661 -0.293 1.00 97.81 333 ARG A CA 1
ATOM 2570 C C . ARG A 1 333 ? 0.999 -33.910 -1.106 1.00 97.81 333 ARG A C 1
ATOM 2572 O O . ARG A 1 333 ? 0.561 -34.913 -0.546 1.00 97.81 333 ARG A O 1
ATOM 2579 N N . ASP A 1 334 ? 1.308 -33.874 -2.395 1.00 96.44 334 ASP A N 1
ATOM 2580 C CA . ASP A 1 334 ? 1.257 -35.076 -3.220 1.00 96.44 334 ASP A CA 1
ATOM 2581 C C . ASP A 1 334 ? 2.384 -36.042 -2.817 1.00 96.44 334 ASP A C 1
ATOM 2583 O O . ASP A 1 334 ? 3.550 -35.656 -2.693 1.00 96.44 334 ASP A O 1
ATOM 2587 N N . ALA A 1 335 ? 2.042 -37.315 -2.613 1.00 95.25 335 ALA A N 1
ATOM 2588 C CA . ALA A 1 335 ? 2.998 -38.350 -2.221 1.00 95.25 335 ALA A CA 1
ATOM 2589 C C . ALA A 1 335 ? 4.076 -38.614 -3.290 1.00 95.25 335 ALA A C 1
ATOM 2591 O O . ALA A 1 335 ? 5.123 -39.177 -2.977 1.00 95.25 335 ALA A O 1
ATOM 2592 N N . ARG A 1 336 ? 3.832 -38.203 -4.540 1.00 95.06 336 ARG A N 1
ATOM 2593 C CA . ARG A 1 336 ? 4.762 -38.332 -5.671 1.00 95.06 336 ARG A CA 1
ATOM 2594 C C . ARG A 1 336 ? 5.752 -37.171 -5.769 1.00 95.06 336 ARG A C 1
ATOM 2596 O O . ARG A 1 336 ? 6.548 -37.144 -6.701 1.00 95.06 336 ARG A O 1
ATOM 2603 N N . ASN A 1 337 ? 5.707 -36.205 -4.850 1.00 97.12 337 ASN A N 1
ATOM 2604 C CA . ASN A 1 337 ? 6.631 -35.077 -4.867 1.00 97.12 337 ASN A CA 1
ATOM 2605 C C . ASN A 1 337 ? 8.109 -35.516 -4.755 1.00 97.12 337 ASN A C 1
ATOM 2607 O O . ASN A 1 337 ? 8.420 -36.400 -3.951 1.00 97.12 337 ASN A O 1
ATOM 2611 N N . PRO A 1 338 ? 9.038 -34.843 -5.466 1.00 97.25 338 PRO A N 1
ATOM 2612 C CA . PRO A 1 338 ? 8.796 -33.762 -6.428 1.00 97.25 338 PRO A CA 1
ATOM 2613 C C . PRO A 1 338 ? 8.195 -34.290 -7.742 1.00 97.25 338 PRO A C 1
ATOM 2615 O O . PRO A 1 338 ? 8.690 -35.259 -8.309 1.00 97.25 338 PRO A O 1
ATOM 2618 N N . VAL A 1 339 ? 7.160 -33.617 -8.257 1.00 97.81 339 VAL A N 1
ATOM 2619 C CA . VAL A 1 339 ? 6.501 -33.990 -9.524 1.00 97.81 339 VAL A CA 1
ATOM 2620 C C . VAL A 1 339 ? 7.328 -33.613 -10.755 1.00 97.81 339 VAL A C 1
ATOM 2622 O O . VAL A 1 339 ? 7.195 -34.235 -11.805 1.00 97.81 339 VAL A O 1
ATOM 2625 N N . LEU A 1 340 ? 8.229 -32.634 -10.623 1.00 98.00 340 LEU A N 1
ATOM 2626 C CA . LEU A 1 340 ? 9.179 -32.256 -11.666 1.00 98.00 340 LEU A CA 1
ATOM 2627 C C . LEU A 1 340 ? 10.604 -32.147 -11.084 1.00 98.00 340 LEU A C 1
ATOM 2629 O O . LEU A 1 340 ? 11.050 -31.044 -10.748 1.00 98.00 340 LEU A O 1
ATOM 2633 N N . PRO A 1 341 ? 11.336 -33.270 -10.936 1.00 97.56 341 PRO A N 1
ATOM 2634 C CA . PRO A 1 341 ? 12.741 -33.241 -10.540 1.00 97.56 341 PRO A CA 1
ATOM 2635 C C . PRO A 1 341 ? 13.638 -32.692 -11.670 1.00 97.56 341 PRO A C 1
ATOM 2637 O O . PRO A 1 341 ? 13.267 -32.785 -12.852 1.00 97.56 341 PRO A O 1
ATOM 2640 N N . PRO A 1 342 ? 14.819 -32.137 -11.331 1.00 97.62 342 PRO A N 1
ATOM 2641 C CA . PRO A 1 342 ? 15.825 -31.748 -12.316 1.00 97.62 342 PRO A CA 1
ATOM 2642 C C . PRO A 1 342 ? 16.437 -32.971 -13.007 1.00 97.62 342 PRO A C 1
ATOM 2644 O O . PRO A 1 342 ? 16.363 -34.091 -12.500 1.00 97.62 342 PRO A O 1
ATOM 2647 N N . GLY A 1 343 ? 17.069 -32.755 -14.162 1.00 94.56 343 GLY A N 1
ATOM 2648 C CA . GLY A 1 343 ? 17.734 -33.826 -14.918 1.00 94.56 343 GLY A CA 1
ATOM 2649 C C . GLY A 1 343 ? 16.852 -34.545 -15.937 1.00 94.56 343 GLY A C 1
ATOM 2650 O O . GLY A 1 343 ? 17.315 -35.503 -16.550 1.00 94.56 343 GLY A O 1
ATOM 2651 N N . GLY A 1 344 ? 15.612 -34.088 -16.145 1.00 90.31 344 GLY A N 1
ATOM 2652 C CA . GLY A 1 344 ? 14.738 -34.607 -17.203 1.00 90.31 344 GLY A CA 1
ATOM 2653 C C . GLY A 1 344 ? 15.148 -34.159 -18.612 1.00 90.31 344 GLY A C 1
ATOM 2654 O O . GLY A 1 344 ? 14.797 -34.819 -19.586 1.00 90.31 344 GLY A O 1
ATOM 2655 N N . GLY A 1 345 ? 15.910 -33.070 -18.729 1.00 93.88 345 GLY A N 1
ATOM 2656 C CA . GLY A 1 345 ? 16.569 -32.626 -19.951 1.00 93.88 345 GLY A CA 1
ATOM 2657 C C . GLY A 1 345 ? 17.925 -31.969 -19.669 1.00 93.88 345 GLY A C 1
ATOM 2658 O O . GLY A 1 345 ? 18.277 -31.635 -18.539 1.00 93.88 345 GLY A O 1
ATOM 2659 N N . GLU A 1 346 ? 18.713 -31.737 -20.721 1.00 96.69 346 GLU A N 1
ATOM 2660 C CA . GLU A 1 346 ? 20.020 -31.073 -20.572 1.00 96.69 346 GLU A CA 1
ATOM 2661 C C . GLU A 1 346 ? 19.897 -29.586 -20.181 1.00 96.69 346 GLU A C 1
ATOM 2663 O O . GLU A 1 346 ? 20.841 -29.000 -19.650 1.00 96.69 346 GLU A O 1
ATOM 2668 N N . PHE A 1 347 ? 18.732 -28.972 -20.412 1.00 97.25 347 PHE A N 1
ATOM 2669 C CA . PHE A 1 347 ? 18.448 -27.568 -20.099 1.00 97.25 347 PHE A CA 1
ATOM 2670 C C . PHE A 1 347 ? 17.978 -27.323 -18.657 1.00 97.25 347 PHE A C 1
ATOM 2672 O O . PHE A 1 347 ? 18.058 -26.187 -18.202 1.00 97.25 347 PHE A O 1
ATOM 2679 N N . ASP A 1 348 ? 17.516 -28.352 -17.943 1.00 97.62 348 ASP A N 1
ATOM 2680 C CA . ASP A 1 348 ? 17.045 -28.293 -16.550 1.00 97.62 348 ASP A CA 1
ATOM 2681 C C . ASP A 1 348 ? 17.772 -29.312 -15.651 1.00 97.62 348 ASP A C 1
ATOM 2683 O O . ASP A 1 348 ? 17.265 -29.789 -14.634 1.00 97.62 348 ASP A O 1
ATOM 2687 N N . LYS A 1 349 ? 19.011 -29.636 -16.030 1.00 97.44 349 LYS A N 1
ATOM 2688 C CA . LYS A 1 349 ? 19.863 -30.640 -15.389 1.00 97.44 349 LYS A CA 1
ATOM 2689 C C . LYS A 1 349 ? 20.153 -30.376 -13.912 1.00 97.44 349 LYS A C 1
ATOM 2691 O O . LYS A 1 349 ? 20.327 -31.316 -13.146 1.00 97.44 349 LYS A O 1
ATOM 2696 N N . THR A 1 350 ? 20.261 -29.108 -13.523 1.00 97.62 350 THR A N 1
ATOM 2697 C CA . THR A 1 350 ? 20.720 -28.695 -12.184 1.00 97.62 350 THR A CA 1
ATOM 2698 C C . THR A 1 350 ? 19.602 -28.177 -11.287 1.00 97.62 350 THR A C 1
ATOM 2700 O O . THR A 1 350 ? 19.706 -28.293 -10.068 1.00 97.62 350 THR A O 1
ATOM 2703 N N . CYS A 1 351 ? 18.539 -27.612 -11.862 1.00 97.31 351 CYS A N 1
ATOM 2704 C CA . CYS A 1 351 ? 17.364 -27.167 -11.123 1.00 97.31 351 CYS A CA 1
ATOM 2705 C C . CYS A 1 351 ? 16.138 -27.036 -12.033 1.00 97.31 351 CYS A C 1
ATOM 2707 O O . CYS A 1 351 ? 16.266 -26.712 -13.217 1.00 97.31 351 CYS A O 1
ATOM 2709 N N . CYS A 1 352 ? 14.965 -27.210 -11.424 1.00 98.00 352 CYS A N 1
ATOM 2710 C CA . CYS A 1 352 ? 13.673 -26.765 -11.941 1.00 98.00 352 CYS A CA 1
ATOM 2711 C C . CYS A 1 352 ? 13.091 -25.810 -10.897 1.00 98.00 352 CYS A C 1
ATOM 2713 O O . CYS A 1 352 ? 12.825 -26.239 -9.774 1.00 98.00 352 CYS A O 1
ATOM 2715 N N . MET A 1 353 ? 12.951 -24.523 -11.217 1.00 95.31 353 MET A N 1
ATOM 2716 C CA . MET A 1 353 ? 12.650 -23.492 -10.218 1.00 95.31 353 MET A CA 1
ATOM 2717 C C . MET A 1 353 ? 11.568 -22.505 -10.659 1.00 95.31 353 MET A C 1
ATOM 2719 O O . MET A 1 353 ? 11.312 -22.345 -11.846 1.00 95.31 353 MET A O 1
ATOM 2723 N N . ASN A 1 354 ? 10.984 -21.800 -9.689 1.00 96.06 354 ASN A N 1
ATOM 2724 C CA . ASN A 1 354 ? 9.999 -20.730 -9.877 1.00 96.06 354 ASN A CA 1
ATOM 2725 C C . ASN A 1 354 ? 8.794 -21.145 -10.751 1.00 96.06 354 AS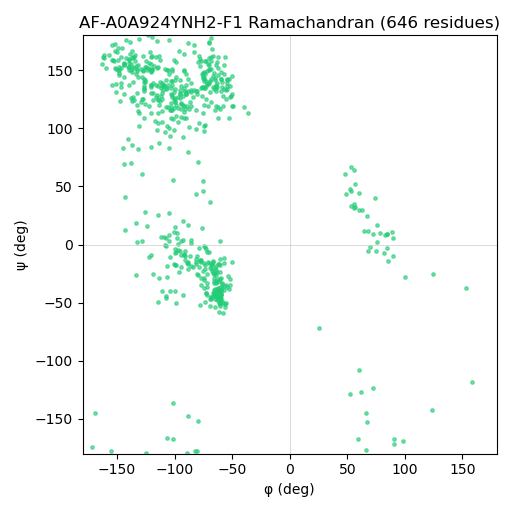N A C 1
ATOM 2727 O O . ASN A 1 354 ? 8.656 -20.633 -11.862 1.00 96.06 354 ASN A O 1
ATOM 2731 N N . PRO A 1 355 ? 7.946 -22.081 -10.287 1.00 97.50 355 PRO A N 1
ATOM 2732 C CA . PRO A 1 355 ? 6.792 -22.517 -11.060 1.00 97.50 355 PRO A CA 1
ATOM 2733 C C . PRO A 1 355 ? 5.802 -21.369 -11.287 1.00 97.50 355 PRO A C 1
ATOM 2735 O O . PRO A 1 355 ? 5.448 -20.656 -10.351 1.00 97.50 355 PRO A O 1
ATOM 2738 N N . PHE A 1 356 ? 5.307 -21.246 -12.513 1.00 98.31 356 PHE A N 1
ATOM 2739 C CA . PHE A 1 356 ? 4.140 -20.446 -12.868 1.00 98.31 356 PHE A CA 1
ATOM 2740 C C . PHE A 1 356 ? 3.276 -21.264 -13.822 1.00 98.31 356 PHE A C 1
ATOM 2742 O O . PHE A 1 356 ? 3.778 -21.772 -14.822 1.00 98.31 356 PHE A O 1
ATOM 2749 N N . VAL A 1 357 ? 1.993 -21.431 -13.515 1.00 97.62 357 VAL A N 1
ATOM 2750 C CA . VAL A 1 357 ? 1.133 -22.380 -14.225 1.00 97.62 357 VAL A CA 1
ATOM 2751 C C . VAL A 1 357 ? -0.023 -21.653 -14.891 1.00 97.62 357 VAL A C 1
ATOM 2753 O O . VAL A 1 357 ? -0.747 -20.890 -14.264 1.00 97.62 357 VAL A O 1
ATOM 2756 N N . VAL A 1 358 ? -0.226 -21.942 -16.172 1.00 96.44 358 VAL A N 1
ATOM 2757 C CA . VAL A 1 358 ? -1.445 -21.593 -16.907 1.00 96.44 358 VAL A CA 1
ATOM 2758 C C . VAL A 1 358 ? -2.231 -22.880 -17.139 1.00 96.44 358 VAL A C 1
ATOM 2760 O O . VAL A 1 358 ? -1.652 -23.891 -17.526 1.00 96.44 358 VAL A O 1
ATOM 2763 N N . THR A 1 359 ? -3.540 -22.876 -16.896 1.00 94.31 359 THR A N 1
ATOM 2764 C CA . THR A 1 359 ? -4.406 -24.017 -17.225 1.00 94.31 359 THR A CA 1
ATOM 2765 C C . THR A 1 359 ? -5.058 -23.800 -18.584 1.00 94.31 359 THR A C 1
ATOM 2767 O O . THR A 1 359 ? -5.626 -22.740 -18.858 1.00 94.31 359 THR A O 1
ATOM 2770 N N . ARG A 1 360 ? -4.972 -24.800 -19.464 1.00 91.00 360 ARG A N 1
ATOM 2771 C CA . ARG A 1 360 ? -5.550 -24.739 -20.810 1.00 91.00 360 ARG A CA 1
ATOM 2772 C C . ARG A 1 360 ? -5.931 -26.135 -21.282 1.00 91.00 360 ARG A C 1
ATOM 2774 O O . ARG A 1 360 ? -5.125 -27.046 -21.182 1.00 91.00 360 ARG A O 1
ATOM 2781 N N . GLU A 1 361 ? -7.153 -26.281 -21.798 1.00 90.94 361 GLU A N 1
ATOM 2782 C CA . GLU A 1 361 ? -7.613 -27.505 -22.484 1.00 90.94 361 GLU A CA 1
ATOM 2783 C C . GLU A 1 361 ? -7.416 -28.806 -21.666 1.00 90.94 361 GLU A C 1
ATOM 2785 O O . GLU A 1 361 ? -7.194 -29.873 -22.222 1.00 90.94 361 GLU A O 1
ATOM 2790 N N . GLY A 1 362 ? -7.527 -28.731 -20.332 1.00 92.81 362 GLY A N 1
ATOM 2791 C CA . GLY A 1 362 ? -7.351 -29.894 -19.448 1.00 92.81 362 GLY A CA 1
ATOM 2792 C C . GLY A 1 362 ? -5.897 -30.202 -19.066 1.00 92.81 362 GLY A C 1
ATOM 2793 O O . GLY A 1 362 ? -5.644 -31.221 -18.425 1.00 92.81 362 GLY A O 1
ATOM 2794 N N . GLU A 1 363 ? -4.954 -29.321 -19.399 1.00 96.69 363 GLU A N 1
ATOM 2795 C CA . GLU A 1 363 ? -3.533 -29.455 -19.073 1.00 96.69 363 GLU A CA 1
ATOM 2796 C C . GLU A 1 363 ? -3.018 -28.288 -18.219 1.00 96.69 363 GLU A C 1
ATOM 2798 O O . GLU A 1 363 ? -3.461 -27.139 -18.343 1.00 96.69 363 GLU A O 1
ATOM 2803 N N . TYR A 1 364 ? -2.023 -28.575 -17.380 1.00 98.00 364 TYR A N 1
ATOM 2804 C CA . TYR A 1 364 ? -1.129 -27.566 -16.827 1.00 98.00 364 TYR A CA 1
ATOM 2805 C C . TYR A 1 364 ? -0.050 -27.231 -17.844 1.00 98.00 364 TYR A C 1
ATOM 2807 O O . TYR A 1 364 ? 0.626 -28.119 -18.356 1.00 98.00 364 TYR A O 1
ATOM 2815 N N . TRP A 1 365 ? 0.164 -25.941 -18.055 1.00 98.31 365 TRP A N 1
ATOM 2816 C CA . TRP A 1 365 ? 1.291 -25.378 -18.779 1.00 98.31 365 TRP A CA 1
ATOM 2817 C C . TRP A 1 365 ? 2.202 -24.707 -17.756 1.00 98.31 365 TRP A C 1
ATOM 2819 O O . TRP A 1 365 ? 1.942 -23.590 -17.307 1.00 98.31 365 TRP A O 1
ATOM 2829 N N . LEU A 1 366 ? 3.234 -25.434 -17.330 1.00 98.50 366 LEU A N 1
ATOM 2830 C CA . LEU A 1 366 ? 4.188 -25.006 -16.317 1.00 98.50 366 LEU A CA 1
ATOM 2831 C C . LEU A 1 366 ? 5.356 -24.276 -16.971 1.00 98.50 366 LEU A C 1
ATOM 2833 O O . LEU A 1 366 ? 6.228 -24.884 -17.594 1.00 98.50 366 LEU A O 1
ATOM 2837 N N . PHE A 1 367 ? 5.393 -22.971 -16.754 1.00 98.62 367 PHE A N 1
ATOM 2838 C CA . PHE A 1 367 ? 6.545 -22.125 -17.001 1.00 98.62 367 PHE A CA 1
ATOM 2839 C C . PHE A 1 367 ? 7.456 -22.197 -15.779 1.00 98.62 367 PHE A C 1
ATOM 2841 O O . PHE A 1 367 ? 7.021 -21.991 -14.647 1.00 98.62 367 PHE A O 1
ATOM 2848 N N . TYR A 1 368 ? 8.727 -22.509 -15.994 1.00 98.50 368 TYR A N 1
ATOM 2849 C CA . TYR A 1 368 ? 9.704 -22.646 -14.915 1.00 98.50 368 TYR A CA 1
ATOM 2850 C C . TYR A 1 368 ? 11.089 -22.253 -15.409 1.00 98.50 368 TYR A C 1
ATOM 2852 O O . TYR A 1 368 ? 11.360 -22.288 -16.602 1.00 98.50 368 TYR A O 1
ATOM 2860 N N . ALA A 1 369 ? 11.998 -21.895 -14.514 1.00 97.94 369 ALA A N 1
ATOM 2861 C CA . ALA A 1 369 ? 13.400 -21.748 -14.872 1.00 97.94 369 ALA A CA 1
ATOM 2862 C C . ALA A 1 369 ? 14.134 -23.093 -14.770 1.00 97.94 369 ALA A C 1
ATOM 2864 O O . ALA A 1 369 ? 14.161 -23.722 -13.711 1.00 97.94 369 ALA A O 1
ATOM 2865 N N . GLY A 1 370 ? 14.742 -23.516 -15.877 1.00 98.19 370 GLY A N 1
ATOM 2866 C CA . GLY A 1 370 ? 15.608 -24.691 -15.963 1.00 98.19 370 GLY A CA 1
ATOM 2867 C C . GLY A 1 370 ? 17.082 -24.292 -15.935 1.00 98.19 370 GLY A C 1
ATOM 2868 O O . GLY A 1 370 ? 17.486 -23.374 -16.659 1.00 98.19 370 GLY A O 1
ATOM 2869 N N . GLY A 1 371 ? 17.876 -24.952 -15.088 1.00 98.00 371 GLY A N 1
ATOM 2870 C CA . GLY A 1 371 ? 19.323 -24.750 -14.999 1.00 98.00 371 GLY A CA 1
ATOM 2871 C C . GLY A 1 371 ? 20.128 -25.813 -15.746 1.00 98.00 371 GLY A C 1
ATOM 2872 O O . GLY A 1 371 ? 20.056 -26.988 -15.390 1.00 98.00 371 GLY A O 1
ATOM 2873 N N . ASP A 1 372 ? 20.974 -25.424 -16.700 1.00 96.69 372 ASP A N 1
ATOM 2874 C CA . ASP A 1 372 ? 21.823 -26.367 -17.445 1.00 96.69 372 ASP A CA 1
ATOM 2875 C C . ASP A 1 372 ? 23.185 -26.643 -16.777 1.00 96.69 372 ASP A C 1
ATOM 2877 O O . ASP A 1 372 ? 23.576 -26.000 -15.800 1.00 96.69 372 ASP A O 1
ATOM 2881 N N . ALA A 1 373 ? 23.945 -27.599 -17.326 1.00 95.88 373 ALA A N 1
ATOM 2882 C CA . ALA A 1 373 ? 25.274 -27.975 -16.824 1.00 95.88 373 ALA A CA 1
ATOM 2883 C C . ALA A 1 373 ? 26.312 -26.832 -16.850 1.00 95.88 373 ALA A C 1
ATOM 2885 O O . ALA A 1 373 ? 27.346 -26.922 -16.193 1.00 95.88 373 ALA A O 1
ATOM 2886 N N . LYS A 1 374 ? 26.058 -25.769 -17.624 1.00 93.62 374 LYS A N 1
ATOM 2887 C CA . LYS A 1 374 ? 26.928 -24.590 -17.743 1.00 93.62 374 LYS A CA 1
ATOM 2888 C C . LYS A 1 374 ? 26.502 -23.466 -16.790 1.00 93.62 374 LYS A C 1
ATOM 2890 O O . LYS A 1 374 ? 27.088 -22.388 -16.828 1.00 93.62 374 LYS A O 1
ATOM 2895 N N . GLY A 1 375 ? 25.488 -23.693 -15.952 1.00 90.94 375 GLY A N 1
ATOM 2896 C CA . GLY A 1 375 ? 24.976 -22.714 -14.994 1.00 90.94 375 GLY A CA 1
ATOM 2897 C C . GLY A 1 375 ? 24.066 -21.643 -15.605 1.00 90.94 375 GLY A C 1
ATOM 2898 O O . GLY A 1 375 ? 23.724 -20.679 -14.910 1.00 90.94 375 GLY A O 1
ATOM 2899 N N . ARG A 1 376 ? 23.657 -21.796 -16.874 1.00 94.50 376 ARG A N 1
ATOM 2900 C CA . ARG A 1 376 ? 22.656 -20.920 -17.505 1.00 94.50 376 ARG A CA 1
ATOM 2901 C C . ARG A 1 376 ? 21.274 -21.271 -16.975 1.00 94.50 376 ARG A C 1
ATOM 2903 O O . ARG A 1 376 ? 20.982 -22.447 -16.771 1.00 94.50 376 ARG A O 1
ATOM 2910 N N . ARG A 1 377 ? 20.421 -20.260 -16.794 1.00 96.38 377 ARG A N 1
ATOM 2911 C CA . ARG A 1 377 ? 19.027 -20.437 -16.355 1.00 96.38 377 ARG A CA 1
ATOM 2912 C C . ARG A 1 377 ? 18.091 -19.762 -17.329 1.00 96.38 377 ARG A C 1
ATOM 2914 O O . ARG A 1 377 ? 18.235 -18.565 -17.555 1.00 96.38 377 ARG A O 1
ATOM 2921 N N . ARG A 1 378 ? 17.178 -20.526 -17.917 1.00 98.00 378 ARG A N 1
ATOM 2922 C CA . ARG A 1 378 ? 16.231 -20.038 -18.926 1.00 98.00 378 ARG A CA 1
ATOM 2923 C C . ARG A 1 378 ? 14.822 -20.433 -18.557 1.00 98.00 378 ARG A C 1
ATOM 2925 O O . ARG A 1 378 ? 14.622 -21.493 -17.964 1.00 98.00 378 ARG A O 1
ATOM 2932 N N . ILE A 1 379 ? 13.864 -19.620 -18.984 1.00 98.44 379 ILE A N 1
ATOM 2933 C CA . ILE A 1 379 ? 12.459 -19.983 -18.883 1.00 98.44 379 ILE A CA 1
ATOM 2934 C C . ILE A 1 379 ? 12.187 -21.134 -19.851 1.00 98.44 379 ILE A C 1
ATOM 2936 O O . ILE A 1 379 ? 12.456 -21.035 -21.046 1.00 98.44 379 ILE A O 1
ATOM 2940 N N . CYS A 1 380 ? 11.700 -22.230 -19.297 1.00 98.62 380 CYS A N 1
ATOM 2941 C CA . CYS A 1 380 ? 11.333 -23.465 -19.957 1.00 98.62 380 CYS A CA 1
ATOM 2942 C C . CYS A 1 380 ? 9.830 -23.702 -19.798 1.00 98.62 380 CYS A C 1
ATOM 2944 O O . CYS A 1 380 ? 9.195 -23.143 -18.899 1.00 98.62 380 CYS A O 1
ATOM 2946 N N . LEU A 1 381 ? 9.289 -24.564 -20.653 1.00 98.62 381 LEU A N 1
ATOM 2947 C CA . LEU A 1 381 ? 7.912 -25.032 -20.576 1.00 98.62 381 LEU A CA 1
ATOM 2948 C C . LEU A 1 381 ? 7.873 -26.547 -20.372 1.00 98.62 381 LEU A C 1
ATOM 2950 O O . LEU A 1 381 ? 8.618 -27.300 -21.006 1.00 98.62 381 LEU A O 1
ATOM 2954 N N . ALA A 1 382 ? 6.967 -26.992 -19.511 1.00 98.50 382 ALA A N 1
ATOM 2955 C CA . ALA A 1 382 ? 6.518 -28.372 -19.445 1.00 98.50 382 ALA A CA 1
ATOM 2956 C C . ALA A 1 382 ? 4.987 -28.412 -19.396 1.00 98.50 382 ALA A C 1
ATOM 2958 O O . ALA A 1 382 ? 4.370 -27.541 -18.783 1.00 98.50 382 ALA A O 1
ATOM 2959 N N . THR A 1 383 ? 4.376 -29.410 -20.027 1.00 98.38 383 THR A N 1
ATOM 2960 C CA . THR A 1 383 ? 2.928 -29.637 -19.962 1.00 98.38 383 THR A CA 1
ATOM 2961 C C . THR A 1 383 ? 2.609 -30.943 -19.255 1.00 98.38 383 THR A C 1
ATOM 2963 O O . THR A 1 383 ? 3.433 -31.859 -19.223 1.00 98.38 383 THR A O 1
ATOM 2966 N N . CYS A 1 384 ? 1.436 -31.018 -18.637 1.00 97.50 384 CYS A N 1
ATOM 2967 C CA . CYS A 1 384 ? 0.978 -32.209 -17.935 1.00 97.50 384 CYS A CA 1
ATOM 2968 C C . CYS A 1 384 ? -0.553 -32.242 -17.884 1.00 97.50 384 CYS A C 1
ATOM 2970 O O . CYS A 1 384 ? -1.149 -31.212 -17.558 1.00 97.50 384 CYS A O 1
ATOM 2972 N N . PRO A 1 385 ? -1.199 -33.397 -18.109 1.00 96.38 385 PRO A N 1
ATOM 2973 C CA . PRO A 1 385 ? -2.627 -33.558 -17.853 1.00 96.38 385 PRO A CA 1
ATOM 2974 C C . PRO A 1 385 ? -2.999 -33.182 -16.411 1.00 96.38 385 PRO A C 1
ATOM 2976 O O . PRO A 1 385 ? -2.271 -33.511 -15.467 1.00 96.38 385 PRO A O 1
ATOM 2979 N N . ILE A 1 386 ? -4.133 -32.493 -16.235 1.00 93.69 386 ILE A N 1
ATOM 2980 C CA . ILE A 1 386 ? -4.608 -32.023 -14.921 1.00 93.69 386 ILE A CA 1
ATOM 2981 C C . ILE A 1 386 ? -4.932 -33.183 -13.971 1.00 93.69 386 ILE A C 1
ATOM 2983 O O . ILE A 1 386 ? -4.751 -33.059 -12.756 1.00 93.69 386 ILE A O 1
ATOM 2987 N N . ASP A 1 387 ? -5.382 -34.308 -14.523 1.00 90.00 387 ASP A N 1
ATOM 2988 C CA . ASP A 1 387 ? -5.788 -35.520 -13.810 1.00 90.00 387 ASP A CA 1
ATOM 2989 C C . ASP A 1 387 ? -4.614 -36.432 -13.409 1.00 90.00 387 ASP A C 1
ATOM 2991 O O . ASP A 1 387 ? -4.773 -37.285 -12.534 1.00 90.00 387 ASP A O 1
ATOM 2995 N N . ASP A 1 388 ? -3.421 -36.230 -13.976 1.00 92.81 388 ASP A N 1
ATOM 2996 C CA . ASP A 1 388 ? -2.241 -37.039 -13.675 1.00 92.81 388 ASP A CA 1
ATOM 2997 C C . ASP A 1 388 ? -0.938 -36.229 -13.685 1.00 92.81 388 ASP A C 1
ATOM 2999 O O . ASP A 1 388 ? -0.151 -36.274 -14.630 1.00 92.81 388 ASP A O 1
ATOM 3003 N N . VAL A 1 389 ? -0.658 -35.571 -12.553 1.00 93.25 389 VAL A N 1
ATOM 3004 C CA . VAL A 1 389 ? 0.557 -34.767 -12.298 1.00 93.25 389 VAL A CA 1
ATOM 3005 C C . VAL A 1 389 ? 1.890 -35.534 -12.373 1.00 93.25 389 VAL A C 1
ATOM 3007 O O . VAL A 1 389 ? 2.937 -34.954 -12.094 1.00 93.25 389 VAL A O 1
ATOM 3010 N N . SER A 1 390 ? 1.888 -36.827 -12.716 1.00 90.25 390 SER A N 1
ATOM 3011 C CA . SER A 1 390 ? 3.111 -37.605 -12.954 1.00 90.25 390 SER A CA 1
ATOM 3012 C C . SER A 1 390 ? 3.583 -37.589 -14.415 1.00 90.25 390 SER A C 1
ATOM 3014 O O . SER A 1 390 ? 4.725 -37.958 -14.692 1.00 90.25 390 SER A O 1
ATOM 3016 N N . LYS A 1 391 ? 2.744 -37.134 -15.355 1.00 95.56 391 LYS A N 1
ATOM 3017 C CA . LYS A 1 391 ? 2.985 -37.226 -16.805 1.00 95.56 391 LYS A CA 1
ATOM 3018 C C . LYS A 1 391 ? 3.474 -35.914 -17.420 1.00 95.56 391 LYS A C 1
ATOM 3020 O O . LYS A 1 391 ? 2.900 -35.408 -18.378 1.00 95.56 391 LYS A O 1
ATOM 3025 N N . TRP A 1 392 ? 4.567 -35.377 -16.885 1.00 97.62 392 TRP A N 1
ATOM 3026 C CA . TRP A 1 392 ? 5.171 -34.152 -17.413 1.00 97.62 392 TRP A CA 1
ATOM 3027 C C . TRP A 1 392 ? 5.916 -34.383 -18.731 1.00 97.62 392 TRP A C 1
ATOM 3029 O O . TRP A 1 392 ? 6.928 -35.086 -18.769 1.00 97.62 392 TRP A O 1
ATOM 3039 N N . GLN A 1 393 ? 5.491 -33.689 -19.782 1.00 97.81 393 GLN A N 1
ATOM 3040 C CA . GLN A 1 393 ? 6.232 -33.531 -21.028 1.00 97.81 393 GLN A CA 1
ATOM 3041 C C . GLN A 1 393 ? 7.032 -32.227 -20.986 1.00 97.81 393 GLN A C 1
ATOM 3043 O O . GLN A 1 393 ? 6.466 -31.148 -20.845 1.00 97.81 393 GLN A O 1
ATOM 3048 N N . ARG A 1 394 ? 8.360 -32.305 -21.120 1.00 98.25 394 ARG A N 1
ATOM 3049 C CA . ARG A 1 394 ? 9.226 -31.115 -21.179 1.00 98.25 394 ARG A CA 1
ATOM 3050 C C . ARG A 1 394 ? 9.398 -30.661 -22.623 1.00 98.25 394 ARG A C 1
ATOM 3052 O O . ARG A 1 394 ? 9.798 -31.457 -23.467 1.00 98.25 394 ARG A O 1
ATOM 3059 N N . HIS A 1 395 ? 9.172 -29.376 -22.868 1.00 97.69 395 HIS A N 1
ATOM 3060 C CA . HIS A 1 395 ? 9.339 -28.741 -24.180 1.00 97.69 395 HIS A CA 1
ATOM 3061 C C . HIS A 1 395 ? 10.667 -27.985 -24.300 1.00 97.69 395 HIS A C 1
ATOM 3063 O O . HIS A 1 395 ? 11.139 -27.733 -25.403 1.00 97.69 395 HIS A O 1
ATOM 3069 N N . GLY A 1 396 ? 11.314 -27.685 -23.170 1.00 97.69 396 GLY A N 1
ATOM 3070 C CA . GLY A 1 396 ? 12.610 -27.009 -23.134 1.00 97.69 396 GLY A CA 1
ATOM 3071 C C . GLY A 1 396 ? 12.513 -25.486 -23.061 1.00 97.69 396 GLY A C 1
ATOM 3072 O O . GLY A 1 396 ? 11.449 -24.957 -22.729 1.00 97.69 396 GLY A O 1
ATOM 3073 N N . PRO A 1 397 ? 13.636 -24.774 -23.285 1.00 98.25 397 PRO A N 1
ATOM 3074 C CA . PRO A 1 397 ? 13.699 -23.321 -23.187 1.00 98.25 397 PRO A CA 1
ATOM 3075 C C . PRO A 1 397 ? 12.832 -22.632 -24.242 1.00 98.25 397 PRO A C 1
ATOM 3077 O O . PRO A 1 397 ? 12.903 -22.973 -25.418 1.00 98.25 397 PRO A O 1
ATOM 3080 N N . LEU A 1 398 ? 12.083 -21.614 -23.824 1.00 98.44 398 LEU A N 1
ATOM 3081 C CA . LEU A 1 398 ? 11.209 -20.822 -24.697 1.00 98.44 398 LEU A CA 1
ATOM 3082 C C . LEU A 1 398 ? 11.966 -19.743 -25.483 1.00 98.44 398 LEU A C 1
ATOM 3084 O O . LEU A 1 398 ? 11.528 -19.312 -26.545 1.00 98.44 398 LEU A O 1
ATOM 3088 N N . PHE A 1 399 ? 13.102 -19.296 -24.949 1.00 97.69 399 PHE A N 1
ATOM 3089 C CA . PHE A 1 399 ? 14.029 -18.359 -25.579 1.00 97.69 399 PHE A CA 1
ATOM 3090 C C . PHE A 1 399 ? 15.401 -18.444 -24.896 1.00 97.69 399 PHE A C 1
ATOM 3092 O O . PHE A 1 399 ? 15.523 -18.931 -23.766 1.00 97.69 399 PHE A O 1
ATOM 3099 N N . ASP A 1 400 ? 16.451 -17.981 -25.579 1.00 96.00 400 ASP A N 1
ATOM 3100 C CA . ASP A 1 400 ? 17.806 -17.960 -25.014 1.00 96.00 400 ASP A CA 1
ATOM 3101 C C . ASP A 1 400 ? 18.045 -16.723 -24.129 1.00 96.00 400 ASP A C 1
ATOM 3103 O O . ASP A 1 400 ? 17.217 -15.813 -24.045 1.00 96.00 400 ASP A O 1
ATOM 3107 N N . LEU A 1 401 ? 19.184 -16.699 -23.441 1.00 96.75 401 LEU A N 1
ATOM 3108 C CA . LEU A 1 401 ? 19.645 -15.550 -22.657 1.00 96.75 401 LEU A CA 1
ATOM 3109 C C . LEU A 1 401 ? 19.888 -14.318 -23.540 1.00 96.75 401 LEU A C 1
ATOM 3111 O O . LEU A 1 401 ? 20.019 -14.421 -24.761 1.00 96.75 401 LEU A O 1
ATOM 3115 N N . GLY A 1 402 ? 19.934 -13.139 -22.926 1.00 95.00 402 GLY A N 1
ATOM 3116 C CA . GLY A 1 402 ? 20.351 -11.936 -23.637 1.00 95.00 402 GLY A CA 1
ATOM 3117 C C . GLY A 1 402 ? 21.847 -11.945 -23.971 1.00 95.00 402 GLY A C 1
ATOM 3118 O O . GLY A 1 402 ? 22.643 -12.682 -23.388 1.00 95.00 402 GLY A O 1
ATOM 3119 N N . GLY A 1 403 ? 22.242 -11.113 -24.938 1.00 93.31 403 GLY A N 1
ATOM 3120 C CA . GLY A 1 403 ? 23.649 -10.920 -25.294 1.00 93.31 403 GLY A CA 1
ATOM 3121 C C . GLY A 1 403 ? 24.439 -10.167 -24.217 1.00 93.31 403 GLY A C 1
ATOM 3122 O O . GLY A 1 403 ? 23.878 -9.659 -23.245 1.00 93.31 403 GLY A O 1
ATOM 3123 N N . LYS A 1 404 ? 25.756 -10.049 -24.402 1.00 92.38 404 LYS A N 1
ATOM 3124 C CA . LYS A 1 404 ? 26.633 -9.293 -23.493 1.00 92.38 404 LYS A CA 1
ATOM 3125 C C . LYS A 1 404 ? 26.086 -7.881 -23.236 1.00 92.38 404 LYS A C 1
ATOM 3127 O O . LYS A 1 404 ? 25.834 -7.148 -24.188 1.00 92.38 404 LYS A O 1
ATOM 3132 N N . GLY A 1 405 ? 25.955 -7.495 -21.966 1.00 88.94 405 GLY A N 1
ATOM 3133 C CA . GLY A 1 405 ? 25.451 -6.179 -21.553 1.00 88.94 405 GLY A CA 1
ATOM 3134 C C . GLY A 1 405 ? 23.934 -6.095 -21.365 1.00 88.94 405 GLY A C 1
ATOM 3135 O O . GLY A 1 405 ? 23.463 -5.118 -20.792 1.00 88.94 405 GLY A O 1
ATOM 3136 N N . SER A 1 406 ? 23.176 -7.115 -21.773 1.00 94.00 406 SER A N 1
ATOM 3137 C CA . SER A 1 406 ? 21.738 -7.192 -21.491 1.00 94.00 406 SER A CA 1
ATOM 3138 C C . SER A 1 406 ? 21.451 -7.403 -20.001 1.00 94.00 406 SER A C 1
ATOM 3140 O O . SER A 1 406 ? 22.286 -7.899 -19.230 1.00 94.00 406 SER A O 1
ATOM 3142 N N . PHE A 1 407 ? 20.236 -7.045 -19.576 1.00 94.12 407 PHE A N 1
ATOM 3143 C CA . PHE A 1 407 ? 19.841 -7.225 -18.179 1.00 94.12 407 PHE A CA 1
ATOM 3144 C C . PHE A 1 407 ? 19.708 -8.695 -17.766 1.00 94.12 407 PHE A C 1
ATOM 3146 O O . PHE A 1 407 ? 19.840 -9.012 -16.585 1.00 94.12 407 PHE A O 1
ATOM 3153 N N . ASP A 1 408 ? 19.501 -9.578 -18.739 1.00 95.69 408 ASP A N 1
ATOM 3154 C CA . ASP A 1 408 ? 19.263 -11.011 -18.616 1.00 95.69 408 ASP A CA 1
ATOM 3155 C C . ASP A 1 408 ? 20.396 -11.863 -19.225 1.00 95.69 408 ASP A C 1
ATOM 3157 O O . ASP A 1 408 ? 20.184 -13.018 -19.598 1.00 95.69 408 ASP A O 1
ATOM 3161 N N . GLU A 1 409 ? 21.614 -11.303 -19.286 1.00 94.50 409 GLU A N 1
ATOM 3162 C CA . GLU A 1 409 ? 22.817 -11.915 -19.878 1.00 94.50 409 GLU A CA 1
ATOM 3163 C C . GLU A 1 409 ? 23.141 -13.301 -19.308 1.00 94.50 409 GLU A C 1
ATOM 3165 O O . GLU A 1 409 ? 23.627 -14.178 -20.021 1.00 94.50 409 GLU A O 1
ATOM 3170 N N . THR A 1 410 ? 22.904 -13.511 -18.010 1.00 92.81 410 THR A N 1
ATOM 3171 C CA . THR A 1 410 ? 23.290 -14.761 -17.341 1.00 92.81 410 THR A CA 1
ATOM 3172 C C . THR A 1 410 ? 22.102 -15.642 -17.004 1.00 92.81 410 THR A C 1
ATOM 3174 O O . THR A 1 410 ? 22.179 -16.840 -17.268 1.00 92.81 410 THR A O 1
ATOM 3177 N N . TRP A 1 411 ? 21.010 -15.082 -16.467 1.00 96.00 411 TRP A N 1
ATOM 3178 C CA . TRP A 1 411 ? 19.803 -15.823 -16.080 1.00 96.00 411 TRP A CA 1
ATOM 3179 C C . TRP A 1 411 ? 18.528 -15.100 -16.529 1.00 96.00 411 TRP A C 1
ATOM 3181 O O . TRP A 1 411 ? 18.416 -13.890 -16.352 1.00 96.00 411 TRP A O 1
ATOM 3191 N N . CYS A 1 412 ? 17.554 -15.876 -17.007 1.00 97.19 412 CYS A N 1
ATOM 3192 C CA . CYS A 1 412 ? 16.139 -15.525 -17.134 1.00 97.19 412 CYS A CA 1
ATOM 3193 C C . CYS A 1 412 ? 15.343 -16.431 -16.179 1.00 97.19 412 CYS A C 1
ATOM 3195 O O . CYS A 1 412 ? 15.325 -17.650 -16.366 1.00 97.19 412 CYS A O 1
ATOM 3197 N N . VAL A 1 413 ? 14.731 -15.862 -15.138 1.00 96.88 413 VAL A N 1
ATOM 3198 C CA . VAL A 1 413 ? 14.057 -16.613 -14.058 1.00 96.88 413 VAL A CA 1
ATOM 3199 C C . VAL A 1 413 ? 12.735 -15.966 -13.644 1.00 96.88 413 VAL A C 1
ATOM 3201 O O . VAL A 1 413 ? 12.428 -14.862 -14.087 1.00 96.88 413 VAL A O 1
ATOM 3204 N N . LEU A 1 414 ? 11.987 -16.634 -12.758 1.00 96.81 414 LEU A N 1
ATOM 3205 C CA . LEU A 1 414 ? 10.755 -16.120 -12.145 1.00 96.81 414 LEU A CA 1
ATOM 3206 C C . LEU A 1 414 ? 9.697 -15.685 -13.183 1.00 96.81 414 LEU A C 1
ATOM 3208 O O . LEU A 1 414 ? 9.397 -14.492 -13.274 1.00 96.81 414 LEU A O 1
ATOM 3212 N N . PRO A 1 415 ? 9.170 -16.630 -13.985 1.00 97.81 415 PRO A N 1
ATOM 3213 C CA . PRO A 1 415 ? 8.174 -16.321 -15.003 1.00 97.81 415 PRO A CA 1
ATOM 3214 C C . PRO A 1 415 ? 6.862 -15.832 -14.378 1.00 97.81 415 PRO A C 1
ATOM 3216 O O . PRO A 1 415 ? 6.416 -16.361 -13.362 1.00 97.81 415 PRO A O 1
ATOM 3219 N N . CYS A 1 416 ? 6.220 -14.870 -15.032 1.00 97.75 416 CYS A N 1
ATOM 3220 C CA . CYS A 1 416 ? 4.824 -14.503 -14.827 1.00 97.75 416 CYS A CA 1
ATOM 3221 C C . CYS A 1 416 ? 4.149 -14.388 -16.192 1.00 97.75 416 CYS A C 1
ATOM 3223 O O . CYS A 1 416 ? 4.593 -13.608 -17.032 1.00 97.75 416 CYS A O 1
ATOM 3225 N N . VAL A 1 417 ? 3.113 -15.193 -16.431 1.00 97.94 417 VAL A N 1
ATOM 3226 C CA . VAL A 1 417 ? 2.426 -15.269 -17.725 1.00 97.94 417 VAL A CA 1
ATOM 3227 C C . VAL A 1 417 ? 0.994 -14.768 -17.588 1.00 97.94 417 VAL A C 1
ATOM 3229 O O . VAL A 1 417 ? 0.228 -15.293 -16.787 1.00 97.94 417 VAL A O 1
ATOM 3232 N N . HIS A 1 418 ? 0.618 -13.774 -18.391 1.00 97.50 418 HIS A N 1
ATOM 3233 C CA . HIS A 1 418 ? -0.735 -13.212 -18.407 1.00 97.50 418 HIS A CA 1
ATOM 3234 C C . HIS A 1 418 ? -1.153 -12.815 -19.819 1.00 97.50 418 HIS A C 1
ATOM 3236 O O . HIS A 1 418 ? -0.303 -12.564 -20.672 1.00 97.50 418 HIS A O 1
ATOM 3242 N N . ARG A 1 419 ? -2.455 -12.743 -20.096 1.00 96.19 419 ARG A N 1
ATOM 3243 C CA . ARG A 1 419 ? -2.950 -12.311 -21.409 1.00 96.19 419 ARG A CA 1
ATOM 3244 C C . ARG A 1 419 ? -3.351 -10.839 -21.363 1.00 96.19 419 ARG A C 1
ATOM 3246 O O . ARG A 1 419 ? -4.236 -10.471 -20.607 1.00 96.19 419 ARG A O 1
ATOM 3253 N N . ILE A 1 420 ? -2.715 -10.006 -22.186 1.00 95.62 420 ILE A N 1
ATOM 3254 C CA . ILE A 1 420 ? -2.936 -8.552 -22.244 1.00 95.62 420 ILE A CA 1
ATOM 3255 C C . ILE A 1 420 ? -3.090 -8.140 -23.706 1.00 95.62 420 ILE A C 1
ATOM 3257 O O . ILE A 1 420 ? -2.298 -8.538 -24.561 1.00 95.62 420 ILE A O 1
ATOM 3261 N N . GLY A 1 421 ? -4.140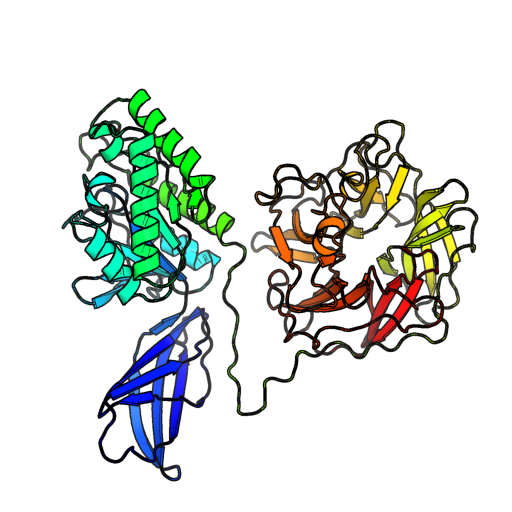 -7.375 -24.019 1.00 89.12 421 GLY A N 1
ATOM 3262 C CA . GLY A 1 421 ? -4.356 -6.853 -25.376 1.00 89.12 421 GLY A CA 1
ATOM 3263 C C . GLY A 1 421 ? -4.428 -7.939 -26.461 1.00 89.12 421 GLY A C 1
ATOM 3264 O O . GLY A 1 421 ? -3.968 -7.732 -27.579 1.00 89.12 421 GLY A O 1
ATOM 3265 N N . GLY A 1 422 ? -4.944 -9.126 -26.126 1.00 92.19 422 GLY A N 1
ATOM 3266 C CA . GLY A 1 422 ? -5.077 -10.261 -27.048 1.00 92.19 422 GLY A CA 1
ATOM 3267 C C . GLY A 1 422 ? -3.841 -11.160 -27.176 1.00 92.19 422 GLY A C 1
ATOM 3268 O O . GLY A 1 422 ? -3.997 -12.296 -27.633 1.00 92.19 422 GLY A O 1
ATOM 3269 N N . LYS A 1 423 ? -2.668 -10.724 -26.699 1.00 96.75 423 LYS A N 1
ATOM 3270 C CA . LYS A 1 423 ? -1.409 -11.488 -26.720 1.00 96.75 423 LYS A CA 1
ATOM 3271 C C . LYS A 1 423 ? -1.033 -12.015 -25.340 1.00 96.75 423 LYS A C 1
ATOM 3273 O 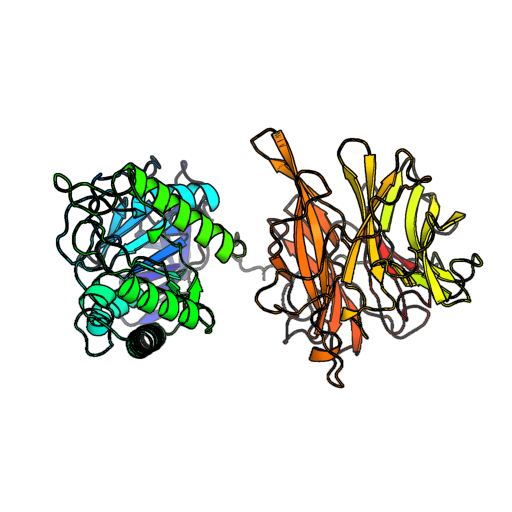O . LYS A 1 423 ? -1.314 -11.392 -24.315 1.00 96.75 423 LYS A O 1
ATOM 3278 N N . TRP A 1 424 ? -0.338 -13.142 -25.307 1.00 98.31 424 TRP A N 1
ATOM 3279 C CA . TRP A 1 424 ? 0.316 -13.610 -24.093 1.00 98.31 424 TRP A CA 1
ATOM 3280 C C . TRP A 1 424 ? 1.556 -12.775 -23.814 1.00 98.31 424 TRP A C 1
ATOM 3282 O O . TRP A 1 424 ? 2.345 -12.498 -24.713 1.00 98.31 424 TRP A O 1
ATOM 3292 N N . HIS A 1 425 ? 1.702 -12.370 -22.563 1.00 98.56 425 HIS A N 1
ATOM 3293 C CA . HIS A 1 425 ? 2.826 -11.629 -22.020 1.00 98.56 425 HIS A CA 1
ATOM 3294 C C . HIS A 1 425 ? 3.515 -12.527 -20.998 1.00 98.56 425 HIS A C 1
ATOM 3296 O O . HIS A 1 425 ? 2.856 -13.073 -20.118 1.00 98.56 425 HIS A O 1
ATOM 3302 N N . LEU A 1 426 ? 4.828 -12.688 -21.129 1.00 98.56 426 LEU A N 1
ATOM 3303 C CA . LEU A 1 426 ? 5.686 -13.396 -20.190 1.00 98.56 426 LEU A CA 1
ATOM 3304 C C . LEU A 1 426 ? 6.686 -12.400 -19.628 1.00 98.56 426 LEU A C 1
ATOM 3306 O O . LEU A 1 426 ? 7.625 -11.977 -20.306 1.00 98.56 426 LEU A O 1
ATOM 3310 N N . TYR A 1 427 ? 6.463 -12.034 -18.377 1.00 98.50 427 TYR A N 1
ATOM 3311 C CA . TYR A 1 427 ? 7.378 -11.240 -17.582 1.00 98.50 427 TYR A CA 1
ATOM 3312 C C . TYR A 1 427 ? 8.402 -12.160 -16.934 1.00 98.50 427 TYR A C 1
ATOM 3314 O O . TYR A 1 427 ? 8.068 -13.253 -16.474 1.00 98.50 427 TYR A O 1
ATOM 3322 N N . TYR A 1 428 ? 9.661 -11.741 -16.910 1.00 98.12 428 TYR A N 1
ATOM 3323 C CA . TYR A 1 428 ? 10.737 -12.531 -16.321 1.00 98.12 428 TYR A CA 1
ATOM 3324 C C . TYR A 1 428 ? 11.821 -11.630 -15.744 1.00 98.12 428 TYR A C 1
ATOM 3326 O O . TYR A 1 428 ? 12.064 -10.526 -16.225 1.00 98.12 428 TYR A O 1
ATOM 3334 N N . THR A 1 429 ? 12.500 -12.109 -14.707 1.00 97.44 429 THR A N 1
ATOM 3335 C CA . THR A 1 429 ? 13.614 -11.389 -14.080 1.00 97.44 429 THR A CA 1
ATOM 3336 C C . THR A 1 429 ? 14.932 -11.771 -14.734 1.00 97.44 429 THR A C 1
ATOM 3338 O O . THR A 1 429 ? 15.242 -12.957 -14.881 1.00 97.44 429 THR A O 1
ATOM 3341 N N . GLY A 1 430 ? 15.718 -10.758 -15.088 1.00 95.88 430 GLY A N 1
ATOM 3342 C CA . GLY A 1 430 ? 17.049 -10.916 -15.657 1.00 95.88 430 GLY A CA 1
ATOM 3343 C C . GLY A 1 430 ? 18.152 -10.736 -14.620 1.00 95.88 430 GLY A C 1
ATOM 3344 O O . GLY A 1 430 ? 18.062 -9.888 -13.726 1.00 95.88 430 GLY A O 1
ATOM 3345 N N . ARG A 1 431 ? 19.222 -11.521 -14.760 1.00 93.69 431 ARG A N 1
ATOM 3346 C CA . ARG A 1 431 ? 20.492 -11.293 -14.063 1.00 93.69 431 ARG A CA 1
ATOM 3347 C C . ARG A 1 431 ? 21.580 -10.909 -15.058 1.00 93.69 431 ARG A C 1
ATOM 3349 O O . ARG A 1 431 ? 21.912 -11.703 -15.944 1.00 93.69 431 ARG A O 1
ATOM 3356 N N . SER A 1 432 ? 22.208 -9.757 -14.842 1.00 85.69 432 SER A N 1
ATOM 3357 C CA . SER A 1 432 ? 23.351 -9.316 -15.648 1.00 85.69 432 SER A CA 1
ATOM 3358 C C . SER A 1 432 ? 24.670 -9.752 -15.026 1.00 85.69 432 SER A C 1
ATOM 3360 O O . SER A 1 432 ? 24.802 -9.836 -13.802 1.00 85.69 432 SER A O 1
ATOM 3362 N N . ALA A 1 433 ? 25.669 -9.979 -15.878 1.00 80.62 433 ALA A N 1
ATOM 3363 C CA . ALA A 1 433 ? 27.042 -10.206 -15.448 1.00 80.62 433 ALA A CA 1
ATOM 3364 C C . ALA A 1 433 ? 27.696 -8.947 -14.837 1.00 80.62 433 ALA A C 1
ATOM 3366 O O . ALA A 1 433 ? 28.693 -9.067 -14.129 1.00 80.62 433 ALA A O 1
ATOM 3367 N N . GLN A 1 434 ? 27.150 -7.749 -15.089 1.00 74.50 434 GLN A N 1
ATOM 3368 C CA . GLN A 1 434 ? 27.784 -6.463 -14.761 1.00 74.50 434 GLN A CA 1
ATOM 3369 C C . GLN A 1 434 ? 27.189 -5.761 -13.524 1.00 74.50 434 GLN A C 1
ATOM 3371 O O . GLN A 1 434 ? 27.773 -4.805 -13.018 1.00 74.50 434 GLN A O 1
ATOM 3376 N N . SER A 1 435 ? 26.049 -6.226 -13.003 1.00 66.75 435 SER A N 1
ATOM 3377 C CA . SER A 1 435 ? 25.225 -5.469 -12.039 1.00 66.75 435 SER A CA 1
ATOM 3378 C C . SER A 1 435 ? 25.520 -5.735 -10.554 1.00 66.75 435 SER A C 1
ATOM 3380 O O . SER A 1 435 ? 24.694 -5.434 -9.696 1.00 66.75 435 SER A O 1
ATOM 3382 N N . GLY A 1 436 ? 26.703 -6.262 -10.224 1.00 69.75 436 GLY A N 1
ATOM 3383 C CA . GLY A 1 436 ? 27.130 -6.516 -8.842 1.00 69.75 436 GLY A CA 1
ATOM 3384 C C . GLY A 1 436 ? 26.782 -7.913 -8.308 1.00 69.75 436 GLY A C 1
ATOM 3385 O O . GLY A 1 436 ? 26.382 -8.812 -9.048 1.00 69.75 436 GLY A O 1
ATOM 3386 N N . ALA A 1 437 ? 27.000 -8.119 -7.006 1.00 71.56 437 ALA A N 1
ATOM 3387 C CA . ALA A 1 437 ? 26.846 -9.414 -6.340 1.00 71.56 437 ALA A CA 1
ATOM 3388 C C . ALA A 1 437 ? 25.517 -9.538 -5.572 1.00 71.56 437 ALA A C 1
ATOM 3390 O O . ALA A 1 437 ? 24.902 -8.548 -5.176 1.00 71.56 437 ALA A O 1
ATOM 3391 N N . GLY A 1 438 ? 25.100 -10.780 -5.317 1.00 83.62 438 GLY A N 1
ATOM 3392 C CA . GLY A 1 438 ? 23.928 -11.085 -4.496 1.00 83.62 438 GLY A CA 1
ATOM 3393 C C . GLY A 1 438 ? 22.606 -10.625 -5.116 1.00 83.62 438 GLY A C 1
ATOM 3394 O O . GLY A 1 438 ? 22.423 -10.664 -6.333 1.00 83.62 438 GLY A O 1
ATOM 3395 N N . LEU A 1 439 ? 21.678 -10.201 -4.256 1.00 85.81 439 LEU A N 1
ATOM 3396 C CA . LEU A 1 439 ? 20.304 -9.848 -4.628 1.00 85.81 439 LEU A CA 1
ATOM 3397 C C . LEU A 1 439 ? 20.212 -8.642 -5.577 1.00 85.81 439 LEU A C 1
ATOM 3399 O O . LEU A 1 439 ? 19.279 -8.560 -6.369 1.00 85.81 439 LEU A O 1
ATOM 3403 N N . GLN A 1 440 ? 21.200 -7.745 -5.544 1.00 88.38 440 GLN A N 1
ATOM 3404 C CA . GLN A 1 440 ? 21.238 -6.552 -6.395 1.00 88.38 440 GLN A CA 1
ATOM 3405 C C . GLN A 1 440 ? 21.662 -6.855 -7.846 1.00 88.38 440 GLN A C 1
ATOM 3407 O O . GLN A 1 440 ? 21.464 -6.021 -8.725 1.00 88.38 440 GLN A O 1
ATOM 3412 N N . GLY A 1 441 ? 22.200 -8.054 -8.119 1.00 89.06 441 GLY A N 1
ATOM 3413 C CA . GLY A 1 441 ? 22.567 -8.484 -9.476 1.00 89.06 441 GLY A CA 1
ATOM 3414 C C . GLY A 1 441 ? 21.366 -8.775 -10.389 1.00 89.06 441 GLY A C 1
ATOM 3415 O O . GLY A 1 441 ? 21.522 -8.850 -11.610 1.00 89.06 441 GLY A O 1
ATOM 3416 N N . PHE A 1 442 ? 20.172 -8.919 -9.807 1.00 93.12 442 PHE A N 1
ATOM 3417 C CA . PHE A 1 442 ? 18.896 -8.991 -10.518 1.00 93.12 442 PHE A CA 1
ATOM 3418 C C . PHE A 1 442 ? 18.309 -7.591 -10.618 1.00 93.12 442 PHE A C 1
ATOM 3420 O O . PHE A 1 442 ? 17.665 -7.121 -9.687 1.00 93.12 442 PHE A O 1
ATOM 3427 N N . TRP A 1 443 ? 18.586 -6.888 -11.708 1.00 87.31 443 TRP A N 1
ATOM 3428 C CA . TRP A 1 443 ? 18.359 -5.441 -11.763 1.00 87.31 443 TRP A CA 1
ATOM 3429 C C . TRP A 1 443 ? 17.182 -5.027 -12.648 1.00 87.31 443 TRP A C 1
ATOM 3431 O O . TRP A 1 443 ? 16.899 -3.835 -12.763 1.00 87.31 443 TRP A O 1
ATOM 3441 N N . GLY A 1 444 ? 16.497 -5.990 -13.268 1.00 93.94 444 GLY A N 1
ATOM 3442 C CA . GLY A 1 444 ? 15.394 -5.693 -14.166 1.00 93.94 444 GLY A CA 1
ATOM 3443 C C . GLY A 1 444 ? 14.478 -6.875 -14.464 1.00 93.94 444 GLY A C 1
ATOM 3444 O O . GLY A 1 444 ? 14.875 -8.042 -14.390 1.00 93.94 444 GLY A O 1
ATOM 3445 N N . MET A 1 445 ? 13.248 -6.539 -14.829 1.00 96.81 445 MET A N 1
ATOM 3446 C CA . MET A 1 445 ? 12.235 -7.434 -15.359 1.00 96.81 445 MET A CA 1
ATOM 3447 C C . MET A 1 445 ? 11.981 -7.085 -16.825 1.00 96.81 445 MET A C 1
ATOM 3449 O O . MET A 1 445 ? 11.748 -5.921 -17.153 1.00 96.81 445 MET A O 1
ATOM 3453 N N . GLY A 1 446 ? 12.050 -8.081 -17.702 1.00 97.38 446 GLY A N 1
ATOM 3454 C CA . GLY A 1 446 ? 11.735 -7.936 -19.120 1.00 97.38 446 GLY A CA 1
ATOM 3455 C C . GLY A 1 446 ? 10.390 -8.538 -19.476 1.00 97.38 446 GLY A C 1
ATOM 3456 O O . GLY A 1 446 ? 9.729 -9.163 -18.648 1.00 97.38 446 GLY A O 1
ATOM 3457 N N . LEU A 1 447 ? 10.027 -8.362 -20.743 1.00 98.00 447 LEU A N 1
ATOM 3458 C CA . LEU A 1 447 ? 8.804 -8.871 -21.346 1.00 98.00 447 LEU A CA 1
ATOM 3459 C C . LEU A 1 447 ? 9.148 -9.668 -22.603 1.00 98.00 447 LEU A C 1
ATOM 3461 O O . LEU A 1 447 ? 9.939 -9.223 -23.435 1.00 98.00 447 LEU A O 1
ATOM 3465 N N . ALA A 1 448 ? 8.510 -10.819 -22.766 1.00 98.50 448 ALA A N 1
ATOM 3466 C CA . ALA A 1 448 ? 8.367 -11.500 -24.042 1.00 98.50 448 ALA A CA 1
ATOM 3467 C C . ALA A 1 448 ? 6.879 -11.649 -24.376 1.00 98.50 448 ALA A C 1
ATOM 3469 O O . ALA A 1 448 ? 6.053 -11.785 -23.476 1.00 98.50 448 ALA A O 1
ATOM 3470 N N . THR A 1 449 ? 6.528 -11.634 -25.660 1.00 98.56 449 THR A N 1
ATOM 3471 C CA . THR A 1 449 ? 5.137 -11.806 -26.108 1.00 98.56 449 THR A CA 1
ATOM 3472 C C . THR A 1 449 ? 4.976 -13.021 -27.011 1.00 98.56 449 THR A C 1
ATOM 3474 O O . THR A 1 449 ? 5.921 -13.412 -27.699 1.00 98.56 449 THR A O 1
ATOM 3477 N N . SER A 1 450 ? 3.790 -13.626 -26.986 1.00 98.44 450 SER A N 1
ATOM 3478 C CA . SER A 1 450 ? 3.436 -14.813 -27.768 1.00 98.44 450 SER A CA 1
ATOM 3479 C C . SER A 1 450 ? 1.962 -14.790 -28.172 1.00 98.44 450 SER A C 1
ATOM 3481 O O . SER A 1 450 ? 1.121 -14.227 -27.468 1.00 98.44 450 SER A O 1
ATOM 3483 N N . ASP A 1 451 ? 1.642 -15.426 -29.296 1.00 97.88 451 ASP A N 1
ATOM 3484 C CA . ASP A 1 451 ? 0.261 -15.672 -29.723 1.00 97.88 451 ASP A CA 1
ATOM 3485 C C . ASP A 1 451 ? -0.243 -17.064 -29.278 1.00 97.88 451 ASP A C 1
ATOM 3487 O O . ASP A 1 451 ? -1.451 -17.271 -29.167 1.00 97.88 451 ASP A O 1
ATOM 3491 N N . ASP A 1 452 ? 0.656 -18.004 -28.954 1.00 95.69 452 ASP A N 1
ATOM 3492 C CA . ASP A 1 452 ? 0.338 -19.431 -28.786 1.00 95.69 452 ASP A CA 1
ATOM 3493 C C . ASP A 1 452 ? 0.912 -20.102 -27.523 1.00 95.69 452 ASP A C 1
ATOM 3495 O O . ASP A 1 452 ? 0.671 -21.292 -27.327 1.00 95.69 452 ASP A O 1
ATOM 3499 N N . LEU A 1 453 ? 1.610 -19.351 -26.658 1.00 96.38 453 LEU A N 1
ATOM 3500 C CA . LEU A 1 453 ? 2.345 -19.812 -25.463 1.00 96.38 453 LEU A CA 1
ATOM 3501 C C . LEU A 1 453 ? 3.616 -20.635 -25.742 1.00 96.38 453 LEU A C 1
ATOM 3503 O O . LEU A 1 453 ? 4.328 -20.980 -24.795 1.00 96.38 453 LEU A O 1
ATOM 3507 N N . LEU A 1 454 ? 3.942 -20.911 -27.003 1.00 95.81 454 LEU A N 1
ATOM 3508 C CA . LEU A 1 454 ? 5.089 -21.729 -27.407 1.00 95.81 454 LEU A CA 1
ATOM 3509 C C . LEU A 1 454 ? 6.200 -20.875 -28.013 1.00 95.81 454 LEU A C 1
ATOM 3511 O O . LEU A 1 454 ? 7.364 -21.012 -27.641 1.00 95.81 454 LEU A O 1
ATOM 3515 N N . HIS A 1 455 ? 5.839 -19.962 -28.912 1.00 97.50 455 HIS A N 1
ATOM 3516 C CA . HIS A 1 455 ? 6.781 -19.116 -29.631 1.00 97.50 455 HIS A CA 1
ATOM 3517 C C . HIS A 1 455 ? 6.776 -17.712 -29.036 1.00 97.50 455 HIS A C 1
ATOM 3519 O O . HIS A 1 455 ? 5.756 -17.021 -29.054 1.00 97.50 455 HIS A O 1
ATOM 3525 N N . TRP A 1 456 ? 7.924 -17.289 -28.508 1.00 98.44 456 TRP A N 1
ATOM 3526 C CA . TRP A 1 456 ? 8.055 -16.052 -27.744 1.00 98.44 456 TRP A CA 1
ATOM 3527 C C . TRP A 1 456 ? 9.058 -15.098 -28.383 1.00 98.44 456 TRP A C 1
ATOM 3529 O O . TRP A 1 456 ? 10.165 -15.489 -28.747 1.00 98.44 456 TRP A O 1
ATOM 3539 N N . THR A 1 457 ? 8.691 -13.821 -28.460 1.00 98.19 457 THR A N 1
ATOM 3540 C CA . THR A 1 457 ? 9.577 -12.742 -28.916 1.00 98.19 457 THR A CA 1
ATOM 3541 C C . THR A 1 457 ? 9.864 -11.798 -27.758 1.00 98.19 457 THR A C 1
ATOM 3543 O O . THR A 1 457 ? 8.934 -11.208 -27.202 1.00 98.19 457 THR A O 1
ATOM 3546 N N . LYS A 1 458 ? 11.143 -11.650 -27.385 1.00 97.88 458 LYS A N 1
ATOM 3547 C CA . LYS A 1 458 ? 11.568 -10.666 -26.378 1.00 97.88 458 LYS A CA 1
ATOM 3548 C C . LYS A 1 458 ? 11.298 -9.251 -26.878 1.00 97.88 458 LYS A C 1
ATOM 3550 O O . LYS A 1 458 ? 11.580 -8.934 -28.028 1.00 97.88 458 LYS A O 1
ATOM 3555 N N . HIS A 1 459 ? 10.783 -8.410 -25.993 1.00 96.81 459 HIS A N 1
ATOM 3556 C CA . HIS A 1 459 ? 10.436 -7.031 -26.302 1.00 96.81 459 HIS A CA 1
ATOM 3557 C C . HIS A 1 459 ? 11.675 -6.138 -26.474 1.00 96.81 459 HIS A C 1
ATOM 3559 O O . HIS A 1 459 ? 11.715 -5.317 -27.383 1.00 96.81 459 HIS A O 1
ATOM 3565 N N . SER A 1 460 ? 12.681 -6.296 -25.608 1.00 95.62 460 SER A N 1
ATOM 3566 C CA . SER A 1 460 ? 13.886 -5.458 -25.592 1.00 95.62 460 SER A CA 1
ATOM 3567 C C . SER A 1 460 ? 15.065 -6.172 -24.915 1.00 95.62 460 SER A C 1
ATOM 3569 O O . SER A 1 460 ? 14.877 -7.156 -24.198 1.00 95.62 460 SER A O 1
ATOM 3571 N N . SER A 1 461 ? 16.282 -5.667 -25.143 1.00 94.12 461 SER A N 1
ATOM 3572 C CA . SER A 1 461 ? 17.491 -5.998 -24.372 1.00 94.12 461 SER A CA 1
ATOM 3573 C C . SER A 1 461 ? 17.602 -5.232 -23.049 1.00 94.12 461 SER A C 1
ATOM 3575 O O . SER A 1 461 ? 18.475 -5.555 -22.241 1.00 94.12 461 SER A O 1
ATOM 3577 N N . ASP A 1 462 ? 16.738 -4.237 -22.845 1.00 94.88 462 ASP A N 1
ATOM 3578 C CA . ASP A 1 462 ? 16.589 -3.461 -21.615 1.00 94.88 462 ASP A CA 1
ATOM 3579 C C . ASP A 1 462 ? 15.356 -3.930 -20.824 1.00 94.88 462 ASP A C 1
ATOM 3581 O O . ASP A 1 462 ? 14.380 -4.403 -21.420 1.00 94.88 462 ASP A O 1
ATOM 3585 N N . PRO A 1 463 ? 15.363 -3.810 -19.485 1.00 95.44 463 PRO A N 1
ATOM 3586 C CA . PRO A 1 463 ? 14.209 -4.177 -18.681 1.00 95.44 463 PRO A CA 1
ATOM 3587 C C . PRO A 1 463 ? 13.084 -3.146 -18.822 1.00 95.44 463 PRO A C 1
ATOM 3589 O O . PRO A 1 463 ? 13.333 -1.948 -18.926 1.00 95.44 463 PRO A O 1
ATOM 3592 N N . ILE A 1 464 ? 11.839 -3.613 -18.748 1.00 96.06 464 ILE A N 1
ATOM 3593 C CA . ILE A 1 464 ? 10.640 -2.759 -18.740 1.00 96.06 464 ILE A CA 1
ATOM 3594 C C . ILE A 1 464 ? 10.245 -2.308 -17.326 1.00 96.06 464 ILE A C 1
ATOM 3596 O O . ILE A 1 464 ? 9.477 -1.365 -17.160 1.00 96.06 464 ILE A O 1
ATOM 3600 N N . LEU A 1 465 ? 10.765 -2.982 -16.296 1.00 94.88 465 LEU A N 1
ATOM 3601 C CA . LEU A 1 465 ? 10.548 -2.633 -14.896 1.00 94.88 465 LEU A CA 1
ATOM 3602 C C . LEU A 1 465 ? 11.818 -2.900 -14.081 1.00 94.88 465 LEU A C 1
ATOM 3604 O O . LEU A 1 465 ? 12.401 -3.981 -14.134 1.00 94.88 465 LEU A O 1
ATOM 3608 N N . THR A 1 466 ? 12.242 -1.906 -13.309 1.00 94.50 466 THR A N 1
ATOM 3609 C CA . THR A 1 466 ? 13.433 -1.930 -12.448 1.00 94.50 466 THR A CA 1
ATOM 3610 C C . THR A 1 466 ? 13.050 -1.881 -10.968 1.00 94.50 466 THR A C 1
ATOM 3612 O O . THR A 1 466 ? 11.961 -1.428 -10.597 1.00 94.50 466 THR A O 1
ATOM 3615 N N . GLY A 1 467 ? 13.962 -2.330 -10.100 1.00 91.12 467 GLY A N 1
ATOM 3616 C CA . GLY A 1 467 ? 13.796 -2.329 -8.639 1.00 91.12 467 GLY A CA 1
ATOM 3617 C C . GLY A 1 467 ? 13.971 -0.969 -7.953 1.00 91.12 467 GLY A C 1
ATOM 3618 O O . GLY A 1 467 ? 14.158 -0.918 -6.740 1.00 91.12 467 GLY A O 1
ATOM 3619 N N . ASP A 1 468 ? 13.959 0.125 -8.707 1.00 89.81 468 ASP A N 1
ATOM 3620 C CA . ASP A 1 468 ? 14.082 1.490 -8.195 1.00 89.81 468 ASP A CA 1
ATOM 3621 C C . ASP A 1 468 ? 12.716 2.105 -7.829 1.00 89.81 468 ASP A C 1
ATOM 3623 O O . ASP A 1 468 ? 11.660 1.480 -7.972 1.00 89.81 468 ASP A O 1
ATOM 3627 N N . GLY A 1 469 ? 12.740 3.361 -7.372 1.00 79.88 469 GLY A N 1
ATOM 3628 C CA . GLY A 1 469 ? 11.530 4.148 -7.115 1.00 79.88 469 GLY A CA 1
ATOM 3629 C C . GLY A 1 469 ? 10.952 3.991 -5.708 1.00 79.88 469 GLY A C 1
ATOM 3630 O O . GLY A 1 469 ? 9.860 4.484 -5.450 1.00 79.88 469 GLY A O 1
ATOM 3631 N N . PHE A 1 470 ? 11.683 3.350 -4.791 1.00 80.38 470 PHE A N 1
ATOM 3632 C CA . PHE A 1 470 ? 11.283 3.194 -3.392 1.00 80.38 470 PHE A CA 1
ATOM 3633 C C . PHE A 1 470 ? 12.069 4.157 -2.486 1.00 80.38 470 PHE A C 1
ATOM 3635 O O . PHE A 1 470 ? 13.286 3.995 -2.363 1.00 80.38 470 PHE A O 1
ATOM 3642 N N . PRO A 1 471 ? 11.411 5.128 -1.819 1.00 70.81 471 PRO A N 1
ATOM 3643 C CA . PRO A 1 471 ? 12.087 6.127 -0.983 1.00 70.81 471 PRO A CA 1
ATOM 3644 C C . PRO A 1 471 ? 12.917 5.542 0.165 1.00 70.81 471 PRO A C 1
ATOM 3646 O O . PRO A 1 471 ? 13.974 6.079 0.487 1.00 70.81 471 PRO A O 1
ATOM 3649 N N . ASP A 1 472 ? 12.477 4.420 0.740 1.00 77.69 472 ASP A N 1
ATOM 3650 C CA . ASP A 1 472 ? 13.193 3.718 1.815 1.00 77.69 472 ASP A CA 1
ATOM 3651 C C . ASP A 1 472 ? 14.532 3.121 1.339 1.00 77.69 472 ASP A C 1
ATOM 3653 O O . ASP A 1 472 ? 15.445 2.913 2.140 1.00 77.69 472 ASP A O 1
ATOM 3657 N N . TRP A 1 473 ? 14.666 2.852 0.032 1.00 88.94 473 TRP A N 1
ATOM 3658 C CA . TRP A 1 473 ? 15.862 2.267 -0.575 1.00 88.94 473 TRP A CA 1
ATOM 3659 C C . TRP A 1 473 ? 16.210 2.960 -1.902 1.00 88.94 473 TRP A C 1
ATOM 3661 O O . TRP A 1 473 ? 16.135 2.348 -2.969 1.00 88.94 473 TRP A O 1
ATOM 3671 N N . PRO A 1 474 ? 16.671 4.224 -1.864 1.00 82.12 474 PRO A N 1
ATOM 3672 C CA . PRO A 1 474 ? 16.852 5.051 -3.062 1.00 82.12 474 PRO A CA 1
ATOM 3673 C C . PRO A 1 474 ? 17.952 4.543 -4.008 1.00 82.12 474 PRO A C 1
ATOM 3675 O O . PRO A 1 474 ? 18.050 4.988 -5.146 1.00 82.12 474 PRO A O 1
ATOM 3678 N N . LYS A 1 475 ? 18.801 3.621 -3.536 1.00 87.94 475 LYS A N 1
ATOM 3679 C CA . LYS A 1 475 ? 19.870 2.979 -4.318 1.00 87.94 475 LYS A CA 1
ATOM 3680 C C . LYS A 1 475 ? 19.543 1.538 -4.713 1.00 87.94 475 LYS A C 1
ATOM 3682 O O . LYS A 1 475 ? 20.412 0.855 -5.254 1.00 87.94 475 LYS A O 1
ATOM 3687 N N . ASN A 1 476 ? 18.347 1.047 -4.390 1.00 91.56 476 ASN A N 1
ATOM 3688 C CA . ASN A 1 476 ? 17.980 -0.325 -4.694 1.00 91.56 476 ASN A CA 1
ATOM 3689 C C . ASN A 1 476 ? 17.883 -0.529 -6.204 1.00 91.56 476 ASN A C 1
ATOM 3691 O O . ASN A 1 476 ? 17.304 0.283 -6.922 1.00 91.56 476 ASN A O 1
ATOM 3695 N N . ARG A 1 477 ? 18.449 -1.641 -6.666 1.00 88.94 477 ARG A N 1
ATOM 3696 C CA . ARG A 1 477 ? 18.309 -2.106 -8.049 1.00 88.94 477 ARG A CA 1
ATOM 3697 C C . ARG A 1 477 ? 17.646 -3.472 -8.112 1.00 88.94 477 ARG A C 1
ATOM 3699 O O . ARG A 1 477 ? 17.019 -3.780 -9.120 1.00 88.94 477 ARG A O 1
ATOM 3706 N N . GLY A 1 478 ? 17.772 -4.250 -7.036 1.00 93.12 478 GLY A N 1
ATOM 3707 C CA . GLY A 1 478 ? 17.206 -5.580 -6.895 1.00 93.12 478 GLY A CA 1
ATOM 3708 C C . GLY A 1 478 ? 15.721 -5.617 -7.246 1.00 93.12 478 GLY A C 1
ATOM 3709 O O . GLY A 1 478 ? 14.929 -4.865 -6.679 1.00 93.12 478 GLY A O 1
ATOM 3710 N N . ILE A 1 479 ? 15.338 -6.551 -8.105 1.00 95.12 479 ILE A N 1
ATOM 3711 C CA . ILE A 1 479 ? 13.951 -6.897 -8.415 1.00 95.12 479 ILE A CA 1
ATOM 3712 C C . ILE A 1 479 ? 13.848 -8.403 -8.641 1.00 95.12 479 ILE A C 1
ATOM 3714 O O . ILE A 1 479 ? 14.777 -9.019 -9.161 1.00 95.12 479 ILE A O 1
ATOM 3718 N N . ALA A 1 480 ? 12.743 -9.015 -8.222 1.00 93.69 480 ALA A N 1
ATOM 3719 C CA . ALA A 1 480 ? 12.522 -10.439 -8.429 1.00 93.69 480 ALA A CA 1
ATOM 3720 C C . ALA A 1 480 ? 11.041 -10.792 -8.640 1.00 93.69 480 ALA A C 1
ATOM 3722 O O . ALA A 1 480 ? 10.201 -10.594 -7.765 1.00 93.69 480 ALA A O 1
ATOM 3723 N N . GLY A 1 481 ? 10.783 -11.430 -9.779 1.00 82.69 481 GLY A N 1
ATOM 3724 C CA . GLY A 1 481 ? 9.586 -12.186 -10.131 1.00 82.69 481 GLY A CA 1
ATOM 3725 C C . GLY A 1 481 ? 8.303 -11.393 -10.270 1.00 82.69 481 GLY A C 1
ATOM 3726 O O . GLY A 1 481 ? 8.302 -10.177 -10.151 1.00 82.69 481 GLY A O 1
ATOM 3727 N N . GLY A 1 482 ? 7.222 -12.130 -10.518 1.00 68.88 482 GLY A N 1
ATOM 3728 C CA . GLY A 1 482 ? 5.852 -11.646 -10.490 1.00 68.88 482 GLY A CA 1
ATOM 3729 C C . GLY A 1 482 ? 4.912 -12.753 -10.005 1.00 68.88 482 GLY A C 1
ATOM 3730 O O . GLY A 1 482 ? 5.043 -13.900 -10.435 1.00 68.88 482 GLY A O 1
ATOM 3731 N N . GLY A 1 483 ? 3.985 -12.436 -9.104 1.00 83.69 483 GLY A N 1
ATOM 3732 C CA . GLY A 1 483 ? 2.779 -13.230 -8.889 1.00 83.69 483 GLY A CA 1
ATOM 3733 C C . GLY A 1 483 ? 1.833 -13.131 -10.095 1.00 83.69 483 GLY A C 1
ATOM 3734 O O . GLY A 1 483 ? 2.130 -12.407 -11.048 1.00 83.69 483 GLY A O 1
ATOM 3735 N N . PRO A 1 484 ? 0.697 -13.848 -10.085 1.00 91.81 484 PRO A N 1
ATOM 3736 C CA . PRO A 1 484 ? -0.331 -13.727 -11.110 1.00 91.81 484 PRO A CA 1
ATOM 3737 C C . PRO A 1 484 ? -0.771 -12.268 -11.242 1.00 91.81 484 PRO A C 1
ATOM 3739 O O . PRO A 1 484 ? -0.947 -11.582 -10.232 1.00 91.81 484 PRO A O 1
ATOM 3742 N N . ILE A 1 485 ? -0.924 -11.796 -12.480 1.00 95.94 485 ILE A N 1
ATOM 3743 C CA . ILE A 1 485 ? -1.431 -10.450 -12.740 1.00 95.94 485 ILE A CA 1
ATOM 3744 C C . ILE A 1 485 ? -2.940 -10.450 -12.543 1.00 95.94 485 ILE A C 1
ATOM 3746 O O . ILE A 1 485 ? -3.659 -11.325 -13.026 1.00 95.94 485 ILE A O 1
ATOM 3750 N N . GLU A 1 486 ? -3.424 -9.434 -11.845 1.00 93.94 486 GLU A N 1
ATOM 3751 C CA . GLU A 1 486 ? -4.842 -9.251 -11.596 1.00 93.94 486 GLU A CA 1
ATOM 3752 C C . GLU A 1 486 ? -5.411 -8.182 -12.519 1.00 93.94 486 GLU A C 1
ATOM 3754 O O . GLU A 1 486 ? -4.825 -7.116 -12.703 1.00 93.94 486 GLU A O 1
ATOM 3759 N N . GLU A 1 487 ? -6.591 -8.455 -13.064 1.00 94.38 487 GLU A N 1
ATOM 3760 C CA . GLU A 1 487 ? -7.349 -7.494 -13.857 1.00 94.38 487 GLU A CA 1
ATOM 3761 C C . GLU A 1 487 ? -8.363 -6.769 -12.968 1.00 94.38 487 GLU A C 1
ATOM 3763 O O . GLU A 1 487 ? -9.225 -7.384 -12.317 1.00 94.38 487 GLU A O 1
ATOM 3768 N N . LEU A 1 488 ? -8.244 -5.443 -12.933 1.00 86.12 488 LEU A N 1
ATOM 3769 C CA . LEU A 1 488 ? -9.092 -4.533 -12.175 1.00 86.12 488 LEU A CA 1
ATOM 3770 C C . LEU A 1 488 ? -9.862 -3.646 -13.168 1.00 86.12 488 LEU A C 1
ATOM 3772 O O . LEU A 1 488 ? -9.308 -2.658 -13.666 1.00 86.12 488 LEU A O 1
ATOM 3776 N N . PRO A 1 489 ? -11.127 -3.978 -13.487 1.00 85.19 489 PRO A N 1
ATOM 3777 C CA . PRO A 1 489 ? -11.958 -3.147 -14.352 1.00 85.19 489 PRO A CA 1
ATOM 3778 C C . PRO A 1 489 ? -12.141 -1.749 -13.757 1.00 85.19 489 PRO A C 1
ATOM 3780 O O . PRO A 1 489 ? -12.456 -1.612 -12.574 1.00 85.19 489 PRO A O 1
ATOM 3783 N N . GLN A 1 490 ? -11.943 -0.718 -14.572 1.00 81.06 490 GLN A N 1
ATOM 3784 C CA . GLN A 1 490 ? -12.142 0.678 -14.194 1.00 81.06 490 GLN A CA 1
ATOM 3785 C C . GLN A 1 490 ? -13.504 1.182 -14.684 1.00 81.06 490 GLN A C 1
ATOM 3787 O O . GLN A 1 490 ? -14.076 0.664 -15.644 1.00 81.06 490 GLN A O 1
ATOM 3792 N N . SER A 1 491 ? -14.027 2.226 -14.039 1.00 64.88 491 SER A N 1
ATOM 3793 C CA . SER A 1 491 ? -15.324 2.823 -14.393 1.00 64.88 491 SER A CA 1
ATOM 3794 C C . SER A 1 491 ? -15.352 3.465 -15.784 1.00 64.88 491 SER A C 1
ATOM 3796 O O . SER A 1 491 ? -16.426 3.635 -16.353 1.00 64.88 491 SER A O 1
ATOM 3798 N N . ASP A 1 492 ? -14.185 3.791 -16.343 1.00 64.31 492 ASP A N 1
ATOM 3799 C CA . ASP A 1 492 ? -14.019 4.322 -17.700 1.00 64.31 492 ASP A CA 1
ATOM 3800 C C . ASP A 1 492 ? -13.921 3.227 -18.782 1.00 64.31 492 ASP A C 1
ATOM 3802 O O . ASP A 1 492 ? -13.700 3.532 -19.954 1.00 64.31 492 ASP A O 1
ATOM 3806 N N . GLY A 1 493 ? -14.082 1.955 -18.402 1.00 78.06 493 GLY A N 1
ATOM 3807 C CA . GLY A 1 493 ? -14.037 0.803 -19.301 1.00 78.06 493 GLY A CA 1
ATOM 3808 C C . GLY A 1 493 ? -12.633 0.264 -19.585 1.00 78.06 493 GLY A C 1
ATOM 3809 O O . GLY A 1 493 ? -12.514 -0.755 -20.266 1.00 78.06 493 GLY A O 1
ATOM 3810 N N . ARG A 1 494 ? -11.567 0.890 -19.070 1.00 83.88 494 ARG A N 1
ATOM 3811 C CA . ARG A 1 494 ? -10.207 0.337 -19.166 1.00 83.88 494 ARG A CA 1
ATOM 3812 C C . ARG A 1 494 ? -9.979 -0.751 -18.118 1.00 83.88 494 ARG A C 1
ATOM 3814 O O . ARG A 1 494 ? -10.602 -0.760 -17.058 1.00 83.88 494 ARG A O 1
ATOM 3821 N N . THR A 1 495 ? -9.024 -1.635 -18.386 1.00 89.88 495 THR A N 1
ATOM 3822 C CA . THR A 1 495 ? -8.517 -2.590 -17.393 1.00 89.88 495 THR A CA 1
ATOM 3823 C C . THR A 1 495 ? -7.213 -2.062 -16.816 1.00 89.88 495 THR A C 1
ATOM 3825 O O . THR A 1 495 ? -6.286 -1.752 -17.562 1.00 89.88 495 THR A O 1
ATOM 3828 N N . LEU A 1 496 ? -7.139 -1.970 -15.489 1.00 89.44 496 LEU A N 1
ATOM 3829 C CA . LEU A 1 496 ? -5.888 -1.769 -14.770 1.00 89.44 496 LEU A CA 1
ATOM 3830 C C . LEU A 1 496 ? -5.330 -3.144 -14.391 1.00 89.44 496 LEU A C 1
ATOM 3832 O O . LEU A 1 496 ? -5.983 -3.913 -13.688 1.00 89.44 496 LEU A O 1
ATOM 3836 N N . TYR A 1 497 ? -4.133 -3.454 -14.865 1.00 95.69 497 TYR A N 1
ATOM 3837 C CA . TYR A 1 497 ? -3.386 -4.648 -14.496 1.00 95.69 497 TYR A CA 1
ATOM 3838 C C . TYR A 1 497 ? -2.587 -4.372 -13.226 1.00 95.69 497 TYR A C 1
ATOM 3840 O O . TYR A 1 497 ? -1.900 -3.355 -13.135 1.00 95.69 497 TYR A O 1
ATOM 3848 N N . ARG A 1 498 ? -2.655 -5.283 -12.258 1.00 94.06 498 ARG A N 1
ATOM 3849 C CA . ARG A 1 498 ? -1.880 -5.240 -11.014 1.00 94.06 498 ARG A CA 1
ATOM 3850 C C . ARG A 1 498 ? -0.904 -6.409 -10.982 1.00 94.06 498 ARG A C 1
ATOM 3852 O O . ARG A 1 498 ? -1.323 -7.554 -11.119 1.00 94.06 498 ARG A O 1
ATOM 3859 N N . MET A 1 499 ? 0.381 -6.122 -10.796 1.00 95.19 499 MET A N 1
ATOM 3860 C CA . MET A 1 499 ? 1.437 -7.123 -10.650 1.00 95.19 499 MET A CA 1
ATOM 3861 C C . MET A 1 499 ? 2.059 -7.024 -9.264 1.00 95.19 499 MET A C 1
ATOM 3863 O O . MET A 1 499 ? 2.568 -5.974 -8.876 1.00 95.19 499 MET A O 1
ATOM 3867 N N . HIS A 1 500 ? 2.101 -8.157 -8.572 1.00 95.44 500 HIS A N 1
ATOM 3868 C CA . HIS A 1 500 ? 2.847 -8.326 -7.329 1.00 95.44 500 HIS A CA 1
ATOM 3869 C C . HIS A 1 500 ? 4.242 -8.835 -7.637 1.00 95.44 500 HIS A C 1
ATOM 3871 O O . HIS A 1 500 ? 4.379 -9.804 -8.372 1.00 95.44 500 HIS A O 1
ATOM 3877 N N . TYR A 1 501 ? 5.279 -8.240 -7.068 1.00 96.38 501 TYR A N 1
ATOM 3878 C CA . TYR A 1 501 ? 6.657 -8.682 -7.246 1.00 96.38 501 TYR A CA 1
ATOM 3879 C C . TYR A 1 501 ? 7.459 -8.554 -5.952 1.00 96.38 501 TYR A C 1
ATOM 3881 O O . TYR A 1 501 ? 6.967 -8.125 -4.910 1.00 96.38 501 TYR A O 1
ATOM 3889 N N . THR A 1 502 ? 8.708 -9.006 -5.981 1.00 97.19 502 THR A N 1
ATOM 3890 C CA . THR A 1 502 ? 9.610 -8.931 -4.832 1.00 97.19 502 THR A CA 1
ATOM 3891 C C . THR A 1 502 ? 10.602 -7.797 -5.022 1.00 97.19 502 THR A C 1
ATOM 3893 O O . THR A 1 502 ? 11.230 -7.690 -6.077 1.00 97.19 502 THR A O 1
ATOM 3896 N N . LEU A 1 503 ? 10.792 -7.008 -3.965 1.00 96.94 503 LEU A N 1
ATOM 3897 C CA . LEU A 1 503 ? 11.838 -6.000 -3.838 1.00 96.94 503 LEU A CA 1
ATOM 3898 C C . LEU A 1 503 ? 12.933 -6.524 -2.897 1.00 96.94 503 LEU A C 1
ATOM 3900 O O . LEU A 1 503 ? 12.758 -6.502 -1.675 1.00 96.94 503 LEU A O 1
ATOM 3904 N N . PRO A 1 504 ? 14.055 -7.037 -3.423 1.00 95.69 504 PRO A N 1
ATOM 3905 C CA . PRO A 1 504 ? 15.179 -7.482 -2.623 1.00 95.69 504 PRO A CA 1
ATOM 3906 C C . PRO A 1 504 ? 16.012 -6.290 -2.161 1.00 95.69 504 PRO A C 1
ATOM 3908 O O . PRO A 1 504 ? 16.769 -5.722 -2.937 1.00 95.69 504 PRO A O 1
ATOM 3911 N N . THR A 1 505 ? 15.886 -5.930 -0.890 1.00 94.50 505 THR A N 1
ATOM 3912 C CA . THR A 1 505 ? 16.514 -4.741 -0.291 1.00 94.50 505 THR A CA 1
ATOM 3913 C C . THR A 1 505 ? 17.792 -5.069 0.481 1.00 94.50 505 THR A C 1
ATOM 3915 O O . THR A 1 505 ? 18.471 -4.171 0.973 1.00 94.50 505 THR A O 1
ATOM 3918 N N . GLY A 1 506 ? 18.093 -6.359 0.640 1.00 92.12 506 GLY A N 1
ATOM 3919 C CA . GLY A 1 506 ? 19.228 -6.852 1.405 1.00 92.12 506 GLY A CA 1
ATOM 3920 C C . GLY A 1 506 ? 20.577 -6.536 0.773 1.00 92.12 506 GLY A C 1
ATOM 3921 O O . GLY A 1 506 ? 20.722 -6.434 -0.452 1.00 92.12 506 GLY A O 1
ATOM 3922 N N . THR A 1 507 ? 21.575 -6.413 1.641 1.00 88.94 507 THR A N 1
ATOM 3923 C CA . THR A 1 507 ? 22.986 -6.220 1.300 1.00 88.94 507 THR A CA 1
ATOM 3924 C C . THR A 1 507 ? 23.823 -7.326 1.944 1.00 88.94 507 THR A C 1
ATOM 3926 O O . THR A 1 507 ? 23.437 -7.815 3.006 1.00 88.94 507 THR A O 1
ATOM 3929 N N . PRO A 1 508 ? 24.958 -7.730 1.335 1.00 90.00 508 PRO A N 1
ATOM 3930 C CA . PRO A 1 508 ? 25.778 -8.822 1.855 1.00 90.00 508 PRO A CA 1
ATOM 3931 C C . PRO A 1 508 ? 26.100 -8.655 3.342 1.00 90.00 508 PRO A C 1
ATOM 3933 O O . PRO A 1 508 ? 26.725 -7.671 3.742 1.00 90.00 508 PRO A O 1
ATOM 3936 N N . SER A 1 509 ? 25.669 -9.615 4.159 1.00 92.38 509 SER A N 1
ATOM 3937 C CA . SER A 1 509 ? 25.831 -9.568 5.613 1.00 92.38 509 SER A CA 1
ATOM 3938 C C . SER A 1 509 ? 25.896 -10.972 6.214 1.00 92.38 509 SER A C 1
ATOM 3940 O O . SER A 1 509 ? 25.420 -11.943 5.636 1.00 92.38 509 SER A O 1
ATOM 3942 N N . LYS A 1 510 ? 26.484 -11.093 7.409 1.00 92.81 510 LYS A N 1
ATOM 3943 C CA . LYS A 1 510 ? 26.373 -12.321 8.217 1.00 92.81 510 LYS A CA 1
ATOM 3944 C C . LYS A 1 510 ? 25.035 -12.407 8.955 1.00 92.81 510 LYS A C 1
ATOM 3946 O O . LYS A 1 510 ? 24.653 -13.488 9.390 1.00 92.81 510 LYS A O 1
ATOM 3951 N N . ASP A 1 511 ? 24.354 -11.276 9.119 1.00 94.56 511 ASP A N 1
ATOM 3952 C CA . ASP A 1 511 ? 23.018 -11.220 9.698 1.00 94.56 511 ASP A CA 1
ATOM 3953 C C . ASP A 1 511 ? 21.981 -11.572 8.627 1.00 94.56 511 ASP A C 1
ATOM 3955 O O . ASP A 1 511 ? 21.804 -10.829 7.658 1.00 94.56 511 ASP A O 1
ATOM 3959 N N . LEU A 1 512 ? 21.273 -12.688 8.831 1.00 94.38 512 LEU A N 1
ATOM 3960 C CA . LEU A 1 512 ? 20.197 -13.161 7.958 1.00 94.38 512 LEU A CA 1
ATOM 3961 C C . LEU A 1 512 ? 19.139 -12.074 7.718 1.00 94.38 512 LEU A C 1
ATOM 3963 O O . LEU A 1 512 ? 18.637 -11.942 6.603 1.00 94.38 512 LEU A O 1
ATOM 3967 N N . LEU A 1 513 ? 18.818 -11.279 8.743 1.00 94.31 513 LEU A N 1
ATOM 3968 C CA . LEU A 1 513 ? 17.794 -10.237 8.672 1.00 94.31 513 LEU A CA 1
ATOM 3969 C C . LEU A 1 513 ? 18.180 -9.086 7.737 1.00 94.31 513 LEU A C 1
ATOM 3971 O O . LEU A 1 513 ? 17.299 -8.345 7.301 1.00 94.31 513 LEU A O 1
ATOM 3975 N N . VAL A 1 514 ? 19.475 -8.931 7.456 1.00 92.81 514 VAL A N 1
ATOM 3976 C CA . VAL A 1 514 ? 20.030 -7.926 6.544 1.00 92.81 514 VAL A CA 1
ATOM 3977 C C . VAL A 1 514 ? 20.315 -8.552 5.183 1.00 92.81 514 VAL A C 1
ATOM 3979 O O . VAL A 1 514 ? 19.851 -8.040 4.167 1.00 92.81 514 VAL A O 1
ATOM 3982 N N . ASP A 1 515 ? 21.022 -9.682 5.161 1.00 93.25 515 ASP A N 1
ATOM 3983 C CA . ASP A 1 515 ? 21.453 -10.363 3.935 1.00 93.25 515 ASP A CA 1
ATOM 3984 C C . ASP A 1 515 ? 20.269 -10.811 3.080 1.00 93.25 515 ASP A C 1
ATOM 3986 O O . ASP A 1 515 ? 20.253 -10.661 1.857 1.00 93.25 515 ASP A O 1
ATOM 3990 N N . GLN A 1 516 ? 19.230 -11.311 3.746 1.00 94.75 516 GLN A N 1
ATOM 3991 C CA . GLN A 1 516 ? 18.056 -11.853 3.090 1.00 94.75 516 GLN A CA 1
ATOM 3992 C C . GLN A 1 516 ? 16.877 -10.884 3.062 1.00 94.75 516 GLN A C 1
ATOM 3994 O O . GLN A 1 516 ? 15.807 -11.322 2.646 1.00 94.75 516 GLN A O 1
ATOM 3999 N N . ALA A 1 517 ? 17.054 -9.604 3.416 1.00 95.75 517 ALA A N 1
ATOM 4000 C CA . ALA A 1 517 ? 15.965 -8.628 3.457 1.00 95.75 517 ALA A CA 1
ATOM 4001 C C . ALA A 1 517 ? 15.264 -8.477 2.096 1.00 95.75 517 ALA A C 1
ATOM 4003 O O . ALA A 1 517 ? 15.885 -8.111 1.094 1.00 95.75 517 ALA A O 1
ATOM 4004 N N . LYS A 1 518 ? 13.961 -8.773 2.049 1.00 96.44 518 LYS A N 1
ATOM 4005 C CA . LYS A 1 518 ? 13.120 -8.621 0.850 1.00 96.44 518 LYS A CA 1
ATOM 4006 C C . LYS A 1 518 ? 11.685 -8.285 1.252 1.00 96.44 518 LYS A C 1
ATOM 4008 O O . LYS A 1 518 ? 11.201 -8.782 2.269 1.00 96.44 518 LYS A O 1
ATOM 4013 N N . GLN A 1 519 ? 11.020 -7.473 0.443 1.00 96.50 519 GLN A N 1
ATOM 4014 C CA . GLN A 1 519 ? 9.629 -7.056 0.637 1.00 96.50 519 GLN A CA 1
ATOM 4015 C C . GLN A 1 519 ? 8.775 -7.541 -0.534 1.00 96.50 519 GLN A C 1
ATOM 4017 O O . GLN A 1 519 ? 9.296 -7.690 -1.643 1.00 96.50 519 GLN A O 1
ATOM 4022 N N . SER A 1 520 ? 7.473 -7.739 -0.316 1.00 96.88 520 SER A N 1
ATOM 4023 C CA . SER A 1 520 ? 6.538 -7.873 -1.440 1.00 96.88 520 SER A CA 1
ATOM 4024 C C . SER A 1 520 ? 5.978 -6.501 -1.771 1.00 96.88 520 SER A C 1
ATOM 4026 O O . SER A 1 520 ? 5.632 -5.718 -0.881 1.00 96.88 520 SER A O 1
ATOM 4028 N N . VAL A 1 521 ? 5.956 -6.201 -3.057 1.00 95.38 521 VAL A N 1
ATOM 4029 C CA . VAL A 1 521 ? 5.626 -4.896 -3.609 1.00 95.38 521 VAL A CA 1
ATOM 4030 C C . VAL A 1 521 ? 4.672 -5.072 -4.781 1.00 95.38 521 VAL A C 1
ATOM 4032 O O . VAL A 1 521 ? 4.567 -6.161 -5.341 1.00 95.38 521 VAL A O 1
ATOM 4035 N N . VAL A 1 522 ? 4.008 -3.995 -5.166 1.00 93.44 522 VAL A N 1
ATOM 4036 C CA . VAL A 1 522 ? 3.044 -3.972 -6.267 1.00 93.44 522 VAL A CA 1
ATOM 4037 C C . VAL A 1 522 ? 3.420 -2.911 -7.282 1.00 93.44 522 VAL A C 1
ATOM 4039 O O . VAL A 1 522 ? 4.054 -1.922 -6.922 1.00 93.44 522 VAL A O 1
ATOM 4042 N N . ALA A 1 523 ? 3.031 -3.117 -8.535 1.00 89.06 523 ALA A N 1
ATOM 4043 C CA . ALA A 1 523 ? 2.971 -2.089 -9.564 1.00 89.06 523 ALA A CA 1
ATOM 4044 C C . ALA A 1 523 ? 1.706 -2.266 -10.412 1.00 89.06 523 ALA A C 1
ATOM 4046 O O . ALA A 1 523 ? 1.138 -3.359 -10.501 1.00 89.06 523 ALA A O 1
ATOM 4047 N N . HIS A 1 524 ? 1.297 -1.189 -11.073 1.00 90.44 524 HIS A N 1
ATOM 4048 C CA . HIS A 1 524 ? 0.106 -1.146 -11.907 1.00 90.44 524 HIS A CA 1
ATOM 4049 C C . HIS A 1 524 ? 0.429 -0.757 -13.346 1.00 90.44 524 HIS A C 1
ATOM 4051 O O . HIS A 1 524 ? 1.367 -0.006 -13.599 1.00 90.44 524 HIS A O 1
ATOM 4057 N N . SER A 1 525 ? -0.370 -1.226 -14.296 1.00 91.94 525 SER A N 1
ATOM 4058 C CA . SER A 1 525 ? -0.219 -0.890 -15.709 1.00 91.94 525 SER A CA 1
ATOM 4059 C C . SER A 1 525 ? -1.569 -0.871 -16.417 1.00 91.94 525 SER A C 1
ATOM 4061 O O . SER A 1 525 ? -2.458 -1.643 -16.080 1.00 91.94 525 SER A O 1
ATOM 4063 N N . PHE A 1 526 ? -1.732 -0.005 -17.415 1.00 88.88 526 PHE A N 1
ATOM 4064 C CA . PHE A 1 526 ? -2.896 -0.028 -18.313 1.00 88.88 526 PHE A CA 1
ATOM 4065 C C . PHE A 1 526 ? -2.606 -0.738 -19.643 1.00 88.88 526 PHE A C 1
ATOM 4067 O O . PHE A 1 526 ? -3.538 -1.105 -20.354 1.00 88.88 526 PHE A O 1
ATOM 4074 N N . ASP A 1 527 ? -1.331 -0.915 -19.993 1.00 87.69 527 ASP A N 1
ATOM 4075 C CA . ASP A 1 527 ? -0.877 -1.402 -21.301 1.00 87.69 527 ASP A CA 1
ATOM 4076 C C . ASP A 1 527 ? -0.054 -2.702 -21.216 1.00 87.69 527 ASP A C 1
ATOM 4078 O O . ASP A 1 527 ? 0.232 -3.312 -22.242 1.00 87.69 527 ASP A O 1
ATOM 4082 N N . GLY A 1 528 ? 0.323 -3.139 -20.011 1.00 92.19 528 GLY A N 1
ATOM 4083 C CA . GLY A 1 528 ? 1.202 -4.287 -19.781 1.00 92.19 528 GLY A CA 1
ATOM 4084 C C . GLY A 1 528 ? 2.686 -4.016 -20.063 1.00 92.19 528 GLY A C 1
ATOM 4085 O O . GLY A 1 528 ? 3.508 -4.922 -19.922 1.00 92.19 528 GLY A O 1
ATOM 4086 N N . LEU A 1 529 ? 3.060 -2.795 -20.435 1.00 91.50 529 LEU A N 1
ATOM 4087 C CA . LEU A 1 529 ? 4.430 -2.404 -20.781 1.00 91.50 529 LEU A CA 1
ATOM 4088 C C . LEU A 1 529 ? 4.972 -1.391 -19.775 1.00 91.50 529 LEU A C 1
ATOM 4090 O O . LEU A 1 529 ? 6.056 -1.572 -19.224 1.00 91.50 529 LEU A O 1
ATOM 4094 N N . THR A 1 530 ? 4.187 -0.352 -19.508 1.00 87.88 530 THR A N 1
ATOM 4095 C CA . THR A 1 530 ? 4.526 0.739 -18.606 1.00 87.88 530 THR A CA 1
ATOM 4096 C C . THR A 1 530 ? 3.952 0.443 -17.228 1.00 87.88 530 THR A C 1
ATOM 4098 O O . THR A 1 530 ? 2.735 0.481 -17.029 1.00 87.88 530 THR A O 1
ATOM 4101 N N . TRP A 1 531 ? 4.831 0.151 -16.271 1.00 86.25 531 TRP A N 1
ATOM 4102 C CA . TRP A 1 531 ? 4.460 -0.148 -14.888 1.00 86.25 531 TRP A CA 1
ATOM 4103 C C . TRP A 1 531 ? 4.729 1.055 -13.980 1.00 86.25 531 TRP A C 1
ATOM 4105 O O . TRP A 1 531 ? 5.854 1.549 -13.884 1.00 86.25 531 TRP A O 1
ATOM 4115 N N . ILE A 1 532 ? 3.681 1.526 -13.311 1.00 79.94 532 ILE A N 1
ATOM 4116 C CA . ILE A 1 532 ? 3.656 2.709 -12.446 1.00 79.94 532 ILE A CA 1
ATOM 4117 C C . ILE A 1 532 ? 3.151 2.347 -11.047 1.00 79.94 532 ILE A C 1
ATOM 4119 O O . ILE A 1 532 ? 2.814 1.197 -10.780 1.00 79.94 532 ILE A O 1
ATOM 4123 N N . ASP A 1 533 ? 3.077 3.344 -10.161 1.00 76.00 533 ASP A N 1
ATOM 4124 C CA . ASP A 1 533 ? 2.443 3.209 -8.844 1.00 76.00 533 ASP A CA 1
ATOM 4125 C C . ASP A 1 533 ? 3.042 2.069 -8.000 1.00 76.00 533 ASP A C 1
ATOM 4127 O O . ASP A 1 533 ? 2.345 1.176 -7.518 1.00 76.00 533 ASP A O 1
ATOM 4131 N N . LYS A 1 534 ? 4.375 2.091 -7.877 1.00 83.75 534 LYS A N 1
ATOM 4132 C CA . LYS A 1 534 ? 5.138 1.094 -7.126 1.00 83.75 534 LYS A CA 1
ATOM 4133 C C . LYS A 1 534 ? 4.939 1.294 -5.618 1.00 83.75 534 LYS A C 1
ATOM 4135 O O . LYS A 1 534 ? 5.225 2.383 -5.120 1.00 83.75 534 LYS A O 1
ATOM 4140 N N . ARG A 1 535 ? 4.504 0.267 -4.877 1.00 82.19 535 ARG A N 1
ATOM 4141 C CA . ARG A 1 535 ? 4.270 0.354 -3.413 1.00 82.19 535 ARG A CA 1
ATOM 4142 C C . ARG A 1 535 ? 4.721 -0.888 -2.663 1.00 82.19 535 ARG A C 1
ATOM 4144 O O . ARG A 1 535 ? 4.811 -1.963 -3.244 1.00 82.19 535 ARG A O 1
ATOM 4151 N N . VAL A 1 536 ? 5.011 -0.742 -1.369 1.00 87.06 536 VAL A N 1
ATOM 4152 C CA . VAL A 1 536 ? 5.332 -1.870 -0.482 1.00 87.06 536 VAL A CA 1
ATOM 4153 C C . VAL A 1 536 ? 4.060 -2.382 0.173 1.00 87.06 536 VAL A C 1
ATOM 4155 O O . VAL A 1 536 ? 3.469 -1.675 0.976 1.00 87.06 536 VAL A O 1
ATOM 4158 N N . GLU A 1 537 ? 3.686 -3.629 -0.107 1.00 86.25 537 GLU A N 1
ATOM 4159 C CA . GLU A 1 537 ? 2.454 -4.224 0.427 1.00 86.25 537 GLU A CA 1
ATOM 4160 C C . GLU A 1 537 ? 2.699 -5.118 1.641 1.00 86.25 537 GLU A C 1
ATOM 4162 O O . GLU A 1 537 ? 1.937 -5.116 2.610 1.00 86.25 537 GLU A O 1
ATOM 4167 N N . LEU A 1 538 ? 3.784 -5.896 1.609 1.00 91.81 538 LEU A N 1
ATOM 4168 C CA . LEU A 1 538 ? 4.143 -6.803 2.691 1.00 91.81 538 LEU A CA 1
ATOM 4169 C C . LEU A 1 538 ? 5.580 -6.591 3.120 1.00 91.81 538 LEU A C 1
ATOM 4171 O O . LEU A 1 538 ? 6.521 -6.703 2.331 1.00 91.81 538 LEU A O 1
ATOM 4175 N N . ARG A 1 539 ? 5.712 -6.352 4.426 1.00 94.50 539 ARG A N 1
ATOM 4176 C CA . ARG A 1 539 ? 6.984 -6.333 5.139 1.00 94.50 539 ARG A CA 1
ATOM 4177 C C . ARG A 1 539 ? 7.129 -7.565 6.040 1.00 94.50 539 ARG A C 1
ATOM 4179 O O . ARG A 1 539 ? 6.110 -8.060 6.553 1.00 94.50 539 ARG A O 1
ATOM 4186 N N . PRO A 1 540 ? 8.367 -8.032 6.283 1.00 92.44 540 PRO A N 1
ATOM 4187 C CA . PRO A 1 540 ? 8.694 -8.988 7.335 1.00 92.44 540 PRO A CA 1
ATOM 4188 C C . PRO A 1 540 ? 8.157 -8.543 8.698 1.00 92.44 540 PRO A C 1
ATOM 4190 O O . PRO A 1 540 ? 8.308 -7.379 9.077 1.00 92.44 540 PRO A O 1
ATOM 4193 N N . ARG A 1 541 ? 7.566 -9.472 9.453 1.00 92.38 541 ARG A N 1
ATOM 4194 C CA . ARG A 1 541 ? 7.169 -9.260 10.854 1.00 92.38 541 ARG A CA 1
ATOM 4195 C C . ARG A 1 541 ? 8.307 -9.690 11.765 1.00 92.38 541 ARG A C 1
ATOM 4197 O O . ARG A 1 541 ? 8.696 -10.853 11.737 1.00 92.38 541 ARG A O 1
ATOM 4204 N N . ARG A 1 542 ? 8.861 -8.775 12.564 1.00 89.56 542 ARG A N 1
ATOM 4205 C CA . ARG A 1 542 ? 10.028 -9.070 13.421 1.00 89.56 542 ARG A CA 1
ATOM 4206 C C . ARG A 1 542 ? 9.720 -10.130 14.477 1.00 89.56 542 ARG A C 1
ATOM 4208 O O . ARG A 1 542 ? 10.590 -10.924 14.818 1.00 89.56 542 ARG A O 1
ATOM 4215 N N . GLU A 1 543 ? 8.479 -10.152 14.935 1.00 90.50 543 GLU A N 1
ATOM 4216 C CA . GLU A 1 543 ? 7.913 -11.064 15.921 1.00 90.50 543 GLU A CA 1
ATOM 4217 C C . GLU A 1 543 ? 7.595 -12.469 15.375 1.00 90.50 543 GLU A C 1
ATOM 4219 O O . GLU A 1 543 ? 7.388 -13.390 16.160 1.00 90.50 543 GLU A O 1
ATOM 4224 N N . ALA A 1 544 ? 7.557 -12.654 14.050 1.00 93.44 544 ALA A N 1
ATOM 4225 C CA . ALA A 1 544 ? 7.278 -13.938 13.410 1.00 93.44 544 ALA A CA 1
ATOM 4226 C C . ALA A 1 544 ? 8.581 -14.546 12.871 1.00 93.44 544 ALA A C 1
ATOM 4228 O O . ALA A 1 544 ? 9.015 -14.270 11.753 1.00 93.44 544 ALA A O 1
ATOM 4229 N N . ASP A 1 545 ? 9.224 -15.385 13.679 1.00 96.38 545 ASP A N 1
ATOM 4230 C CA . ASP A 1 545 ? 10.568 -15.928 13.443 1.00 96.38 545 ASP A CA 1
ATOM 4231 C C . ASP A 1 545 ? 10.744 -16.763 12.158 1.00 96.38 545 ASP A C 1
ATOM 4233 O O . ASP A 1 545 ? 11.872 -17.023 11.755 1.00 96.38 545 ASP A O 1
ATOM 4237 N N . TYR A 1 546 ? 9.669 -17.159 11.481 1.00 96.12 546 TYR A N 1
ATOM 4238 C CA . TYR A 1 546 ? 9.683 -17.861 10.190 1.00 96.12 546 TYR A CA 1
ATOM 4239 C C . TYR A 1 546 ? 9.616 -16.926 8.967 1.00 96.12 546 TYR A C 1
ATOM 4241 O O . TYR A 1 546 ? 9.810 -17.380 7.841 1.00 96.12 546 TYR A O 1
ATOM 4249 N N . GLU A 1 547 ? 9.387 -15.624 9.166 1.00 96.06 547 GLU A N 1
ATOM 4250 C CA . GLU A 1 547 ? 9.291 -14.621 8.091 1.00 96.06 547 GLU A CA 1
ATOM 4251 C C . GLU A 1 547 ? 9.906 -13.255 8.449 1.00 96.06 547 GLU A C 1
ATOM 4253 O O . GLU A 1 547 ? 9.682 -12.264 7.755 1.00 96.06 547 GLU A O 1
ATOM 4258 N N . ASN A 1 548 ? 10.674 -13.176 9.538 1.00 95.75 548 ASN A N 1
ATOM 4259 C CA . ASN A 1 548 ? 11.217 -11.928 10.082 1.00 95.75 548 ASN A CA 1
ATOM 4260 C C . ASN A 1 548 ? 12.355 -11.291 9.265 1.00 95.75 548 ASN A C 1
ATOM 4262 O O . ASN A 1 548 ? 12.763 -10.163 9.576 1.00 95.75 548 ASN A O 1
ATOM 4266 N N . ALA A 1 549 ? 12.843 -11.971 8.224 1.00 96.75 549 ALA A N 1
ATOM 4267 C CA . ALA A 1 549 ? 13.834 -11.458 7.282 1.00 96.75 549 ALA A CA 1
ATOM 4268 C C . ALA A 1 549 ? 13.214 -11.050 5.938 1.00 96.75 549 ALA A C 1
ATOM 4270 O O . ALA A 1 549 ? 13.607 -10.030 5.378 1.00 96.75 549 ALA A O 1
ATOM 4271 N N . ALA A 1 550 ? 12.260 -11.817 5.404 1.00 97.50 550 ALA A N 1
ATOM 4272 C CA . ALA A 1 550 ? 11.753 -11.593 4.050 1.00 97.50 550 ALA A CA 1
ATOM 4273 C C . ALA A 1 550 ? 10.303 -12.026 3.854 1.00 97.50 550 ALA A C 1
ATOM 4275 O O . ALA A 1 550 ? 9.874 -13.020 4.433 1.00 97.50 550 ALA A O 1
ATOM 4276 N N . THR A 1 551 ? 9.617 -11.349 2.934 1.00 97.00 551 THR A N 1
ATOM 4277 C CA . THR A 1 551 ? 8.328 -11.763 2.359 1.00 97.00 551 THR A CA 1
ATOM 4278 C C . THR A 1 551 ? 8.400 -11.640 0.839 1.00 97.00 551 THR A C 1
ATOM 4280 O O . THR A 1 551 ? 8.583 -10.535 0.323 1.00 97.00 551 THR A O 1
ATOM 4283 N N . ILE A 1 552 ? 8.307 -12.754 0.108 1.00 95.56 552 ILE A N 1
ATOM 4284 C CA . ILE A 1 552 ? 8.556 -12.788 -1.343 1.00 95.56 552 ILE A CA 1
ATOM 4285 C C . ILE A 1 552 ? 7.539 -13.617 -2.114 1.00 95.56 552 ILE A C 1
ATOM 4287 O O . ILE A 1 552 ? 6.862 -14.463 -1.535 1.00 95.56 552 ILE A O 1
ATOM 4291 N N . ALA A 1 553 ? 7.551 -13.463 -3.441 1.00 94.81 553 ALA A N 1
ATOM 4292 C CA . ALA A 1 553 ? 6.776 -14.289 -4.369 1.00 94.81 553 ALA A CA 1
ATOM 4293 C C . ALA A 1 553 ? 5.290 -14.350 -3.978 1.00 94.81 553 ALA A C 1
ATOM 4295 O O . ALA A 1 553 ? 4.704 -15.426 -3.882 1.00 94.81 553 ALA A O 1
ATOM 4296 N N . LEU A 1 554 ? 4.721 -13.175 -3.695 1.00 96.06 554 LEU A N 1
ATOM 4297 C CA . LEU A 1 554 ? 3.324 -13.028 -3.321 1.00 96.06 554 LEU A CA 1
ATOM 4298 C C . LEU A 1 554 ? 2.433 -13.439 -4.496 1.00 96.06 554 LEU A C 1
ATOM 4300 O O . LEU A 1 554 ? 2.465 -12.824 -5.559 1.00 96.06 554 LEU A O 1
ATOM 4304 N N . ASN A 1 555 ? 1.664 -14.500 -4.297 1.00 95.69 555 ASN A N 1
ATOM 4305 C CA . ASN A 1 555 ? 0.743 -15.058 -5.270 1.00 95.69 555 ASN A CA 1
ATOM 4306 C C . ASN A 1 555 ? -0.685 -14.811 -4.783 1.00 95.69 555 ASN A C 1
ATOM 4308 O O . ASN A 1 555 ? -1.061 -15.317 -3.726 1.00 95.69 555 ASN A O 1
ATOM 4312 N N . VAL A 1 556 ? -1.438 -13.998 -5.525 1.00 95.06 556 VAL A N 1
ATOM 4313 C CA . VAL A 1 556 ? -2.749 -13.474 -5.128 1.00 95.06 556 VAL A CA 1
ATOM 4314 C C . VAL A 1 556 ? -3.852 -14.088 -5.980 1.00 95.06 556 VAL A C 1
ATOM 4316 O O . VAL A 1 556 ? -3.711 -14.202 -7.196 1.00 95.06 556 VAL A O 1
ATOM 4319 N N . TRP A 1 557 ? -4.976 -14.433 -5.352 1.00 93.12 557 TRP A N 1
ATOM 4320 C CA . TRP A 1 557 ? -6.201 -14.813 -6.049 1.00 93.12 557 TRP A CA 1
ATOM 4321 C C . TRP A 1 557 ? -7.444 -14.227 -5.376 1.00 93.12 557 TRP A C 1
ATOM 4323 O O . TRP A 1 557 ? -7.495 -14.024 -4.160 1.00 93.12 557 TRP A O 1
ATOM 4333 N N . LYS A 1 558 ? -8.473 -13.968 -6.190 1.00 90.44 558 LYS A N 1
ATOM 4334 C CA . LYS A 1 558 ? -9.792 -13.529 -5.720 1.00 90.44 558 LYS A CA 1
ATOM 4335 C C . LYS A 1 558 ? -10.558 -14.697 -5.102 1.00 90.44 558 LYS A C 1
ATOM 4337 O O . LYS A 1 558 ? -10.530 -15.816 -5.619 1.00 90.44 558 LYS A O 1
ATOM 4342 N N . THR A 1 559 ? -11.294 -14.411 -4.038 1.00 88.62 559 THR A N 1
ATOM 4343 C CA . THR A 1 559 ? -12.251 -15.322 -3.405 1.00 88.62 559 THR A CA 1
ATOM 4344 C C . THR A 1 559 ? -13.638 -14.687 -3.365 1.00 88.62 559 THR A C 1
ATOM 4346 O O . THR A 1 559 ? -13.831 -13.564 -3.834 1.00 88.62 559 THR A O 1
ATOM 4349 N N . LYS A 1 560 ? -14.637 -15.391 -2.818 1.00 84.69 560 LYS A N 1
ATOM 4350 C CA . LYS A 1 560 ? -15.982 -14.815 -2.672 1.00 84.69 560 LYS A CA 1
ATOM 4351 C C . LYS A 1 560 ? -16.019 -13.646 -1.686 1.00 84.69 560 LYS A C 1
ATOM 4353 O O . LYS A 1 560 ? -16.836 -12.745 -1.859 1.00 84.69 560 LYS A O 1
ATOM 4358 N N . SER A 1 561 ? -15.169 -13.666 -0.657 1.00 79.19 561 SER A N 1
ATOM 4359 C CA . SER A 1 561 ? -15.157 -12.654 0.408 1.00 79.19 561 SER A CA 1
ATOM 4360 C C . SER A 1 561 ? -14.088 -11.565 0.240 1.00 79.19 561 SER A C 1
ATOM 4362 O O . SER A 1 561 ? -14.099 -10.581 0.982 1.00 79.19 561 SER A O 1
ATOM 4364 N N . GLY A 1 562 ? -13.195 -11.698 -0.745 1.00 88.81 562 GLY A N 1
ATOM 4365 C CA . GLY A 1 562 ? -12.136 -10.732 -1.019 1.00 88.81 562 GLY A CA 1
ATOM 4366 C C . GLY A 1 562 ? -10.986 -11.358 -1.800 1.00 88.81 562 GLY A C 1
ATOM 4367 O O . GLY A 1 562 ? -11.154 -11.801 -2.934 1.00 88.81 562 GLY A O 1
ATOM 4368 N N . TYR A 1 563 ? -9.807 -11.366 -1.187 1.00 92.62 563 TYR A N 1
ATOM 4369 C CA . TYR A 1 563 ? -8.564 -11.865 -1.756 1.00 92.62 563 TYR A CA 1
ATOM 4370 C C . TYR A 1 563 ? -7.841 -12.753 -0.753 1.00 92.62 563 TYR A C 1
ATOM 4372 O O . TYR A 1 563 ? -7.827 -12.516 0.461 1.00 92.62 563 TYR A O 1
ATOM 4380 N N . ARG A 1 564 ? -7.156 -13.753 -1.288 1.00 95.50 564 ARG A N 1
ATOM 4381 C CA . ARG A 1 564 ? -6.200 -14.571 -0.556 1.00 95.50 564 ARG A CA 1
ATOM 4382 C C . ARG A 1 564 ? -4.861 -14.503 -1.253 1.00 95.50 564 ARG A C 1
ATOM 4384 O O . ARG A 1 564 ? -4.784 -14.279 -2.459 1.00 95.50 564 ARG A O 1
ATOM 4391 N N . ALA A 1 565 ? -3.814 -14.675 -0.463 1.00 96.62 565 ALA A N 1
ATOM 4392 C CA . ALA A 1 565 ? -2.477 -14.781 -0.989 1.00 96.62 565 ALA A CA 1
ATOM 4393 C C . ALA A 1 565 ? -1.665 -15.847 -0.276 1.00 96.62 565 ALA A C 1
ATOM 4395 O O . ALA A 1 565 ? -1.861 -16.131 0.908 1.00 96.62 565 ALA A O 1
ATOM 4396 N N . ILE A 1 566 ? -0.711 -16.389 -1.015 1.00 97.62 566 ILE A N 1
ATOM 4397 C CA . ILE A 1 566 ? 0.321 -17.285 -0.526 1.00 97.62 566 ILE A CA 1
ATOM 4398 C C . ILE A 1 566 ? 1.674 -16.704 -0.927 1.00 97.62 566 ILE A C 1
ATOM 4400 O O . ILE A 1 566 ? 1.821 -16.137 -2.007 1.00 97.62 566 ILE A O 1
ATOM 4404 N N . TYR A 1 567 ? 2.660 -16.782 -0.046 1.00 97.69 567 TYR A N 1
ATOM 4405 C CA . TYR A 1 567 ? 3.982 -16.200 -0.273 1.00 97.69 567 TYR A CA 1
ATOM 4406 C C . TYR A 1 567 ? 5.050 -17.013 0.451 1.00 97.69 567 TYR A C 1
ATOM 4408 O O . TYR A 1 567 ? 4.741 -17.835 1.312 1.00 97.69 567 TYR A O 1
ATOM 4416 N N . ALA A 1 568 ? 6.319 -16.791 0.116 1.00 97.06 568 ALA A N 1
ATOM 4417 C CA . ALA A 1 568 ? 7.430 -17.397 0.842 1.00 97.06 568 ALA A CA 1
ATOM 4418 C C . ALA A 1 568 ? 8.037 -16.392 1.834 1.00 97.06 568 ALA A C 1
ATOM 4420 O O . ALA A 1 568 ? 8.460 -15.296 1.455 1.00 97.06 568 ALA A O 1
ATOM 4421 N N . GLY A 1 569 ? 8.072 -16.765 3.111 1.00 97.19 569 GLY A N 1
ATOM 4422 C CA . GLY A 1 569 ? 8.752 -16.046 4.182 1.00 97.19 569 GLY A CA 1
ATOM 4423 C C . GLY A 1 569 ? 10.154 -16.602 4.428 1.00 97.19 569 GLY A C 1
ATOM 4424 O O . GLY A 1 569 ? 10.345 -17.814 4.371 1.00 97.19 569 GLY A O 1
ATOM 4425 N N . ILE A 1 570 ? 11.134 -15.739 4.715 1.00 97.06 570 ILE A N 1
ATOM 4426 C CA . ILE A 1 570 ? 12.434 -16.158 5.275 1.00 97.06 570 ILE A CA 1
ATOM 4427 C C . ILE A 1 570 ? 12.500 -15.665 6.706 1.00 97.06 570 ILE A C 1
ATOM 4429 O O . ILE A 1 570 ? 12.266 -14.480 6.956 1.00 97.06 570 ILE A O 1
ATOM 4433 N N . GLY A 1 571 ? 12.906 -16.534 7.623 1.00 94.12 571 GLY A N 1
ATOM 4434 C CA . GLY A 1 571 ? 13.180 -16.114 8.983 1.00 94.12 571 GLY A CA 1
ATOM 4435 C C . GLY A 1 571 ? 14.165 -17.003 9.723 1.00 94.12 571 GLY A C 1
ATOM 4436 O O . GLY A 1 571 ? 14.579 -18.066 9.253 1.00 94.12 571 GLY A O 1
ATOM 4437 N N . THR A 1 572 ? 14.554 -16.534 10.902 1.00 95.38 572 THR A N 1
ATOM 4438 C CA . THR A 1 572 ? 15.536 -17.163 11.791 1.00 95.38 572 THR A CA 1
ATOM 4439 C C . THR A 1 572 ? 15.156 -18.569 12.259 1.00 95.38 572 THR A C 1
ATOM 4441 O O . THR A 1 572 ? 16.051 -19.343 12.580 1.00 95.38 572 THR A O 1
ATOM 4444 N N . LYS A 1 573 ? 13.866 -18.933 12.266 1.00 95.69 573 LYS A N 1
ATOM 4445 C CA . LYS A 1 573 ? 13.380 -20.257 12.692 1.00 95.69 573 LYS A CA 1
ATOM 4446 C C . LYS A 1 573 ? 13.943 -21.395 11.850 1.00 95.69 573 LYS A C 1
ATOM 4448 O O . LYS A 1 573 ? 14.377 -22.408 12.388 1.00 95.69 573 LYS A O 1
ATOM 4453 N N . PHE A 1 574 ? 13.907 -21.228 10.529 1.00 94.62 574 PHE A N 1
ATOM 4454 C CA . PHE A 1 574 ? 14.384 -22.234 9.578 1.00 94.62 574 PHE A CA 1
ATOM 4455 C C . PHE A 1 574 ? 15.719 -21.839 8.937 1.00 94.62 574 PHE A C 1
ATOM 4457 O O . PHE A 1 574 ? 16.395 -22.688 8.361 1.00 94.62 574 PHE A O 1
ATOM 4464 N N . GLY A 1 575 ? 16.091 -20.553 8.994 1.00 94.19 575 GLY A N 1
ATOM 4465 C CA . GLY A 1 575 ? 17.234 -20.006 8.255 1.00 94.19 575 GLY A CA 1
ATOM 4466 C C . GLY A 1 575 ? 17.060 -20.072 6.732 1.00 94.19 575 GLY A C 1
ATOM 4467 O O . GLY A 1 575 ? 18.023 -19.898 5.990 1.00 94.19 575 GLY A O 1
ATOM 4468 N N . ALA A 1 576 ? 15.844 -20.367 6.268 1.00 94.81 576 ALA A N 1
ATOM 4469 C CA . ALA A 1 576 ? 15.482 -20.622 4.883 1.00 94.81 576 ALA A CA 1
ATOM 4470 C C . ALA A 1 576 ? 13.987 -20.321 4.665 1.00 94.81 576 ALA A C 1
ATOM 4472 O O . ALA A 1 576 ? 13.302 -19.867 5.586 1.00 94.81 576 ALA A O 1
ATOM 4473 N N . TYR A 1 577 ? 13.491 -20.550 3.447 1.00 95.75 577 TYR A N 1
ATOM 4474 C CA . TYR A 1 577 ? 12.110 -20.241 3.087 1.00 95.75 577 TYR A CA 1
ATOM 4475 C C . TYR A 1 577 ? 11.087 -21.202 3.697 1.00 95.75 577 TYR A C 1
ATOM 4477 O O . TYR A 1 577 ? 11.273 -22.421 3.704 1.00 95.75 577 TYR A O 1
ATOM 4485 N N . SER A 1 578 ? 9.959 -20.639 4.113 1.00 96.94 578 SER A N 1
ATOM 4486 C CA . SER A 1 578 ? 8.727 -21.354 4.440 1.00 96.94 578 SER A CA 1
ATOM 4487 C C . SER A 1 578 ? 7.538 -20.668 3.778 1.00 96.94 578 SER A C 1
ATOM 4489 O O . SER A 1 578 ? 7.585 -19.463 3.535 1.00 96.94 578 SER A O 1
ATOM 4491 N N . ILE A 1 579 ? 6.487 -21.415 3.448 1.00 98.12 579 ILE A N 1
ATOM 4492 C CA . ILE A 1 579 ? 5.316 -20.830 2.793 1.00 98.12 579 ILE A CA 1
ATOM 4493 C C . ILE A 1 579 ? 4.303 -20.372 3.841 1.00 98.12 579 ILE A C 1
ATOM 4495 O O . ILE A 1 579 ? 3.898 -21.135 4.725 1.00 98.12 579 ILE A O 1
ATOM 4499 N N . CYS A 1 580 ? 3.875 -19.125 3.693 1.00 98.31 580 CYS A N 1
ATOM 4500 C CA . CYS A 1 580 ? 2.915 -18.435 4.536 1.00 98.31 580 CYS A CA 1
ATOM 4501 C C . CYS A 1 580 ? 1.701 -17.994 3.714 1.00 98.31 580 CYS A C 1
ATOM 4503 O O . CYS A 1 580 ? 1.780 -17.860 2.493 1.00 98.31 580 CYS A O 1
ATOM 4505 N N . GLU A 1 581 ? 0.594 -17.694 4.386 1.00 98.19 581 GLU A N 1
ATOM 4506 C CA . GLU A 1 581 ? -0.589 -17.114 3.749 1.00 98.19 581 GLU A CA 1
ATOM 4507 C C . GLU A 1 581 ? -0.961 -15.741 4.312 1.00 98.19 581 GLU A C 1
ATOM 4509 O O . GLU A 1 581 ? -0.541 -15.332 5.398 1.00 98.19 581 GLU A O 1
ATOM 4514 N N . ALA A 1 582 ? -1.767 -15.023 3.538 1.00 96.50 582 ALA A N 1
ATOM 4515 C CA . ALA A 1 582 ? -2.407 -13.779 3.917 1.00 96.50 582 ALA A CA 1
ATOM 4516 C C . ALA A 1 582 ? -3.830 -13.707 3.336 1.00 96.50 582 ALA A C 1
ATOM 4518 O O . ALA A 1 582 ? -4.177 -14.409 2.384 1.00 96.50 582 ALA A O 1
ATOM 4519 N N . ALA A 1 583 ? -4.658 -12.842 3.912 1.00 92.88 583 ALA A N 1
ATOM 4520 C CA . ALA A 1 583 ? -5.984 -12.509 3.404 1.00 92.88 583 ALA A CA 1
ATOM 4521 C C . ALA A 1 583 ? -6.130 -10.993 3.277 1.00 92.88 583 ALA A C 1
ATOM 4523 O O . ALA A 1 583 ? -5.517 -10.247 4.039 1.00 92.88 583 ALA A O 1
ATOM 4524 N N . SER A 1 584 ? -6.940 -10.536 2.332 1.00 83.06 584 SER A N 1
ATOM 4525 C CA . SER A 1 584 ? -7.161 -9.115 2.083 1.00 83.06 584 SER A CA 1
ATOM 4526 C C . SER A 1 584 ? -8.580 -8.862 1.580 1.00 83.06 584 SER A C 1
ATOM 4528 O O . SER A 1 584 ? -9.176 -9.712 0.926 1.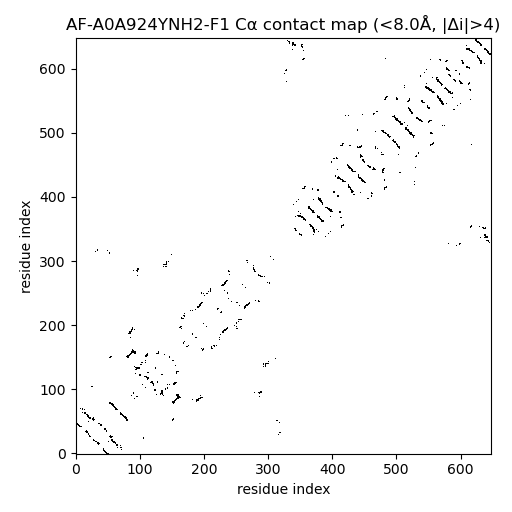00 83.06 584 SER A O 1
ATOM 4530 N N . SER A 1 585 ? -9.135 -7.686 1.871 1.00 76.50 585 SER A N 1
ATOM 4531 C CA . SER A 1 585 ? -10.405 -7.238 1.285 1.00 76.50 585 SER A CA 1
ATOM 4532 C C . SER A 1 585 ? -10.232 -6.495 -0.045 1.00 76.50 585 SER A C 1
ATOM 4534 O O . SER A 1 585 ? -11.189 -6.405 -0.807 1.00 76.50 585 SER A O 1
ATOM 4536 N N . ASP A 1 586 ? -9.042 -5.957 -0.324 1.00 68.69 586 ASP A N 1
ATOM 4537 C CA . ASP A 1 586 ? -8.743 -5.094 -1.482 1.00 68.69 586 ASP A CA 1
ATOM 4538 C C . ASP A 1 586 ? -7.620 -5.642 -2.390 1.00 68.69 586 ASP A C 1
ATOM 4540 O O . ASP A 1 586 ? -7.425 -5.179 -3.519 1.00 68.69 586 ASP A O 1
ATOM 4544 N N . GLY A 1 587 ? -6.914 -6.672 -1.925 1.00 78.31 587 GLY A N 1
ATOM 4545 C CA . GLY A 1 587 ? -5.804 -7.315 -2.617 1.00 78.31 587 GLY A CA 1
ATOM 4546 C C . GLY A 1 587 ? -4.501 -6.518 -2.578 1.00 78.31 587 GLY A C 1
ATOM 4547 O O . GLY A 1 587 ? -3.632 -6.806 -3.392 1.00 78.31 587 GLY A O 1
ATOM 4548 N N . VAL A 1 588 ? -4.377 -5.530 -1.681 1.00 75.00 588 VAL A N 1
ATOM 4549 C CA . VAL A 1 588 ? -3.141 -4.749 -1.459 1.00 75.00 588 VAL A CA 1
ATOM 4550 C C . VAL A 1 588 ? -2.790 -4.582 0.030 1.00 75.00 588 VAL A C 1
ATOM 4552 O O . VAL A 1 588 ? -1.619 -4.461 0.387 1.00 75.00 588 VAL A O 1
ATOM 4555 N N . ILE A 1 589 ? -3.779 -4.634 0.934 1.00 70.19 589 ILE A N 1
ATOM 4556 C CA . ILE A 1 589 ? -3.583 -4.621 2.393 1.00 70.19 589 ILE A CA 1
ATOM 4557 C C . ILE A 1 589 ? -3.824 -6.019 2.956 1.00 70.19 589 ILE A C 1
ATOM 4559 O O . ILE A 1 589 ? -4.934 -6.548 2.916 1.00 70.19 589 ILE A O 1
ATOM 4563 N N . TRP A 1 590 ? -2.793 -6.598 3.562 1.00 84.25 590 TRP A N 1
ATOM 4564 C CA . TRP A 1 590 ? -2.768 -8.017 3.911 1.00 84.25 590 TRP A CA 1
ATOM 4565 C C . TRP A 1 590 ? -2.822 -8.279 5.425 1.00 84.25 590 TRP A C 1
ATOM 4567 O O . TRP A 1 590 ? -1.974 -7.824 6.198 1.00 84.25 590 TRP A O 1
ATOM 4577 N N . HIS A 1 591 ? -3.793 -9.083 5.855 1.00 86.88 591 HIS A N 1
ATOM 4578 C CA . HIS A 1 591 ? -3.915 -9.649 7.198 1.00 86.88 591 HIS A CA 1
ATOM 4579 C C . HIS A 1 591 ? -3.284 -11.049 7.264 1.00 86.88 591 HIS A C 1
ATOM 4581 O O . HIS A 1 591 ? -3.489 -11.872 6.374 1.00 86.88 591 HIS A O 1
ATOM 4587 N N . ARG A 1 592 ? -2.529 -11.326 8.336 1.00 92.00 592 ARG A N 1
ATOM 4588 C CA . ARG A 1 592 ? -1.702 -12.540 8.500 1.00 92.00 592 ARG A CA 1
ATOM 4589 C C . ARG A 1 592 ? -1.863 -13.222 9.867 1.00 92.00 592 ARG A C 1
ATOM 4591 O O . ARG A 1 592 ? -0.969 -13.952 10.289 1.00 92.00 592 ARG A O 1
ATOM 4598 N N . GLY A 1 593 ? -2.945 -12.927 10.588 1.00 89.62 593 GLY A N 1
ATOM 4599 C CA . GLY A 1 593 ? -3.177 -13.459 11.936 1.00 89.62 593 GLY A CA 1
ATOM 4600 C C . GLY A 1 593 ? -2.086 -13.106 12.950 1.00 89.62 593 GLY A C 1
ATOM 4601 O O . GLY A 1 593 ? -1.218 -12.260 12.702 1.00 89.62 593 GLY A O 1
ATOM 4602 N N . ALA A 1 594 ? -2.126 -13.772 14.101 1.00 88.69 594 ALA A N 1
ATOM 4603 C CA . ALA A 1 594 ? -1.054 -13.730 15.090 1.00 88.69 594 ALA A CA 1
ATOM 4604 C C . ALA A 1 594 ? 0.184 -14.524 14.611 1.00 88.69 594 ALA A C 1
ATOM 4606 O O . ALA A 1 594 ? 0.064 -15.405 13.751 1.00 88.69 594 ALA A O 1
ATOM 4607 N N . PRO A 1 595 ? 1.391 -14.245 15.145 1.00 90.62 595 PRO A N 1
ATOM 4608 C CA . PRO A 1 595 ? 2.575 -15.049 14.855 1.00 90.62 595 PRO A CA 1
ATOM 4609 C C . PRO A 1 595 ? 2.321 -16.542 15.107 1.00 90.62 595 PRO A C 1
ATOM 4611 O O . PRO A 1 595 ? 1.868 -16.940 16.176 1.00 90.62 595 PRO A O 1
ATOM 4614 N N . GLY A 1 596 ? 2.613 -17.360 14.100 1.00 90.06 596 GLY A N 1
ATOM 4615 C CA . GLY A 1 596 ? 2.370 -18.801 14.067 1.00 90.06 596 GLY A CA 1
ATOM 4616 C C . GLY A 1 596 ? 1.118 -19.212 13.288 1.00 90.06 596 GLY A C 1
ATOM 4617 O O . GLY A 1 596 ? 1.116 -20.301 12.722 1.00 90.06 596 GLY A O 1
ATOM 4618 N N . GLU A 1 597 ? 0.090 -18.363 13.191 1.00 94.44 597 GLU A N 1
ATOM 4619 C CA . GLU A 1 597 ? -1.195 -18.752 12.585 1.00 94.44 597 GLU A CA 1
ATOM 4620 C C . GLU A 1 597 ? -1.143 -18.856 11.060 1.00 94.44 597 GLU A C 1
ATOM 4622 O O . GLU A 1 597 ? -1.864 -19.654 10.473 1.00 94.44 597 GLU A O 1
ATOM 4627 N N . ASN A 1 598 ? -0.295 -18.063 10.402 1.00 97.00 598 ASN A N 1
ATOM 4628 C CA . ASN A 1 598 ? -0.251 -18.005 8.942 1.00 97.00 598 ASN A CA 1
ATOM 4629 C C . ASN A 1 598 ? 0.845 -18.857 8.291 1.00 97.00 598 ASN A C 1
ATOM 4631 O O . ASN A 1 598 ? 1.034 -18.758 7.079 1.00 97.00 598 ASN A O 1
ATOM 4635 N N . LEU A 1 599 ? 1.576 -19.662 9.064 1.00 97.12 599 LEU A N 1
ATOM 4636 C CA . LEU A 1 599 ? 2.553 -20.606 8.527 1.00 97.12 599 LEU A CA 1
ATOM 4637 C C . LEU A 1 599 ? 1.804 -21.780 7.881 1.00 97.12 599 LEU A C 1
ATOM 4639 O O . LEU A 1 599 ? 1.292 -22.654 8.576 1.00 97.12 599 LEU A O 1
ATOM 4643 N N . ALA A 1 600 ? 1.723 -21.787 6.552 1.00 97.50 600 ALA A N 1
ATOM 4644 C CA . ALA A 1 600 ? 0.830 -22.672 5.808 1.00 97.50 600 ALA A CA 1
ATOM 4645 C C . ALA A 1 600 ? 1.499 -23.986 5.391 1.00 97.50 600 ALA A C 1
ATOM 4647 O O . ALA A 1 600 ? 0.915 -25.060 5.521 1.00 97.50 600 ALA A O 1
ATOM 4648 N N . LEU A 1 601 ? 2.740 -23.918 4.907 1.00 97.56 601 LEU A N 1
ATOM 4649 C CA . LEU A 1 601 ? 3.486 -25.095 4.472 1.00 97.56 601 LEU A CA 1
ATOM 4650 C C . LEU A 1 601 ? 4.957 -24.948 4.904 1.00 97.56 601 LEU A C 1
ATOM 4652 O O . LEU A 1 601 ? 5.751 -24.362 4.173 1.00 97.56 601 LEU A O 1
ATOM 4656 N N . PRO A 1 602 ? 5.340 -25.427 6.105 1.00 97.00 602 PRO A N 1
ATOM 4657 C CA . PRO A 1 602 ? 6.732 -25.416 6.555 1.00 97.00 602 PRO A CA 1
ATOM 4658 C C . PRO A 1 602 ? 7.544 -26.555 5.914 1.00 97.00 602 PRO A C 1
ATOM 4660 O O . PRO A 1 602 ? 6.952 -27.565 5.515 1.00 97.00 602 PRO A O 1
ATOM 4663 N N . PRO A 1 603 ? 8.888 -26.462 5.871 1.00 96.62 603 PRO A N 1
ATOM 4664 C CA . PRO A 1 603 ? 9.741 -27.572 5.449 1.00 96.62 603 PRO A CA 1
ATOM 4665 C C . PRO A 1 603 ? 9.559 -28.800 6.347 1.00 96.62 603 PRO A C 1
ATOM 4667 O O . PRO A 1 603 ? 9.280 -28.692 7.541 1.00 96.62 603 PRO A O 1
ATOM 4670 N N . THR A 1 604 ? 9.727 -29.992 5.777 1.00 93.94 604 THR A N 1
ATOM 4671 C CA . THR A 1 604 ? 9.384 -31.256 6.460 1.00 93.94 604 THR A CA 1
ATOM 4672 C C . THR A 1 604 ? 10.510 -31.819 7.329 1.00 93.94 604 THR A C 1
ATOM 4674 O O . THR A 1 604 ? 10.305 -32.809 8.032 1.00 93.94 604 THR A O 1
ATOM 4677 N N . GLY A 1 605 ? 11.722 -31.263 7.238 1.00 91.75 605 GLY A N 1
ATOM 4678 C CA . GLY A 1 605 ? 12.923 -31.813 7.872 1.00 91.75 605 GLY A CA 1
ATOM 4679 C C . GLY A 1 605 ? 13.511 -33.050 7.175 1.00 91.75 605 GLY A C 1
ATOM 4680 O O . GLY A 1 605 ? 14.585 -33.502 7.563 1.00 91.75 605 GLY A O 1
ATOM 4681 N N . LYS A 1 606 ? 12.863 -33.603 6.136 1.00 91.06 606 LYS A N 1
ATOM 4682 C CA . LYS A 1 606 ? 13.315 -34.817 5.424 1.00 91.06 606 LYS A CA 1
ATOM 4683 C C . LYS A 1 606 ? 13.031 -34.780 3.917 1.00 91.06 606 LYS A C 1
ATOM 4685 O O . LYS A 1 606 ? 12.139 -34.085 3.451 1.00 91.06 606 LYS A O 1
ATOM 4690 N N . GLY A 1 607 ? 13.803 -35.536 3.139 1.00 95.00 607 GLY A N 1
ATOM 4691 C CA . GLY A 1 607 ? 13.621 -35.620 1.687 1.00 95.00 607 GLY A CA 1
ATOM 4692 C C . GLY A 1 607 ? 13.933 -34.318 0.934 1.00 95.00 607 GLY A C 1
ATOM 4693 O O . GLY A 1 607 ? 14.757 -33.505 1.367 1.00 95.00 607 GLY A O 1
ATOM 4694 N N . TRP A 1 608 ? 13.286 -34.154 -0.221 1.00 97.19 608 TRP A N 1
ATOM 4695 C CA . TRP A 1 608 ? 13.579 -33.119 -1.220 1.00 97.19 608 TRP A CA 1
ATOM 4696 C C . TRP A 1 608 ? 13.292 -31.681 -0.733 1.00 97.19 608 TRP A C 1
ATOM 4698 O O . TRP A 1 608 ? 14.052 -30.767 -1.030 1.00 97.19 608 TRP A O 1
ATOM 4708 N N . GLU A 1 609 ? 12.273 -31.493 0.107 1.00 96.38 609 GLU A N 1
ATOM 4709 C CA . GLU A 1 609 ? 11.873 -30.210 0.723 1.00 96.38 609 GLU A CA 1
ATOM 4710 C C . GLU A 1 609 ? 12.273 -30.114 2.213 1.00 96.38 609 GLU A C 1
ATOM 4712 O O . GLU A 1 609 ? 11.624 -29.455 3.027 1.00 96.38 609 GLU A O 1
ATOM 4717 N N . SER A 1 610 ? 13.332 -30.827 2.613 1.00 96.56 610 SER A N 1
ATOM 4718 C CA . SER A 1 610 ? 13.735 -30.941 4.025 1.00 96.56 610 SER A CA 1
ATOM 4719 C C . SER A 1 610 ? 14.085 -29.619 4.707 1.00 96.56 610 SER A C 1
ATOM 4721 O O . SER A 1 610 ? 13.937 -29.522 5.922 1.00 96.56 610 SER A O 1
ATOM 4723 N N . LYS A 1 611 ? 14.579 -28.624 3.966 1.00 96.25 611 LYS A N 1
ATOM 4724 C CA . LYS A 1 611 ? 15.103 -27.366 4.521 1.00 96.25 611 LYS A CA 1
ATOM 4725 C C . LYS A 1 611 ? 14.258 -26.157 4.152 1.00 96.25 611 LYS A C 1
ATOM 4727 O O . LYS A 1 611 ? 14.265 -25.187 4.899 1.00 96.25 611 LYS A O 1
ATOM 4732 N N . MET A 1 612 ? 13.575 -26.191 3.011 1.00 95.88 612 MET A N 1
ATOM 4733 C CA . MET A 1 612 ? 12.771 -25.068 2.544 1.00 95.88 612 MET A CA 1
ATOM 4734 C C . MET A 1 612 ? 11.618 -25.494 1.643 1.00 95.88 612 MET A C 1
ATOM 4736 O O . MET A 1 612 ? 11.649 -26.542 0.998 1.00 95.88 612 MET A O 1
ATOM 4740 N N . THR A 1 613 ? 10.649 -24.595 1.580 1.00 96.94 613 THR A N 1
ATOM 4741 C CA . THR A 1 613 ? 9.497 -24.590 0.677 1.00 96.94 613 THR A CA 1
ATOM 4742 C C . THR A 1 613 ? 9.335 -23.155 0.188 1.00 96.94 613 THR A C 1
ATOM 4744 O O . THR A 1 613 ? 9.241 -22.247 1.018 1.00 96.94 613 THR A O 1
ATOM 4747 N N . GLU A 1 614 ? 9.345 -22.918 -1.122 1.00 94.50 614 GLU A N 1
ATOM 4748 C CA . GLU A 1 614 ? 9.417 -21.556 -1.673 1.00 94.50 614 GLU A CA 1
ATOM 4749 C C . GLU A 1 614 ? 8.756 -21.410 -3.050 1.00 94.50 614 GLU A C 1
ATOM 4751 O O . GLU A 1 614 ? 8.378 -22.396 -3.679 1.00 94.50 614 GLU A O 1
ATOM 4756 N N . TYR A 1 615 ? 8.657 -20.162 -3.524 1.00 95.69 615 TYR A N 1
ATOM 4757 C CA . TYR A 1 615 ? 8.078 -19.780 -4.820 1.00 95.69 615 TYR A CA 1
ATOM 4758 C C . TYR A 1 615 ? 6.711 -20.427 -5.096 1.00 95.69 615 TYR A C 1
ATOM 4760 O O . TYR A 1 615 ? 6.584 -21.193 -6.054 1.00 95.69 615 TYR A O 1
ATOM 4768 N N . PRO A 1 616 ? 5.706 -20.158 -4.242 1.00 97.19 616 PRO A N 1
ATOM 4769 C CA . PRO A 1 616 ? 4.392 -20.748 -4.402 1.00 97.19 616 PRO A CA 1
ATOM 4770 C C . PRO A 1 616 ? 3.676 -20.190 -5.637 1.00 97.19 616 PRO A C 1
ATOM 4772 O O . PRO A 1 616 ? 3.700 -18.986 -5.901 1.00 97.19 616 PRO A O 1
ATOM 4775 N N . HIS A 1 617 ? 2.971 -21.060 -6.351 1.00 97.69 617 HIS A N 1
ATOM 4776 C CA . HIS A 1 617 ? 2.015 -20.667 -7.371 1.00 97.69 617 HIS A CA 1
ATOM 4777 C C . HIS A 1 617 ? 0.723 -21.467 -7.268 1.00 97.69 617 HIS A C 1
ATOM 4779 O O . HIS A 1 617 ? 0.758 -22.696 -7.286 1.00 97.69 617 HIS A O 1
ATOM 4785 N N . VAL A 1 618 ? -0.407 -20.770 -7.138 1.00 96.31 618 VAL A N 1
ATOM 4786 C CA . VAL A 1 618 ? -1.719 -21.389 -6.934 1.00 96.31 618 VAL A CA 1
ATOM 4787 C C . VAL A 1 618 ? -2.551 -21.298 -8.203 1.00 96.31 618 VAL A C 1
ATOM 4789 O O . VAL A 1 618 ? -2.647 -20.241 -8.819 1.00 96.31 618 VAL A O 1
ATOM 4792 N N . VAL A 1 619 ? -3.193 -22.408 -8.556 1.00 94.62 619 VAL A N 1
ATOM 4793 C CA . VAL A 1 619 ? -4.219 -22.480 -9.599 1.00 94.62 619 VAL A CA 1
ATOM 4794 C C . VAL A 1 619 ? -5.498 -23.094 -9.037 1.00 94.62 619 VAL A C 1
ATOM 4796 O O . VAL A 1 619 ? -5.473 -23.868 -8.077 1.00 94.62 619 VAL A O 1
ATOM 4799 N N . ARG A 1 620 ? -6.635 -22.727 -9.632 1.00 91.06 620 ARG A N 1
ATOM 4800 C CA . ARG A 1 620 ? -7.952 -23.258 -9.267 1.00 91.06 620 ARG A CA 1
ATOM 4801 C C . ARG A 1 620 ? -8.328 -24.421 -10.184 1.00 91.06 620 ARG A C 1
ATOM 4803 O O . ARG A 1 620 ? -8.301 -24.280 -11.403 1.00 91.06 620 ARG A O 1
ATOM 4810 N N . GLU A 1 621 ? -8.741 -25.531 -9.587 1.00 88.12 621 GLU A N 1
ATOM 4811 C CA . GLU A 1 621 ? -9.167 -26.771 -10.243 1.00 88.12 621 GLU A CA 1
ATOM 4812 C C . GLU A 1 621 ? -10.603 -27.094 -9.856 1.00 88.12 621 GLU A C 1
ATOM 4814 O O . GLU A 1 621 ? -10.857 -27.852 -8.923 1.00 88.12 621 GLU A O 1
ATOM 4819 N N . GLY A 1 622 ? -11.562 -26.490 -10.559 1.00 84.06 622 GLY A N 1
ATOM 4820 C CA . GLY A 1 622 ? -12.974 -26.668 -10.232 1.00 84.06 622 GLY A CA 1
ATOM 4821 C C . GLY A 1 622 ? -13.279 -26.184 -8.814 1.00 84.06 622 GLY A C 1
ATOM 4822 O O . GLY A 1 622 ? -13.304 -24.978 -8.561 1.00 84.06 622 GLY A O 1
ATOM 4823 N N . ASP A 1 623 ? -13.530 -27.119 -7.905 1.00 86.25 623 ASP A N 1
ATOM 4824 C CA . ASP A 1 623 ? -13.796 -26.886 -6.487 1.00 86.25 623 ASP A CA 1
ATOM 4825 C C . ASP A 1 623 ? -12.547 -26.914 -5.598 1.00 86.25 623 ASP A C 1
ATOM 4827 O O . ASP A 1 623 ? -12.660 -26.551 -4.436 1.00 86.25 623 ASP A O 1
ATOM 4831 N N . ARG A 1 624 ? -11.363 -27.245 -6.128 1.00 92.25 624 ARG A N 1
ATOM 4832 C CA . ARG A 1 624 ? -10.107 -27.356 -5.368 1.00 92.25 624 ARG A CA 1
ATOM 4833 C C . ARG A 1 624 ? -9.073 -26.301 -5.750 1.00 92.25 624 ARG A C 1
ATOM 4835 O O . ARG A 1 624 ? -9.142 -25.670 -6.807 1.00 92.25 624 ARG A O 1
ATOM 4842 N N . LEU A 1 625 ? -8.092 -26.109 -4.873 1.00 96.12 625 LEU A N 1
ATOM 4843 C CA . LEU A 1 625 ? -6.876 -25.347 -5.142 1.00 96.12 625 LEU A CA 1
ATOM 4844 C C . LEU A 1 625 ? -5.693 -26.298 -5.278 1.00 96.12 625 LEU A C 1
ATOM 4846 O O . LEU A 1 625 ? -5.551 -27.242 -4.496 1.00 96.12 625 LEU A O 1
ATOM 4850 N N . ARG A 1 626 ? -4.796 -25.988 -6.211 1.00 97.44 626 ARG A N 1
ATOM 4851 C CA . ARG A 1 626 ? -3.493 -26.634 -6.325 1.00 97.44 626 ARG A CA 1
ATOM 4852 C C . ARG A 1 626 ? -2.385 -25.616 -6.201 1.00 97.44 626 ARG A C 1
ATOM 4854 O O . ARG A 1 626 ? -2.368 -24.604 -6.889 1.00 97.44 626 ARG A O 1
ATOM 4861 N N . LEU A 1 627 ? -1.435 -25.943 -5.343 1.00 98.19 627 LEU A N 1
ATOM 4862 C CA . LEU A 1 627 ? -0.186 -25.238 -5.149 1.00 98.19 627 LEU A CA 1
ATOM 4863 C C . LEU A 1 627 ? 0.927 -25.971 -5.899 1.00 98.19 627 LEU A C 1
ATOM 4865 O O . LEU A 1 627 ? 1.069 -27.185 -5.761 1.00 98.19 627 LEU A O 1
ATOM 4869 N N . PHE A 1 628 ? 1.753 -25.230 -6.625 1.00 98.12 628 PHE A N 1
ATOM 4870 C CA . PHE A 1 628 ? 3.066 -25.643 -7.109 1.00 98.12 628 PHE A CA 1
ATOM 4871 C C . PHE A 1 628 ? 4.142 -24.863 -6.360 1.00 98.12 628 PHE A C 1
ATOM 4873 O O . PHE A 1 628 ? 3.988 -23.665 -6.135 1.00 98.12 628 PHE A O 1
ATOM 4880 N N . TYR A 1 629 ? 5.221 -25.525 -5.951 1.00 98.12 629 TYR A N 1
ATOM 4881 C CA . TYR A 1 629 ? 6.270 -24.890 -5.152 1.00 98.12 629 TYR A CA 1
ATOM 4882 C C . TYR A 1 629 ? 7.624 -25.586 -5.323 1.00 98.12 629 TYR A C 1
ATOM 4884 O O . TYR A 1 629 ? 7.697 -26.749 -5.724 1.00 98.12 629 TYR A O 1
ATOM 4892 N N . CYS A 1 630 ? 8.709 -24.878 -5.017 1.00 96.75 630 CYS A N 1
ATOM 4893 C CA . CYS A 1 630 ? 10.065 -25.424 -5.041 1.00 96.75 630 CYS A CA 1
ATOM 4894 C C . CYS A 1 630 ? 10.459 -26.018 -3.686 1.00 96.75 630 CYS A C 1
ATOM 4896 O O . CYS A 1 630 ? 10.090 -25.497 -2.630 1.00 96.75 630 CYS A O 1
ATOM 4898 N N . GLY A 1 631 ? 11.269 -27.072 -3.746 1.00 96.19 631 GLY A N 1
ATOM 4899 C CA . GLY A 1 631 ? 11.948 -27.647 -2.589 1.00 96.19 631 GLY A CA 1
ATOM 4900 C C . GLY A 1 631 ? 13.299 -26.982 -2.349 1.00 96.19 631 GLY A C 1
ATOM 4901 O O . GLY A 1 631 ? 13.514 -25.812 -2.655 1.00 96.19 631 GLY A O 1
ATOM 4902 N N . ASN A 1 632 ? 14.256 -27.750 -1.837 1.00 97.19 632 ASN A N 1
ATOM 4903 C CA . ASN A 1 632 ? 15.569 -27.245 -1.462 1.00 97.19 632 ASN A CA 1
ATOM 4904 C C . ASN A 1 632 ? 16.372 -26.610 -2.602 1.00 97.19 632 ASN A C 1
ATOM 4906 O O . ASN A 1 632 ? 16.460 -27.150 -3.708 1.00 97.19 632 ASN A O 1
ATOM 4910 N N . GLY A 1 633 ? 17.079 -25.535 -2.241 1.00 94.12 633 GLY A N 1
ATOM 4911 C CA . GLY A 1 633 ? 18.171 -24.951 -3.007 1.00 94.12 633 GLY A CA 1
ATOM 4912 C C . GLY A 1 633 ? 17.712 -24.186 -4.237 1.00 94.12 633 GLY A C 1
ATOM 4913 O O . GLY A 1 633 ? 18.368 -24.306 -5.269 1.00 94.12 633 GLY A O 1
ATOM 4914 N N . TYR A 1 634 ? 16.614 -23.424 -4.156 1.00 90.50 634 TYR A N 1
ATOM 4915 C CA . TYR A 1 634 ? 16.104 -22.659 -5.295 1.00 90.50 634 TYR A CA 1
ATOM 4916 C C . TYR A 1 634 ? 15.743 -23.578 -6.466 1.00 90.50 634 TYR A C 1
ATOM 4918 O O . TYR A 1 634 ? 16.123 -23.321 -7.606 1.00 90.50 634 TYR A O 1
ATOM 4926 N N . GLY A 1 635 ? 15.061 -24.693 -6.169 1.00 93.81 635 GLY A N 1
ATOM 4927 C CA . GLY A 1 635 ? 14.649 -25.699 -7.156 1.00 93.81 635 GLY A CA 1
ATOM 4928 C C . GLY A 1 635 ? 15.706 -26.753 -7.513 1.00 93.81 635 GLY A C 1
ATOM 4929 O O . GLY A 1 635 ? 15.486 -27.552 -8.423 1.00 93.81 635 GLY A O 1
ATOM 4930 N N . ALA A 1 636 ? 16.837 -26.815 -6.798 1.00 97.12 636 ALA A N 1
ATOM 4931 C CA . ALA A 1 636 ? 17.861 -27.857 -6.983 1.00 97.12 636 ALA A CA 1
ATOM 4932 C C . ALA A 1 636 ? 17.351 -29.284 -6.699 1.00 97.12 636 ALA A C 1
ATOM 4934 O O . ALA A 1 636 ? 17.972 -30.265 -7.094 1.00 97.12 636 ALA A O 1
ATOM 4935 N N . THR A 1 637 ? 16.217 -29.406 -6.012 1.00 97.94 637 THR A N 1
ATOM 4936 C CA . THR A 1 637 ? 15.526 -30.682 -5.763 1.00 97.94 637 THR A CA 1
ATOM 4937 C C . THR A 1 637 ? 14.189 -30.801 -6.500 1.00 97.94 637 THR A C 1
ATOM 4939 O O . THR A 1 637 ? 13.482 -31.788 -6.320 1.00 97.94 637 THR A O 1
ATOM 4942 N N . GLY A 1 638 ? 13.864 -29.835 -7.365 1.00 97.81 638 GLY A N 1
ATOM 4943 C CA . GLY A 1 638 ? 12.687 -29.855 -8.230 1.00 97.81 638 GLY A CA 1
ATOM 4944 C C . GLY A 1 638 ? 11.488 -29.063 -7.713 1.00 97.81 638 GLY A C 1
ATOM 4945 O O . GLY A 1 638 ? 11.583 -28.283 -6.759 1.00 97.81 638 GLY A O 1
ATOM 4946 N N . ILE A 1 639 ? 10.359 -29.283 -8.389 1.00 98.44 639 ILE A N 1
ATOM 4947 C CA . ILE A 1 639 ? 9.049 -28.688 -8.101 1.00 98.44 639 ILE A CA 1
ATOM 4948 C C . ILE A 1 639 ? 8.109 -29.784 -7.594 1.00 98.44 639 ILE A C 1
ATOM 4950 O O . ILE A 1 639 ? 8.034 -30.872 -8.169 1.00 98.44 639 ILE A O 1
ATOM 4954 N N . GLY A 1 640 ? 7.386 -29.484 -6.521 1.00 98.12 640 GLY A N 1
ATOM 4955 C CA . GLY A 1 640 ? 6.327 -30.315 -5.958 1.00 98.12 640 GLY A CA 1
ATOM 4956 C C . GLY A 1 640 ? 4.967 -29.638 -6.058 1.00 98.12 640 GLY A C 1
ATOM 4957 O O . GLY A 1 640 ? 4.851 -28.482 -6.471 1.00 98.12 640 GLY A O 1
ATOM 4958 N N . THR A 1 641 ? 3.934 -30.373 -5.659 1.00 98.19 641 THR A N 1
ATOM 4959 C CA . THR A 1 641 ? 2.559 -29.888 -5.609 1.00 98.19 641 THR A CA 1
ATOM 4960 C C . THR A 1 641 ? 1.840 -30.285 -4.321 1.00 98.19 641 THR A C 1
ATOM 4962 O O . THR A 1 641 ? 2.158 -31.290 -3.681 1.00 98.19 641 THR A O 1
ATOM 4965 N N . ALA A 1 642 ? 0.876 -29.469 -3.918 1.00 98.25 642 ALA A N 1
ATOM 4966 C CA . ALA A 1 642 ? -0.056 -29.763 -2.842 1.00 98.25 642 ALA A CA 1
ATOM 4967 C C . ALA A 1 642 ? -1.464 -29.324 -3.252 1.00 98.25 642 ALA A C 1
ATOM 4969 O O . ALA A 1 642 ? -1.614 -28.430 -4.081 1.00 98.25 642 ALA A O 1
ATOM 4970 N N . VAL A 1 643 ? -2.489 -29.931 -2.665 1.00 97.62 643 VAL A N 1
ATOM 4971 C CA . VAL A 1 643 ? -3.892 -29.567 -2.902 1.00 97.62 643 VAL A CA 1
ATOM 4972 C C . VAL A 1 643 ? -4.565 -29.133 -1.613 1.00 97.62 643 VAL A C 1
ATOM 4974 O O . VAL A 1 643 ? -4.196 -29.589 -0.532 1.00 97.62 643 VAL A O 1
ATOM 4977 N N . ALA A 1 644 ? -5.556 -28.259 -1.718 1.00 97.81 644 ALA A N 1
ATOM 4978 C CA . ALA A 1 644 ? -6.410 -27.893 -0.600 1.00 97.81 644 ALA A CA 1
ATOM 4979 C C . ALA A 1 644 ? -7.822 -27.563 -1.081 1.00 97.81 644 ALA A C 1
ATOM 4981 O O . ALA A 1 644 ? -8.018 -27.094 -2.203 1.00 97.81 644 ALA A O 1
ATOM 4982 N N . GLU A 1 645 ? -8.794 -27.763 -0.199 1.00 95.62 645 GLU A N 1
ATOM 4983 C CA . GLU A 1 645 ? -10.131 -27.202 -0.376 1.00 95.62 645 GLU A CA 1
ATOM 4984 C C . GLU A 1 645 ? -10.084 -25.680 -0.153 1.00 95.62 645 GLU A C 1
ATOM 4986 O O . GLU A 1 645 ? -9.419 -25.237 0.793 1.00 95.62 645 GLU A O 1
ATOM 4991 N N . PRO A 1 646 ? -10.772 -24.867 -0.976 1.00 92.44 646 PRO A N 1
ATOM 4992 C CA . PRO A 1 646 ? -10.937 -23.442 -0.735 1.00 92.44 646 PRO A CA 1
ATOM 4993 C C . PRO A 1 646 ? -11.592 -23.187 0.622 1.00 92.44 646 PRO A C 1
ATOM 4995 O O . PRO A 1 646 ? -12.449 -23.947 1.074 1.00 92.44 646 PRO A O 1
ATOM 4998 N N . LEU A 1 647 ? -11.213 -22.086 1.263 1.00 88.44 647 LEU A N 1
ATOM 4999 C CA . LEU A 1 647 ? -11.803 -21.695 2.542 1.00 88.44 647 LEU A CA 1
ATOM 5000 C C . LEU A 1 647 ? -13.121 -20.912 2.398 1.00 88.44 647 LEU A C 1
ATOM 5002 O O . LEU A 1 647 ? -13.869 -20.862 3.376 1.00 88.44 647 LEU A O 1
ATOM 5006 N N . ASP A 1 648 ? -13.401 -20.326 1.224 1.00 78.69 648 ASP A N 1
ATOM 5007 C CA . ASP A 1 648 ? -14.586 -19.501 0.932 1.00 78.69 648 ASP A CA 1
ATOM 5008 C C . ASP A 1 648 ? -15.043 -19.497 -0.544 1.00 78.69 648 ASP A C 1
ATOM 5010 O O . ASP A 1 648 ? -14.201 -19.520 -1.472 1.00 78.69 648 ASP A O 1
#

Radius of gyration: 28.7 Å; Cα contacts (8 Å, |Δi|>4): 1706; chains: 1; bounding box: 62×82×70 Å

Secondary structure (DSSP, 8-state):
-EEEEEPPTT-TTPEEEEEEEEPTTSSPPP---EE---EEETTEEEEE----SSSEEEEEEEEEETTEEEEEEEEEEEE-SEEEEEEESGGGTTTBSS------TT--EEEEETTTTEEEE-PSSP--TT---SB-SHHHHHHHHHHHH-S-EEEEE---TT--GGGGSTTSSSHHHHHHHHHHH-S-SEEEEEEEHHHHHTT--HHHHHHHHHHHHHHHHHHHTS---EEEEEE---TTT---HHHHHHHHHHHHHHTTSTTEEEEEEGGG--GGGB--TTTTSSB-HHHHHHHHHHHHHHHHHHHTT-PPP------SS--PPP-----EE-TT--SB-TTSSTTSSSEEEEEEEEEETTEEEEEEEEEPTTS-EEEEEEEEETT-TT-PEEEEESSPPP-TTSTTSSEEEEEEEEEETTEEEEEEEEE-SSS-SGGGG--EEEEEEESSSSS-EE--SS-SB-S---TT-TT----B---PPEEEE-TTSPEEEEEEEEEE---S-SSHHHHT-EEEEEEEESSSS--EEEEEEE---TT-TTTSSEEEEEEEEE-SSSEEEEEEEE-TTTSSEEEEEEEESSSSS-B--STTTTEEE---SSSTTSS--EEEEEEEETTEEEEEEE-HHHHTT-EEEEEE----

Mean predicted aligned error: 15.46 Å

pLDDT: mean 91.03, std 11.41, range [26.69, 98.69]

Solvent-accessible surface area (backbone atoms only — not comparable to full-atom values): 32870 Å² total; per-residue (Å²): 86,82,45,73,52,74,54,69,88,91,49,90,76,38,52,39,29,31,30,34,45,42,43,97,87,43,78,20,66,52,54,68,82,36,83,39,71,67,49,73,56,89,58,31,35,41,32,69,49,90,71,41,50,18,16,49,23,37,42,40,35,38,26,27,46,95,86,42,78,78,44,76,49,75,47,72,82,41,71,31,58,54,33,35,40,35,34,38,16,30,78,57,24,20,41,18,54,43,64,40,64,52,78,52,91,82,48,47,36,27,29,37,26,76,92,74,75,43,77,42,61,27,31,46,48,56,62,37,80,65,74,51,70,29,1,46,34,57,24,66,24,32,48,54,47,30,71,73,68,50,24,25,29,37,37,34,43,66,13,32,62,86,46,34,64,70,43,40,24,80,92,25,85,45,23,61,54,56,39,48,51,43,56,76,64,54,84,58,65,33,37,45,33,34,36,43,35,40,29,36,76,68,63,58,48,36,68,56,51,40,50,36,55,50,50,31,50,54,54,38,25,64,74,56,75,48,81,56,42,33,28,45,25,40,37,39,70,47,83,87,81,55,88,53,70,68,42,30,50,39,50,48,51,23,50,61,56,44,40,76,36,90,59,38,35,74,35,35,66,52,52,76,57,54,70,80,20,37,29,50,96,89,52,65,46,37,34,16,58,63,22,26,53,52,48,14,50,40,46,40,56,37,48,54,66,77,47,70,88,60,79,79,71,86,57,81,77,70,57,100,52,77,68,72,71,47,80,50,58,72,61,44,70,48,91,68,52,47,50,43,50,39,53,82,43,72,56,20,41,53,12,25,19,37,47,30,73,48,80,54,98,66,26,38,41,36,32,23,18,17,20,19,90,85,70,40,30,28,42,21,38,32,36,23,47,67,92,42,69,77,55,67,46,78,75,43,65,48,52,79,66,42,58,91,88,18,36,21,35,48,26,32,34,30,40,24,75,44,78,52,96,91,30,39,36,38,36,30,19,13,24,24,88,82,49,62,71,75,56,35,13,20,42,15,27,34,49,27,39,19,88,75,87,62,61,56,46,72,73,59,66,59,52,59,45,59,31,54,88,40,86,95,42,78,82,37,34,5,30,43,42,38,18,58,65,43,81,42,80,42,98,86,74,50,51,39,36,38,37,28,23,20,39,35,72,27,52,97,56,94,49,59,59,43,36,53,19,26,25,19,26,37,31,33,22,73,76,83,58,61,70,41,80,69,45,84,50,39,72,43,45,76,84,27,44,50,22,34,18,10,25,31,41,39,23,59,47,82,48,82,84,30,23,39,34,37,22,18,16,25,9,77,72,64,73,32,34,21,25,29,38,34,38,21,76,79,70,60,60,71,48,45,59,58,80,74,39,22,65,44,43,68,42,72,69,52,78,55,30,24,59,14,24,31,42,43,29,78,47,79,56,92,81,32,34,37,38,31,28,18,23,25,75,78,2,48,40,2,27,30,44,29,36,26,64,66,94,101

Sequence (648 aa):
VAVRGNLPTGTERATWEYRVVSSKETTGLGTDWAKLDIRATDAKFEATARVPAGGWYRLEIRGRVNDDMVARGVVEPIGVGEVFVVAGQSYATNCNDERFNVADPHGRVVAFDLAKDSWAVANDPQPAPDGSDGGSIWPPFGDALLKEFQVPIGFANVAVGGTSSMQWMPEGTLHPRLVQAGKSLGRFRAVLWQQGESDVIAKTTAETYVANVKTIRESAAKAWDFEPPWLLAKSTLHPTVYNNPEGEGRIRGAIDELVKLPGFRAGPDTDTLTGENRGDAKSRRHFSGIGQRRAAEMWFAVLKREFADATPRKNLADDSEKSPPFRVHAWQRDARNPVLPPGGGEFDKTCCMNPFVVTREGEYWLFYAGGDAKGRRRICLATCPIDDVSKWQRHGPLFDLGGKGSFDETWCVLPCVHRIGGKWHLYYTGRSAQSGAGLQGFWGMGLATSDDLLHWTKHSSDPILTGDGFPDWPKNRGIAGGGPIEELPQSDGRTLYRMHYTLPTGTPSKDLLVDQAKQSVVAHSFDGLTWIDKRVELRPRREADYENAATIALNVWKTKSGYRAIYAGIGTKFGAYSICEAASSDGVIWHRGAPGENLALPPTGKGWESKMTEYPHVVREGDRLRLFYCGNGYGATGIGTAVAEPLD